Protein AF-0000000079915002 (afdb_homodimer)

Organism: NCBI:txid1990687

Structure (mmCIF, N/CA/C/O backbone):
data_AF-0000000079915002-model_v1
#
loop_
_entity.id
_entity.type
_entity.pdbx_description
1 polymer 'NAD-dependent epimerase'
#
loop_
_atom_site.group_PDB
_atom_site.id
_atom_site.type_symbol
_atom_site.label_atom_id
_atom_site.label_alt_id
_atom_site.label_comp_id
_atom_site.label_asym_id
_atom_site.label_entity_id
_atom_site.label_seq_id
_atom_site.pdbx_PDB_ins_code
_atom_site.Cartn_x
_atom_site.Cartn_y
_atom_site.Cartn_z
_atom_site.occupancy
_atom_site.B_iso_or_equiv
_atom_site.auth_seq_id
_atom_site.auth_comp_id
_atom_site.auth_asym_id
_atom_site.auth_atom_id
_atom_site.pdbx_PDB_model_num
ATOM 1 N N . MET A 1 1 ? 5.387 0.358 -25.906 1 89.12 1 MET A N 1
ATOM 2 C CA . MET A 1 1 ? 4.66 -0.905 -25.844 1 89.12 1 MET A CA 1
ATOM 3 C C . MET A 1 1 ? 5.445 -1.952 -25.062 1 89.12 1 MET A C 1
ATOM 5 O O . MET A 1 1 ? 6.637 -2.145 -25.312 1 89.12 1 MET A O 1
ATOM 9 N N . ALA A 1 2 ? 4.738 -2.537 -23.984 1 97.25 2 ALA A N 1
ATOM 10 C CA . ALA A 1 2 ? 5.371 -3.531 -23.125 1 97.25 2 ALA A CA 1
ATOM 11 C C . ALA A 1 2 ? 4.668 -4.883 -23.234 1 97.25 2 ALA A C 1
ATOM 13 O O . ALA A 1 2 ? 3.535 -4.961 -23.703 1 97.25 2 ALA A O 1
ATOM 14 N N . THR A 1 3 ? 5.387 -5.949 -22.969 1 98.75 3 THR A N 1
ATOM 15 C CA . THR A 1 3 ? 4.832 -7.297 -22.922 1 98.75 3 THR A CA 1
ATOM 16 C C . THR A 1 3 ? 4.535 -7.711 -21.484 1 98.75 3 THR A C 1
ATOM 18 O O . THR A 1 3 ? 5.445 -7.781 -20.656 1 98.75 3 THR A O 1
ATOM 21 N N . TYR A 1 4 ? 3.227 -7.977 -21.25 1 98.94 4 TYR A N 1
ATOM 22 C CA . TYR A 1 4 ? 2.783 -8.43 -19.938 1 98.94 4 TYR A CA 1
ATOM 23 C C . TYR A 1 4 ? 2.297 -9.875 -20 1 98.94 4 TYR A C 1
ATOM 25 O O . TYR A 1 4 ? 1.719 -10.305 -21 1 98.94 4 TYR A O 1
ATOM 33 N N . VAL A 1 5 ? 2.566 -10.617 -18.953 1 98.94 5 VAL A N 1
ATOM 34 C CA . VAL A 1 5 ? 2.051 -11.969 -18.766 1 98.94 5 VAL A CA 1
ATOM 35 C C . VAL A 1 5 ? 1.084 -12 -17.578 1 98.94 5 VAL A C 1
ATOM 37 O O . VAL A 1 5 ? 1.375 -11.438 -16.516 1 98.94 5 VAL A O 1
ATOM 40 N N . ILE A 1 6 ? -0.082 -12.594 -17.797 1 98.94 6 ILE A N 1
ATOM 41 C CA . ILE A 1 6 ? -1.089 -12.68 -16.75 1 98.94 6 ILE A CA 1
ATOM 42 C C . ILE A 1 6 ? -1.559 -14.125 -16.594 1 98.94 6 ILE A C 1
ATOM 44 O O . ILE A 1 6 ? -2.059 -14.719 -17.562 1 98.94 6 ILE A O 1
ATOM 48 N N . THR A 1 7 ? -1.357 -14.695 -15.406 1 98.94 7 THR A N 1
ATOM 49 C CA . THR A 1 7 ? -2 -15.977 -15.141 1 98.94 7 THR A CA 1
ATOM 50 C C . THR A 1 7 ? -3.43 -15.773 -14.641 1 98.94 7 THR A C 1
ATOM 52 O O . THR A 1 7 ? -3.758 -14.711 -14.102 1 98.94 7 THR A O 1
ATOM 55 N N . GLY A 1 8 ? -4.227 -16.844 -14.781 1 98.31 8 GLY A N 1
ATOM 56 C CA . GLY A 1 8 ? -5.629 -16.625 -14.461 1 98.31 8 GLY A CA 1
ATOM 57 C C . GLY A 1 8 ? -6.289 -15.57 -15.32 1 98.31 8 GLY A C 1
ATOM 58 O O . GLY A 1 8 ? -7.117 -14.797 -14.836 1 98.31 8 GLY A O 1
ATOM 59 N N . ALA A 1 9 ? -5.941 -15.523 -16.578 1 98.5 9 ALA A N 1
ATOM 60 C CA . ALA A 1 9 ? -6.301 -14.406 -17.453 1 98.5 9 ALA A CA 1
ATOM 61 C C . ALA A 1 9 ? -7.723 -14.562 -17.984 1 98.5 9 ALA A C 1
ATOM 63 O O . ALA A 1 9 ? -8.289 -13.625 -18.547 1 98.5 9 ALA A O 1
ATOM 64 N N . ALA A 1 10 ? -8.359 -15.672 -17.703 1 96.94 10 ALA A N 1
ATOM 65 C CA . ALA A 1 10 ? -9.625 -15.969 -18.375 1 96.94 10 ALA A CA 1
ATOM 66 C C . ALA A 1 10 ? -10.805 -15.461 -17.547 1 96.94 10 ALA A C 1
ATOM 68 O O . ALA A 1 10 ? -11.938 -15.422 -18.031 1 96.94 10 ALA A O 1
ATOM 69 N N . SER A 1 11 ? -10.594 -15.062 -16.297 1 94.5 11 SER A N 1
ATOM 70 C CA . SER A 1 11 ? -11.727 -14.633 -15.492 1 94.5 11 SER A CA 1
ATOM 71 C C . SER A 1 11 ? -11.289 -13.68 -14.383 1 94.5 11 SER A C 1
ATOM 73 O O . SER A 1 11 ? -10.094 -13.484 -14.164 1 94.5 11 SER A O 1
ATOM 75 N N . GLY A 1 12 ? -12.289 -12.977 -13.82 1 96 12 GLY A N 1
ATOM 76 C CA . GLY A 1 12 ? -12.086 -12.203 -12.602 1 96 12 GLY A CA 1
ATOM 77 C C . GLY A 1 12 ? -11.078 -11.086 -12.766 1 96 12 GLY A C 1
ATOM 78 O O . GLY A 1 12 ? -11.141 -10.32 -13.727 1 96 12 GLY A O 1
ATOM 79 N N . ILE A 1 13 ? -10.164 -11.008 -11.789 1 98.06 13 ILE A N 1
ATOM 80 C CA . ILE A 1 13 ? -9.148 -9.961 -11.727 1 98.06 13 ILE A CA 1
ATOM 81 C C . ILE A 1 13 ? -8.203 -10.094 -12.922 1 98.06 13 ILE A C 1
ATOM 83 O O . ILE A 1 13 ? -7.82 -9.094 -13.531 1 98.06 13 ILE A O 1
ATOM 87 N N . GLY A 1 14 ? -7.859 -11.359 -13.289 1 98.5 14 GLY A N 1
ATOM 88 C CA . GLY A 1 14 ? -6.969 -11.578 -14.414 1 98.5 14 GLY A CA 1
ATOM 89 C C . GLY A 1 14 ? -7.539 -11.078 -15.727 1 98.5 14 GLY A C 1
ATOM 90 O O . GLY A 1 14 ? -6.852 -10.398 -16.5 1 98.5 14 GLY A O 1
ATOM 91 N N . ALA A 1 15 ? -8.781 -11.375 -15.953 1 98.31 15 ALA A N 1
ATOM 92 C CA . ALA A 1 15 ? -9.438 -10.938 -17.172 1 98.31 15 ALA A CA 1
ATOM 93 C C . ALA A 1 15 ? -9.555 -9.414 -17.219 1 98.31 15 ALA A C 1
ATOM 95 O O . ALA A 1 15 ? -9.344 -8.805 -18.266 1 98.31 15 ALA A O 1
ATOM 96 N N . ALA A 1 16 ? -9.914 -8.812 -16.109 1 98.69 16 ALA A N 1
ATOM 97 C CA . ALA A 1 16 ? -10.031 -7.359 -16.031 1 98.69 16 ALA A CA 1
ATOM 98 C C . ALA A 1 16 ? -8.68 -6.691 -16.281 1 98.69 16 ALA A C 1
ATOM 100 O O . ALA A 1 16 ? -8.602 -5.664 -16.953 1 98.69 16 ALA A O 1
ATOM 101 N N . THR A 1 17 ? -7.641 -7.266 -15.727 1 98.81 17 THR A N 1
ATOM 102 C CA . THR A 1 17 ? -6.297 -6.734 -15.906 1 98.81 17 THR A CA 1
ATOM 103 C C . THR A 1 17 ? -5.852 -6.875 -17.359 1 98.81 17 THR A C 1
ATOM 105 O O . THR A 1 17 ? -5.266 -5.949 -17.922 1 98.81 17 THR A O 1
ATOM 108 N N . ASP A 1 18 ? -6.145 -8.016 -17.938 1 98.81 18 ASP A N 1
ATOM 109 C CA . ASP A 1 18 ? -5.852 -8.242 -19.359 1 98.81 18 ASP A CA 1
ATOM 110 C C . ASP A 1 18 ? -6.5 -7.172 -20.234 1 98.81 18 ASP A C 1
ATOM 112 O O . ASP A 1 18 ? -5.828 -6.547 -21.062 1 98.81 18 ASP A O 1
ATOM 116 N N . GLN A 1 19 ? -7.742 -6.961 -19.984 1 98.62 19 GLN A N 1
ATOM 117 C CA . GLN A 1 19 ? -8.492 -5.977 -20.766 1 98.62 19 GLN A CA 1
ATOM 118 C C . GLN A 1 19 ? -7.895 -4.582 -20.594 1 98.62 19 GLN A C 1
ATOM 120 O O . GLN A 1 19 ? -7.723 -3.855 -21.578 1 98.62 19 GLN A O 1
ATOM 125 N N . LEU A 1 20 ? -7.59 -4.211 -19.391 1 98.62 20 LEU A N 1
ATOM 126 C CA . LEU A 1 20 ? -7.07 -2.883 -19.094 1 98.62 20 LEU A CA 1
ATOM 127 C C . LEU A 1 20 ? -5.734 -2.65 -19.797 1 98.62 20 LEU A C 1
ATOM 129 O O . LEU A 1 20 ? -5.539 -1.622 -20.453 1 98.62 20 LEU A O 1
ATOM 133 N N . LEU A 1 21 ? -4.82 -3.604 -19.75 1 98.62 21 LEU A N 1
ATOM 134 C CA . LEU A 1 21 ? -3.482 -3.451 -20.312 1 98.62 21 LEU A CA 1
ATOM 135 C C . LEU A 1 21 ? -3.525 -3.512 -21.828 1 98.62 21 LEU A C 1
ATOM 137 O O . LEU A 1 21 ? -2.801 -2.775 -22.516 1 98.62 21 LEU A O 1
ATOM 141 N N . THR A 1 22 ? -4.375 -4.391 -22.375 1 98.5 22 THR A N 1
ATOM 142 C CA . THR A 1 22 ? -4.543 -4.457 -23.812 1 98.5 22 THR A CA 1
ATOM 143 C C . THR A 1 22 ? -5.113 -3.152 -24.359 1 98.5 22 THR A C 1
ATOM 145 O O . THR A 1 22 ? -4.645 -2.641 -25.375 1 98.5 22 THR A O 1
ATOM 148 N N . SER A 1 23 ? -6.082 -2.598 -23.656 1 98.19 23 SER A N 1
ATOM 149 C CA . SER A 1 23 ? -6.699 -1.342 -24.062 1 98.19 23 SER A CA 1
ATOM 150 C C . SER A 1 23 ? -5.699 -0.191 -24.016 1 98.19 23 SER A C 1
ATOM 152 O O . SER A 1 23 ? -5.836 0.787 -24.75 1 98.19 23 SER A O 1
ATOM 154 N N . ALA A 1 24 ? -4.746 -0.307 -23.172 1 97.25 24 ALA A N 1
ATOM 155 C CA . ALA A 1 24 ? -3.713 0.717 -23.047 1 97.25 24 ALA A CA 1
ATOM 156 C C . ALA A 1 24 ? -2.646 0.557 -24.125 1 97.25 24 ALA A C 1
ATOM 158 O O . ALA A 1 24 ? -1.69 1.333 -24.188 1 97.25 24 ALA A O 1
ATOM 159 N N . GLY A 1 25 ? -2.67 -0.53 -24.953 1 97.88 25 GLY A N 1
ATOM 160 C CA . GLY A 1 25 ? -1.809 -0.678 -26.109 1 97.88 25 GLY A CA 1
ATOM 161 C C . GLY A 1 25 ? -0.674 -1.661 -25.891 1 97.88 25 GLY A C 1
ATOM 162 O O . GLY A 1 25 ? 0.209 -1.797 -26.734 1 97.88 25 GLY A O 1
ATOM 163 N N . HIS A 1 26 ? -0.753 -2.371 -24.797 1 98.5 26 HIS A N 1
ATOM 164 C CA . HIS A 1 26 ? 0.31 -3.322 -24.484 1 98.5 26 HIS A CA 1
ATOM 165 C C . HIS A 1 26 ? 0.009 -4.695 -25.078 1 98.5 26 HIS A C 1
ATOM 167 O O . HIS A 1 26 ? -1.127 -4.973 -25.469 1 98.5 26 HIS A O 1
ATOM 173 N N . THR A 1 27 ? 1.041 -5.523 -25.25 1 98.5 27 THR A N 1
ATOM 174 C CA . THR A 1 27 ? 0.891 -6.941 -25.562 1 98.5 27 THR A CA 1
ATOM 175 C C . THR A 1 27 ? 0.68 -7.754 -24.281 1 98.5 27 THR A C 1
ATOM 177 O O . THR A 1 27 ? 1.446 -7.629 -23.328 1 98.5 27 THR A O 1
ATOM 180 N N . VAL A 1 28 ? -0.368 -8.555 -24.297 1 98.81 28 VAL A N 1
ATOM 181 C CA . VAL A 1 28 ? -0.648 -9.367 -23.125 1 98.81 28 VAL A CA 1
ATOM 182 C C . VAL A 1 28 ? -0.672 -10.844 -23.5 1 98.81 28 VAL A C 1
ATOM 184 O O . VAL A 1 28 ? -1.337 -11.227 -24.469 1 98.81 28 VAL A O 1
ATOM 187 N N . ILE A 1 29 ? 0.091 -11.656 -22.828 1 98.88 29 ILE A N 1
ATOM 188 C CA . ILE A 1 29 ? 0.068 -13.117 -22.922 1 98.88 29 ILE A CA 1
ATOM 189 C C . ILE A 1 29 ? -0.685 -13.703 -21.734 1 98.88 29 ILE A C 1
ATOM 191 O O . ILE A 1 29 ? -0.193 -13.672 -20.609 1 98.88 29 ILE A O 1
ATOM 195 N N . GLY A 1 30 ? -1.87 -14.25 -22.047 1 98.88 30 GLY A N 1
ATOM 196 C CA . GLY A 1 30 ? -2.68 -14.859 -21 1 98.88 30 GLY A CA 1
ATOM 197 C C . GLY A 1 30 ? -2.357 -16.328 -20.781 1 98.88 30 GLY A C 1
ATOM 198 O O . GLY A 1 30 ? -2.102 -17.062 -21.734 1 98.88 30 GLY A O 1
ATOM 199 N N . VAL A 1 31 ? -2.324 -16.75 -19.547 1 98.88 31 VAL A N 1
ATOM 200 C CA . VAL A 1 31 ? -2.15 -18.141 -19.125 1 98.88 31 VAL A CA 1
ATOM 201 C C . VAL A 1 31 ? -3.35 -18.594 -18.297 1 98.88 31 VAL A C 1
ATOM 203 O O . VAL A 1 31 ? -3.732 -17.922 -17.344 1 98.88 31 VAL A O 1
ATOM 206 N N . ASP A 1 32 ? -3.947 -19.641 -18.656 1 98.5 32 ASP A N 1
ATOM 207 C CA . ASP A 1 32 ? -5.07 -20.188 -17.906 1 98.5 32 ASP A CA 1
ATOM 208 C C . ASP A 1 32 ? -5.297 -21.656 -18.266 1 98.5 32 ASP A C 1
ATOM 210 O O . ASP A 1 32 ? -4.566 -22.219 -19.078 1 98.5 32 ASP A O 1
ATOM 214 N N . LEU A 1 33 ? -6.277 -22.25 -17.625 1 97.25 33 LEU A N 1
ATOM 215 C CA . LEU A 1 33 ? -6.621 -23.641 -17.875 1 97.25 33 LEU A CA 1
ATOM 216 C C . LEU A 1 33 ? -7.27 -23.797 -19.25 1 97.25 33 LEU A C 1
ATOM 218 O O . LEU A 1 33 ? -7.277 -24.906 -19.812 1 97.25 33 LEU A O 1
ATOM 222 N N . ALA A 1 34 ? -7.895 -22.672 -19.703 1 94.38 34 ALA A N 1
ATOM 223 C CA . ALA A 1 34 ? -8.57 -22.703 -21 1 94.38 34 ALA A CA 1
ATOM 224 C C . ALA A 1 34 ? -8.75 -21.297 -21.562 1 94.38 34 ALA A C 1
ATOM 226 O O . ALA A 1 34 ? -8.672 -20.312 -20.828 1 94.38 34 ALA A O 1
ATOM 227 N N . ASN A 1 35 ? -8.805 -21.156 -22.891 1 93.31 35 ASN A N 1
ATOM 228 C CA . ASN A 1 35 ? -9.258 -19.969 -23.609 1 93.31 35 ASN A CA 1
ATOM 229 C C . ASN A 1 35 ? -8.25 -18.828 -23.469 1 93.31 35 ASN A C 1
ATOM 231 O O . ASN A 1 35 ? -8.641 -17.672 -23.312 1 93.31 35 ASN A O 1
ATOM 235 N N . THR A 1 36 ? -6.98 -19.172 -23.344 1 96.12 36 THR A N 1
ATOM 236 C CA . THR A 1 36 ? -5.918 -18.172 -23.297 1 96.12 36 THR A CA 1
ATOM 237 C C . THR A 1 36 ? -4.785 -18.562 -24.25 1 96.12 36 THR A C 1
ATOM 239 O O . THR A 1 36 ? -4.812 -19.625 -24.859 1 96.12 36 THR A O 1
ATOM 242 N N . ASP A 1 37 ? -3.826 -17.672 -24.484 1 96.81 37 ASP A N 1
ATOM 243 C CA . ASP A 1 37 ? -2.682 -17.859 -25.375 1 96.81 37 ASP A CA 1
ATOM 244 C C . ASP A 1 37 ? -1.891 -19.109 -24.984 1 96.81 37 ASP A C 1
ATOM 246 O O . ASP A 1 37 ? -1.454 -19.875 -25.844 1 96.81 37 ASP A O 1
ATOM 250 N N . VAL A 1 38 ? -1.686 -19.25 -23.688 1 98.5 38 VAL A N 1
ATOM 251 C CA . VAL A 1 38 ? -0.997 -20.406 -23.109 1 98.5 38 VAL A CA 1
ATOM 252 C C . VAL A 1 38 ? -1.945 -21.156 -22.188 1 98.5 38 VAL A C 1
ATOM 254 O O . VAL A 1 38 ? -2.422 -20.609 -21.188 1 98.5 38 VAL A O 1
ATOM 257 N N . VAL A 1 39 ? -2.289 -22.406 -22.562 1 98.44 39 VAL A N 1
ATOM 258 C CA . VAL A 1 39 ? -3.133 -23.25 -21.75 1 98.44 39 VAL A CA 1
ATOM 259 C C . VAL A 1 39 ? -2.26 -24.141 -20.859 1 98.44 39 VAL A C 1
ATOM 261 O O . VAL A 1 39 ? -1.437 -24.906 -21.344 1 98.44 39 VAL A O 1
ATOM 264 N N . ALA A 1 40 ? -2.395 -23.969 -19.531 1 98.06 40 ALA A N 1
ATOM 265 C CA . ALA A 1 40 ? -1.553 -24.719 -18.594 1 98.06 40 ALA A CA 1
ATOM 266 C C . ALA A 1 40 ? -2.256 -24.906 -17.25 1 98.06 40 ALA A C 1
ATOM 268 O O . ALA A 1 40 ? -2.994 -24.031 -16.797 1 98.06 40 ALA A O 1
ATOM 269 N N . ASP A 1 41 ? -1.98 -26.031 -16.656 1 98.44 41 ASP A N 1
ATOM 270 C CA . ASP A 1 41 ? -2.406 -26.312 -15.281 1 98.44 41 ASP A CA 1
ATOM 271 C C . ASP A 1 41 ? -1.291 -26 -14.281 1 98.44 41 ASP A C 1
ATOM 273 O O . ASP A 1 41 ? -0.351 -26.781 -14.133 1 98.44 41 ASP A O 1
ATOM 277 N N . LEU A 1 42 ? -1.455 -24.953 -13.508 1 98.62 42 LEU A N 1
ATOM 278 C CA . LEU A 1 42 ? -0.397 -24.5 -12.617 1 98.62 42 LEU A CA 1
ATOM 279 C C . LEU A 1 42 ? -0.44 -25.234 -11.289 1 98.62 42 LEU A C 1
ATOM 281 O O . LEU A 1 42 ? 0.347 -24.953 -10.383 1 98.62 42 LEU A O 1
ATOM 285 N N . SER A 1 43 ? -1.366 -26.203 -11.133 1 98.19 43 SER A N 1
ATOM 286 C CA . SER A 1 43 ? -1.439 -26.969 -9.898 1 98.19 43 SER A CA 1
ATOM 287 C C . SER A 1 43 ? -0.375 -28.062 -9.867 1 98.19 43 SER A C 1
ATOM 289 O O . SER A 1 43 ? -0.138 -28.688 -8.828 1 98.19 43 SER A O 1
ATOM 291 N N . THR A 1 44 ? 0.338 -28.297 -11.039 1 98.12 44 THR A N 1
ATOM 292 C CA . THR A 1 44 ? 1.333 -29.359 -11.094 1 98.12 44 THR A CA 1
ATOM 293 C C . THR A 1 44 ? 2.697 -28.812 -11.492 1 98.12 44 THR A C 1
ATOM 295 O O . THR A 1 44 ? 2.779 -27.859 -12.273 1 98.12 44 THR A O 1
ATOM 298 N N . PRO A 1 45 ? 3.748 -29.422 -10.969 1 98.12 45 PRO A N 1
ATOM 299 C CA . PRO A 1 45 ? 5.086 -28.984 -11.375 1 98.12 45 PRO A CA 1
ATOM 300 C C . PRO A 1 45 ? 5.285 -29.016 -12.883 1 98.12 45 PRO A C 1
ATOM 302 O O . PRO A 1 45 ? 5.867 -28.094 -13.461 1 98.12 45 PRO A O 1
ATOM 305 N N . GLU A 1 46 ? 4.793 -30.031 -13.531 1 98.25 46 GLU A N 1
ATOM 306 C CA . GLU A 1 46 ? 4.93 -30.172 -14.977 1 98.25 46 GLU A CA 1
ATOM 307 C C . GLU A 1 46 ? 4.176 -29.062 -15.703 1 98.25 46 GLU A C 1
ATOM 309 O O . GLU A 1 46 ? 4.676 -28.5 -16.688 1 98.25 46 GLU A O 1
ATOM 314 N N . GLY A 1 47 ? 2.973 -28.797 -15.258 1 98.62 47 GLY A N 1
ATOM 315 C CA . GLY A 1 47 ? 2.199 -27.703 -15.844 1 98.62 47 GLY A CA 1
ATOM 316 C C . GLY A 1 47 ? 2.877 -26.359 -15.719 1 98.62 47 GLY A C 1
ATOM 317 O O . GLY A 1 47 ? 2.854 -25.562 -16.656 1 98.62 47 GLY A O 1
ATOM 318 N N . ARG A 1 48 ? 3.506 -26.125 -14.617 1 98.75 48 ARG A N 1
ATOM 319 C CA . ARG A 1 48 ? 4.211 -24.875 -14.367 1 98.75 48 ARG A CA 1
ATOM 320 C C . ARG A 1 48 ? 5.43 -24.734 -15.273 1 98.75 48 ARG A C 1
ATOM 322 O O . ARG A 1 48 ? 5.648 -23.688 -15.875 1 98.75 48 ARG A O 1
ATOM 329 N N . SER A 1 49 ? 6.176 -25.797 -15.375 1 98.56 49 SER A N 1
ATOM 330 C CA . SER A 1 49 ? 7.352 -25.797 -16.25 1 98.56 49 SER A CA 1
ATOM 331 C C . SER A 1 49 ? 6.961 -25.578 -17.703 1 98.56 49 SER A C 1
ATOM 333 O O . SER A 1 49 ? 7.629 -24.844 -18.438 1 98.56 49 SER A O 1
ATOM 335 N N . ALA A 1 50 ? 5.93 -26.25 -18.094 1 98.5 50 ALA A N 1
ATOM 336 C CA . ALA A 1 50 ? 5.445 -26.109 -19.469 1 98.5 50 ALA A CA 1
ATOM 337 C C . ALA A 1 50 ? 4.969 -24.688 -19.75 1 98.5 50 ALA A C 1
ATOM 339 O O . ALA A 1 50 ? 5.195 -24.156 -20.828 1 98.5 50 ALA A O 1
ATOM 340 N N . ALA A 1 51 ? 4.27 -24.125 -18.797 1 98.81 51 ALA A N 1
ATOM 341 C CA . ALA A 1 51 ? 3.787 -22.75 -18.938 1 98.81 51 ALA A CA 1
ATOM 342 C C . ALA A 1 51 ? 4.949 -21.766 -19.094 1 98.81 51 ALA A C 1
ATOM 344 O O . ALA A 1 51 ? 4.902 -20.875 -19.938 1 98.81 51 ALA A O 1
ATOM 345 N N . VAL A 1 52 ? 5.984 -21.922 -18.266 1 98.88 52 VAL A N 1
ATOM 346 C CA . VAL A 1 52 ? 7.164 -21.062 -18.344 1 98.88 52 VAL A CA 1
ATOM 347 C C . VAL A 1 52 ? 7.789 -21.156 -19.734 1 98.88 52 VAL A C 1
ATOM 349 O O . VAL A 1 52 ? 8.102 -20.125 -20.344 1 98.88 52 VAL A O 1
ATOM 352 N N . ALA A 1 53 ? 7.922 -22.391 -20.188 1 98.81 53 ALA A N 1
ATOM 353 C CA . ALA A 1 53 ? 8.523 -22.609 -21.5 1 98.81 53 ALA A CA 1
ATOM 354 C C . ALA A 1 53 ? 7.684 -21.953 -22.594 1 98.81 53 ALA A C 1
ATOM 356 O O . ALA A 1 53 ? 8.219 -21.266 -23.469 1 98.81 53 ALA A O 1
ATOM 357 N N . ALA A 1 54 ? 6.402 -22.141 -22.547 1 98.81 54 ALA A N 1
ATOM 358 C CA . ALA A 1 54 ? 5.492 -21.609 -23.562 1 98.81 54 ALA A CA 1
ATOM 359 C C . ALA A 1 54 ? 5.508 -20.094 -23.562 1 98.81 54 ALA A C 1
ATOM 361 O O . ALA A 1 54 ? 5.578 -19.453 -24.625 1 98.81 54 ALA A O 1
ATOM 362 N N . VAL A 1 55 ? 5.465 -19.438 -22.406 1 98.88 55 VAL A N 1
ATOM 363 C CA . VAL A 1 55 ? 5.469 -17.984 -22.297 1 98.88 55 VAL A CA 1
ATOM 364 C C . VAL A 1 55 ? 6.797 -17.438 -22.812 1 98.88 55 VAL A C 1
ATOM 366 O O . VAL A 1 55 ? 6.824 -16.406 -23.484 1 98.88 55 VAL A O 1
ATOM 369 N N . THR A 1 56 ? 7.867 -18.109 -22.422 1 98.81 56 THR A N 1
ATOM 370 C CA . THR A 1 56 ? 9.18 -17.688 -22.875 1 98.81 56 THR A CA 1
ATOM 371 C C . THR A 1 56 ? 9.25 -17.672 -24.406 1 98.81 56 THR A C 1
ATOM 373 O O . THR A 1 56 ? 9.766 -16.719 -25 1 98.81 56 THR A O 1
ATOM 376 N N . GLU A 1 57 ? 8.672 -18.688 -25 1 98.5 57 GLU A N 1
ATOM 377 C CA . GLU A 1 57 ? 8.664 -18.781 -26.453 1 98.5 57 GLU A CA 1
ATOM 378 C C . GLU A 1 57 ? 7.797 -17.672 -27.078 1 98.5 57 GLU A C 1
ATOM 380 O O . GLU A 1 57 ? 8.25 -16.953 -27.953 1 98.5 57 GLU A O 1
ATOM 385 N N . VAL A 1 58 ? 6.586 -17.469 -26.594 1 98.31 58 VAL A N 1
ATOM 386 C CA . VAL A 1 58 ? 5.609 -16.562 -27.172 1 98.31 58 VAL A CA 1
ATOM 387 C C . VAL A 1 58 ? 6.066 -15.109 -26.969 1 98.31 58 VAL A C 1
ATOM 389 O O . VAL A 1 58 ? 5.797 -14.25 -27.812 1 98.31 58 VAL A O 1
ATOM 392 N N . SER A 1 59 ? 6.828 -14.828 -25.906 1 98.5 59 SER A N 1
ATOM 393 C CA . SER A 1 59 ? 7.262 -13.477 -25.578 1 98.5 59 SER A CA 1
ATOM 394 C C . SER A 1 59 ? 8.594 -13.148 -26.25 1 98.5 59 SER A C 1
ATOM 396 O O . SER A 1 59 ? 9.148 -12.062 -26.047 1 98.5 59 SER A O 1
ATOM 398 N N . ASP A 1 60 ? 9.18 -14.086 -26.938 1 98.25 60 ASP A N 1
ATOM 399 C CA . ASP A 1 60 ? 10.523 -13.961 -27.5 1 98.25 60 ASP A CA 1
ATOM 400 C C . ASP A 1 60 ? 11.555 -13.742 -26.391 1 98.25 60 ASP A C 1
ATOM 402 O O . ASP A 1 60 ? 12.555 -13.039 -26.594 1 98.25 60 ASP A O 1
ATOM 406 N N . GLY A 1 61 ? 11.203 -14.109 -25.203 1 98.5 61 GLY A N 1
ATOM 407 C CA . GLY A 1 61 ? 12.141 -14.156 -24.094 1 98.5 61 GLY A CA 1
ATOM 408 C C . GLY A 1 61 ? 12.242 -12.844 -23.344 1 98.5 61 GLY A C 1
ATOM 409 O O . GLY A 1 61 ? 13.195 -12.625 -22.594 1 98.5 61 GLY A O 1
ATOM 410 N N . VAL A 1 62 ? 11.359 -11.906 -23.625 1 98.81 62 VAL A N 1
ATOM 411 C CA . VAL A 1 62 ? 11.367 -10.633 -22.906 1 98.81 62 VAL A CA 1
ATOM 412 C C . VAL A 1 62 ? 9.992 -10.375 -22.297 1 98.81 62 VAL A C 1
ATOM 414 O O . VAL A 1 62 ? 8.984 -10.367 -23 1 98.81 62 VAL A O 1
ATOM 417 N N . VAL A 1 63 ? 9.93 -10.242 -21 1 98.88 63 VAL A N 1
ATOM 418 C CA . VAL A 1 63 ? 8.695 -9.961 -20.281 1 98.88 63 VAL A CA 1
ATOM 419 C C . VAL A 1 63 ? 8.883 -8.711 -19.422 1 98.88 63 VAL A C 1
ATOM 421 O O . VAL A 1 63 ? 9.773 -8.656 -18.562 1 98.88 63 VAL A O 1
ATOM 424 N N . HIS A 1 64 ? 8.062 -7.711 -19.609 1 98.88 64 HIS A N 1
ATOM 425 C CA . HIS A 1 64 ? 8.18 -6.441 -18.891 1 98.88 64 HIS A CA 1
ATOM 426 C C . HIS A 1 64 ? 7.402 -6.469 -17.578 1 98.88 64 HIS A C 1
ATOM 428 O O . HIS A 1 64 ? 7.723 -5.727 -16.656 1 98.88 64 HIS A O 1
ATOM 434 N N . GLY A 1 65 ? 6.402 -7.254 -17.531 1 98.88 65 GLY A N 1
ATOM 435 C CA . GLY A 1 65 ? 5.598 -7.379 -16.328 1 98.88 65 GLY A CA 1
ATOM 436 C C . GLY A 1 65 ? 4.895 -8.719 -16.203 1 98.88 65 GLY A C 1
ATOM 437 O O . GLY A 1 65 ? 4.461 -9.281 -17.219 1 98.88 65 GLY A O 1
ATOM 438 N N . LEU A 1 66 ? 4.754 -9.234 -15.023 1 98.94 66 LEU A N 1
ATOM 439 C CA . LEU A 1 66 ? 4.062 -10.477 -14.695 1 98.94 66 LEU A CA 1
ATOM 440 C C . LEU A 1 66 ? 3.031 -10.25 -13.594 1 98.94 66 LEU A C 1
ATOM 442 O O . LEU A 1 66 ? 3.34 -9.648 -12.562 1 98.94 66 LEU A O 1
ATOM 446 N N . VAL A 1 67 ? 1.846 -10.648 -13.875 1 99 67 VAL A N 1
ATOM 447 C CA . VAL A 1 67 ? 0.772 -10.586 -12.883 1 99 67 VAL A CA 1
ATOM 448 C C . VAL A 1 67 ? 0.231 -11.992 -12.617 1 99 67 VAL A C 1
ATOM 450 O O . VAL A 1 67 ? -0.317 -12.633 -13.516 1 99 67 VAL A O 1
ATOM 453 N N . CYS A 1 68 ? 0.361 -12.477 -11.406 1 98.94 68 CYS A N 1
ATOM 454 C CA . CYS A 1 68 ? -0.068 -13.82 -11.039 1 98.94 68 CYS A CA 1
ATOM 455 C C . CYS A 1 68 ? -1.462 -13.797 -10.422 1 98.94 68 CYS A C 1
ATOM 457 O O . CYS A 1 68 ? -1.604 -13.719 -9.203 1 98.94 68 CYS A O 1
ATOM 459 N N . CYS A 1 69 ? -2.461 -14.008 -11.273 1 98.69 69 CYS A N 1
ATOM 460 C CA . CYS A 1 69 ? -3.848 -13.93 -10.828 1 98.69 69 CYS A CA 1
ATOM 461 C C . CYS A 1 69 ? -4.461 -15.312 -10.688 1 98.69 69 CYS A C 1
ATOM 463 O O . CYS A 1 69 ? -5.543 -15.461 -10.117 1 98.69 69 CYS A O 1
ATOM 465 N N . ALA A 1 70 ? -3.805 -16.328 -11.234 1 98.38 70 ALA A N 1
ATOM 466 C CA . ALA A 1 70 ? -4.355 -17.672 -11.102 1 98.38 70 ALA A CA 1
ATOM 467 C C . ALA A 1 70 ? -4.52 -18.062 -9.633 1 98.38 70 ALA A C 1
ATOM 469 O O . ALA A 1 70 ? -3.598 -17.875 -8.828 1 98.38 70 ALA A O 1
ATOM 470 N N . GLY A 1 71 ? -5.637 -18.469 -9.273 1 96.69 71 GLY A N 1
ATOM 471 C CA . GLY A 1 71 ? -5.898 -18.875 -7.902 1 96.69 71 GLY A CA 1
ATOM 472 C C . GLY A 1 71 ? -7.281 -19.453 -7.703 1 96.69 71 GLY A C 1
ATOM 473 O O . GLY A 1 71 ? -8.148 -19.328 -8.57 1 96.69 71 GLY A O 1
ATOM 474 N N . LEU A 1 72 ? -7.414 -20.172 -6.629 1 94.81 72 LEU A N 1
ATOM 475 C CA . LEU A 1 72 ? -8.688 -20.719 -6.172 1 94.81 72 LEU A CA 1
ATOM 476 C C . LEU A 1 72 ? -9.125 -20.062 -4.871 1 94.81 72 LEU A C 1
ATOM 478 O O . LEU A 1 72 ? -8.297 -19.703 -4.035 1 94.81 72 LEU A O 1
ATOM 482 N N . GLY A 1 73 ? -10.461 -19.859 -4.758 1 91.81 73 GLY A N 1
ATOM 483 C CA . GLY A 1 73 ? -11.016 -19.188 -3.592 1 91.81 73 GLY A CA 1
ATOM 484 C C . GLY A 1 73 ? -11.32 -20.141 -2.447 1 91.81 73 GLY A C 1
ATOM 485 O O . GLY A 1 73 ? -11.281 -21.359 -2.619 1 91.81 73 GLY A O 1
ATOM 486 N N . PRO A 1 74 ? -11.57 -19.531 -1.304 1 87.75 74 PRO A N 1
ATOM 487 C CA . PRO A 1 74 ? -11.844 -20.344 -0.114 1 87.75 74 PRO A CA 1
ATOM 488 C C . PRO A 1 7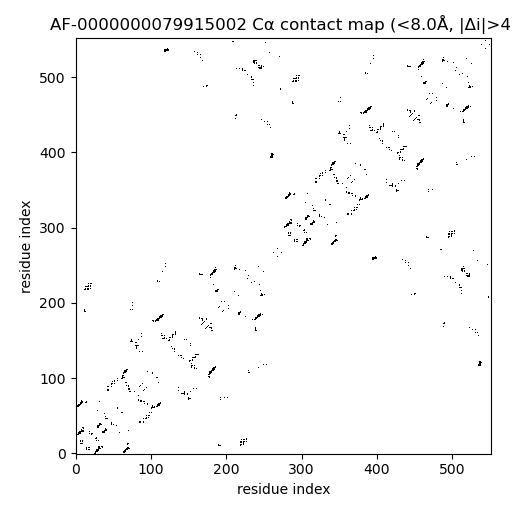4 ? -13.109 -21.188 -0.257 1 87.75 74 PRO A C 1
ATOM 490 O O . PRO A 1 74 ? -13.242 -22.219 0.404 1 87.75 74 PRO A O 1
ATOM 493 N N . LEU A 1 75 ? -13.953 -20.812 -1.133 1 83.81 75 LEU A N 1
ATOM 494 C CA . LEU A 1 75 ? -15.227 -21.531 -1.263 1 83.81 75 LEU A CA 1
ATOM 495 C C . LEU A 1 75 ? -15.219 -22.422 -2.492 1 83.81 75 LEU A C 1
ATOM 497 O O . LEU A 1 75 ? -16.266 -22.938 -2.898 1 83.81 75 LEU A O 1
ATOM 501 N N . SER A 1 76 ? -14.086 -22.578 -3.023 1 83 76 SER A N 1
ATOM 502 C CA . SER A 1 76 ? -13.961 -23.469 -4.16 1 83 76 SER A CA 1
ATOM 503 C C . SER A 1 76 ? -14.219 -24.922 -3.752 1 83 76 SER A C 1
ATOM 505 O O . SER A 1 76 ? -14.086 -25.266 -2.576 1 83 76 SER A O 1
ATOM 507 N N . HIS A 1 77 ? -14.57 -25.75 -4.664 1 85.62 77 HIS A N 1
ATOM 508 C CA . HIS A 1 77 ? -14.812 -27.156 -4.406 1 85.62 77 HIS A CA 1
ATOM 509 C C . HIS A 1 77 ? -13.523 -27.969 -4.531 1 85.62 77 HIS A C 1
ATOM 511 O O . HIS A 1 77 ? -13.531 -29.188 -4.328 1 85.62 77 HIS A O 1
ATOM 517 N N . ALA A 1 78 ? -12.508 -27.344 -4.73 1 91.19 78 ALA A N 1
ATOM 518 C CA . ALA A 1 78 ? -11.234 -28.031 -4.883 1 91.19 78 ALA A CA 1
ATOM 519 C C . ALA A 1 78 ? -10.68 -28.469 -3.529 1 91.19 78 ALA A C 1
ATOM 521 O O . ALA A 1 78 ? -10.922 -27.812 -2.514 1 91.19 78 ALA A O 1
ATOM 522 N N . PRO A 1 79 ? -9.922 -29.625 -3.582 1 95.5 79 PRO A N 1
ATOM 523 C CA . PRO A 1 79 ? -9.188 -29.953 -2.359 1 95.5 79 PRO A CA 1
ATOM 524 C C . PRO A 1 79 ? -8.242 -28.844 -1.913 1 95.5 79 PRO A C 1
ATOM 526 O O . PRO A 1 79 ? -7.688 -28.125 -2.75 1 95.5 79 PRO A O 1
ATOM 529 N N . GLY A 1 80 ? -8.07 -28.734 -0.604 1 97.25 80 GLY A N 1
ATOM 530 C CA . GLY A 1 80 ? -7.184 -27.719 -0.054 1 97.25 80 GLY A CA 1
ATOM 531 C C . GLY A 1 80 ? -5.773 -27.797 -0.607 1 97.25 80 GLY A C 1
ATOM 532 O O . GLY A 1 80 ? -5.133 -26.766 -0.832 1 97.25 80 GLY A O 1
ATOM 533 N N . GLY A 1 81 ? -5.328 -29.031 -0.783 1 98.25 81 GLY A N 1
ATOM 534 C CA . GLY A 1 81 ? -4.012 -29.203 -1.373 1 98.25 81 GLY A CA 1
ATOM 535 C C . GLY A 1 81 ? -3.895 -28.609 -2.766 1 98.25 81 GLY A C 1
ATOM 536 O O . GLY A 1 81 ? -2.873 -28.016 -3.109 1 98.25 81 GLY A O 1
ATOM 537 N N . THR A 1 82 ? -4.926 -28.828 -3.555 1 97.94 82 THR A N 1
ATOM 538 C CA . THR A 1 82 ? -4.945 -28.266 -4.898 1 97.94 82 THR A CA 1
ATOM 539 C C . THR A 1 82 ? -4.953 -26.734 -4.84 1 97.94 82 THR A C 1
ATOM 541 O O . THR A 1 82 ? -4.281 -26.078 -5.633 1 97.94 82 THR A O 1
ATOM 544 N N . LEU A 1 83 ? -5.691 -26.172 -3.926 1 97.75 83 LEU A N 1
ATOM 545 C CA . LEU A 1 83 ? -5.719 -24.734 -3.715 1 97.75 83 LEU A CA 1
ATOM 546 C C . LEU A 1 83 ? -4.324 -24.203 -3.404 1 97.75 83 LEU A C 1
ATOM 548 O O . LEU A 1 83 ? -3.877 -23.219 -4.012 1 97.75 83 LEU A O 1
ATOM 552 N N . VAL A 1 84 ? -3.643 -24.859 -2.527 1 98.75 84 VAL A N 1
ATOM 553 C CA . VAL A 1 84 ? -2.299 -24.453 -2.135 1 98.75 84 VAL A CA 1
ATOM 554 C C . VAL A 1 84 ? -1.356 -24.547 -3.334 1 98.75 84 VAL A C 1
ATOM 556 O O . VAL A 1 84 ? -0.529 -23.672 -3.555 1 98.75 84 VAL A O 1
ATOM 559 N N . ALA A 1 85 ? -1.494 -25.625 -4.109 1 98.88 85 ALA A N 1
ATOM 560 C CA . ALA A 1 85 ? -0.659 -25.844 -5.289 1 98.88 85 ALA A CA 1
ATOM 561 C C . ALA A 1 85 ? -0.794 -24.688 -6.273 1 98.88 85 ALA A C 1
ATOM 563 O O . ALA A 1 85 ? 0.206 -24.188 -6.797 1 98.88 85 ALA A O 1
ATOM 564 N N . VAL A 1 86 ? -1.976 -24.234 -6.496 1 98.62 86 VAL A N 1
ATOM 565 C CA . VAL A 1 86 ? -2.227 -23.188 -7.473 1 98.62 86 VAL A CA 1
ATOM 566 C C . VAL A 1 86 ? -1.869 -21.828 -6.871 1 98.62 86 VAL A C 1
ATOM 568 O O . VAL A 1 86 ? -1.125 -21.047 -7.477 1 98.62 86 VAL A O 1
ATOM 571 N N . ASN A 1 87 ? -2.369 -21.531 -5.648 1 98.81 87 ASN A N 1
ATOM 572 C CA . ASN A 1 87 ? -2.307 -20.188 -5.07 1 98.81 87 ASN A CA 1
ATOM 573 C C . ASN A 1 87 ? -0.879 -19.812 -4.684 1 98.81 87 ASN A C 1
ATOM 575 O O . ASN A 1 87 ? -0.493 -18.641 -4.785 1 98.81 87 ASN A O 1
ATOM 579 N N . TYR A 1 88 ? -0.135 -20.781 -4.211 1 98.94 88 TYR A N 1
ATOM 580 C CA . TYR A 1 88 ? 1.208 -20.453 -3.744 1 98.94 88 TYR A CA 1
ATOM 581 C C . TYR A 1 88 ? 2.264 -20.953 -4.719 1 98.94 88 TYR A C 1
ATOM 583 O O . TYR A 1 88 ? 2.961 -20.172 -5.355 1 98.94 88 TYR A O 1
ATOM 591 N N . PHE A 1 89 ? 2.334 -22.25 -4.945 1 98.94 89 PHE A N 1
ATOM 592 C CA . PHE A 1 89 ? 3.41 -22.828 -5.742 1 98.94 89 PHE A CA 1
ATOM 593 C C . PHE A 1 89 ? 3.271 -22.438 -7.207 1 98.94 89 PHE A C 1
ATOM 595 O O . PHE A 1 89 ? 4.27 -22.234 -7.898 1 98.94 89 PHE A O 1
ATOM 602 N N . GLY A 1 90 ? 2.021 -22.391 -7.703 1 98.94 90 GLY A N 1
ATOM 603 C CA . GLY A 1 90 ? 1.788 -21.922 -9.062 1 98.94 90 GLY A CA 1
ATOM 604 C C . GLY A 1 90 ? 2.334 -20.531 -9.32 1 98.94 90 GLY A C 1
ATOM 605 O O . GLY A 1 90 ? 2.977 -20.297 -10.344 1 98.94 90 GLY A O 1
ATOM 606 N N . ALA A 1 91 ? 2.131 -19.656 -8.383 1 98.94 91 ALA A N 1
ATOM 607 C CA . ALA A 1 91 ? 2.598 -18.266 -8.516 1 98.94 91 ALA A CA 1
ATOM 608 C C . ALA A 1 91 ? 4.113 -18.188 -8.352 1 98.94 91 ALA A C 1
ATOM 610 O O . ALA A 1 91 ? 4.801 -17.578 -9.18 1 98.94 91 ALA A O 1
ATOM 611 N N . VAL A 1 92 ? 4.664 -18.797 -7.32 1 98.94 92 VAL A N 1
ATOM 612 C CA . VAL A 1 92 ? 6.066 -18.672 -6.938 1 98.94 92 VAL A CA 1
ATOM 613 C C . VAL A 1 92 ? 6.953 -19.312 -8 1 98.94 92 VAL A C 1
ATOM 615 O O . VAL A 1 92 ? 7.91 -18.688 -8.477 1 98.94 92 VAL A O 1
ATOM 618 N N . GLU A 1 93 ? 6.605 -20.531 -8.43 1 98.88 93 GLU A N 1
ATOM 619 C CA . GLU A 1 93 ? 7.453 -21.234 -9.383 1 98.88 93 GLU A CA 1
ATOM 620 C C . GLU A 1 93 ? 7.336 -20.625 -10.781 1 98.88 93 GLU A C 1
ATOM 622 O O . GLU A 1 93 ? 8.312 -20.594 -11.531 1 98.88 93 GLU A O 1
ATOM 627 N N . PHE A 1 94 ? 6.125 -20.203 -11.102 1 98.88 94 PHE A N 1
ATOM 628 C CA . PHE A 1 94 ? 5.949 -19.562 -12.391 1 98.88 94 PHE A CA 1
ATOM 629 C C . PHE A 1 94 ? 6.746 -18.266 -12.461 1 98.88 94 PHE A C 1
ATOM 631 O O . PHE A 1 94 ? 7.477 -18.031 -13.422 1 98.88 94 PHE A O 1
ATOM 638 N N . ALA A 1 95 ? 6.68 -17.422 -11.469 1 98.94 95 ALA A N 1
ATOM 639 C CA . ALA A 1 95 ? 7.426 -16.156 -11.414 1 98.94 95 ALA A CA 1
ATOM 640 C C . ALA A 1 95 ? 8.93 -16.422 -11.422 1 98.94 95 ALA A C 1
ATOM 642 O O . ALA A 1 95 ? 9.68 -15.766 -12.156 1 98.94 95 ALA A O 1
ATOM 643 N N . THR A 1 96 ? 9.359 -17.359 -10.609 1 98.81 96 THR A N 1
ATOM 644 C CA . THR A 1 96 ? 10.773 -17.688 -10.531 1 98.81 96 THR A CA 1
ATOM 645 C C . THR A 1 96 ? 11.289 -18.203 -11.875 1 98.81 96 THR A C 1
ATOM 647 O O . THR A 1 96 ? 12.383 -17.844 -12.305 1 98.81 96 THR A O 1
ATOM 650 N N . GLY A 1 97 ? 10.469 -19.047 -12.5 1 98.81 97 GLY A N 1
ATOM 651 C CA . GLY A 1 97 ? 10.852 -19.594 -13.789 1 98.81 97 GLY A CA 1
ATOM 652 C C . GLY A 1 97 ? 10.984 -18.547 -14.875 1 98.81 97 GLY A C 1
ATOM 653 O O . GLY A 1 97 ? 11.75 -18.719 -15.828 1 98.81 97 GLY A O 1
ATOM 654 N N . LEU A 1 98 ? 10.281 -17.453 -14.75 1 98.88 98 LEU A N 1
ATOM 655 C CA . LEU A 1 98 ? 10.281 -16.422 -15.781 1 98.88 98 LEU A CA 1
ATOM 656 C C . LEU A 1 98 ? 11.328 -15.359 -15.477 1 98.88 98 LEU A C 1
ATOM 658 O O . LEU A 1 98 ? 11.453 -14.375 -16.219 1 98.88 98 LEU A O 1
ATOM 662 N N . ARG A 1 99 ? 12.109 -15.461 -14.422 1 98.69 99 ARG A N 1
ATOM 663 C CA . ARG A 1 99 ? 13.078 -14.453 -14 1 98.69 99 ARG A CA 1
ATOM 664 C C . ARG A 1 99 ? 14.031 -14.102 -15.133 1 98.69 99 ARG A C 1
ATOM 666 O O . ARG A 1 99 ? 14.32 -12.922 -15.367 1 98.69 99 ARG A O 1
ATOM 673 N N . PRO A 1 100 ? 14.539 -15.133 -15.93 1 98.69 100 PRO A N 1
ATOM 674 C CA . PRO A 1 100 ? 15.43 -14.758 -17.031 1 98.69 100 PRO A CA 1
ATOM 675 C C . PRO A 1 100 ? 14.766 -13.828 -18.031 1 98.69 100 PRO A C 1
ATOM 677 O O . PRO A 1 100 ? 15.383 -12.867 -18.5 1 98.69 100 PRO A O 1
ATOM 680 N N . ALA A 1 101 ? 13.523 -14.086 -18.391 1 98.88 101 ALA A N 1
ATOM 681 C CA . ALA A 1 101 ? 12.797 -13.234 -19.328 1 98.88 101 ALA A CA 1
ATOM 682 C C . ALA A 1 101 ? 12.523 -11.859 -18.719 1 98.88 101 ALA A C 1
ATOM 684 O O . ALA A 1 101 ? 12.531 -10.852 -19.438 1 98.88 101 ALA A O 1
ATOM 685 N N . LEU A 1 102 ? 12.258 -11.797 -17.453 1 98.88 102 LEU A N 1
ATOM 686 C CA . LEU A 1 102 ? 12.023 -10.547 -16.734 1 98.88 102 LEU A CA 1
ATOM 687 C C . LEU A 1 102 ? 13.297 -9.711 -16.688 1 98.88 102 LEU A C 1
ATOM 689 O O . LEU A 1 102 ? 13.25 -8.492 -16.891 1 98.88 102 LEU A O 1
ATOM 693 N N . GLU A 1 103 ? 14.383 -10.406 -16.422 1 98.69 103 GLU A N 1
ATOM 694 C CA . GLU A 1 103 ? 15.664 -9.719 -16.344 1 98.69 103 GLU A CA 1
ATOM 695 C C . GLU A 1 103 ? 16.016 -9.039 -17.656 1 98.69 103 GLU A C 1
ATOM 697 O O . GLU A 1 103 ? 16.562 -7.934 -17.672 1 98.69 103 GLU A O 1
ATOM 702 N N . ARG A 1 104 ? 15.688 -9.602 -18.719 1 98.62 104 ARG A N 1
ATOM 703 C CA . ARG A 1 104 ? 16.031 -9.094 -20.047 1 98.62 104 ARG A CA 1
ATOM 704 C C . ARG A 1 104 ? 15.281 -7.809 -20.344 1 98.62 104 ARG A C 1
ATOM 706 O O . ARG A 1 104 ? 15.695 -7.035 -21.219 1 98.62 104 ARG A O 1
ATOM 713 N N . ALA A 1 105 ? 14.18 -7.535 -19.656 1 98.38 105 ALA A N 1
ATOM 714 C CA . ALA A 1 105 ? 13.406 -6.312 -19.859 1 98.38 105 ALA A CA 1
ATOM 715 C C . ALA A 1 105 ? 14.117 -5.105 -19.25 1 98.38 105 ALA A C 1
ATOM 717 O O . ALA A 1 105 ? 13.789 -3.961 -19.562 1 98.38 105 ALA A O 1
ATOM 718 N N . GLU A 1 106 ? 15.102 -5.285 -18.312 1 97.62 106 GLU A N 1
ATOM 719 C CA . GLU A 1 106 ? 15.891 -4.25 -17.641 1 97.62 106 GLU A CA 1
ATOM 720 C C . GLU A 1 106 ? 14.992 -3.271 -16.891 1 97.62 106 GLU A C 1
ATOM 722 O O . GLU A 1 106 ? 15.164 -2.057 -17 1 97.62 106 GLU A O 1
ATOM 727 N N . GLY A 1 107 ? 14.117 -3.754 -16.172 1 97.81 107 GLY A N 1
ATOM 728 C CA . GLY A 1 107 ? 13.203 -2.945 -15.375 1 97.81 107 GLY A CA 1
ATOM 729 C C . GLY A 1 107 ? 11.812 -3.545 -15.273 1 97.81 107 GLY A C 1
ATOM 730 O O . GLY A 1 107 ? 10.812 -2.844 -15.445 1 97.81 107 GLY A O 1
ATOM 731 N N . ALA A 1 108 ? 11.711 -4.922 -15.094 1 98.75 108 ALA A N 1
ATOM 732 C CA . ALA A 1 108 ? 10.438 -5.637 -15.047 1 98.75 108 ALA A CA 1
ATOM 733 C C . ALA A 1 108 ? 9.789 -5.516 -13.672 1 98.75 108 ALA A C 1
ATOM 735 O O . ALA A 1 108 ? 10.438 -5.133 -12.703 1 98.75 108 ALA A O 1
ATOM 736 N N . SER A 1 109 ? 8.516 -5.734 -13.648 1 98.81 109 SER A N 1
ATOM 737 C CA . SER A 1 109 ? 7.742 -5.711 -12.406 1 98.81 109 SER A CA 1
ATOM 738 C C . SER A 1 109 ? 6.828 -6.926 -12.305 1 98.81 109 SER A C 1
ATOM 740 O O . SER A 1 109 ? 6.207 -7.332 -13.289 1 98.81 109 SER A O 1
ATOM 742 N N . VAL A 1 110 ? 6.84 -7.539 -11.141 1 98.94 110 VAL A N 1
ATOM 743 C CA . VAL A 1 110 ? 5.992 -8.695 -10.852 1 98.94 110 VAL A CA 1
ATOM 744 C C . VAL A 1 110 ? 5 -8.336 -9.742 1 98.94 110 VAL A C 1
ATOM 746 O O . VAL A 1 110 ? 5.375 -7.746 -8.727 1 98.94 110 VAL A O 1
ATOM 749 N N . VAL A 1 111 ? 3.73 -8.609 -9.984 1 99 111 VAL A N 1
ATOM 750 C CA . VAL A 1 111 ? 2.682 -8.43 -8.984 1 99 111 VAL A CA 1
ATOM 751 C C . VAL A 1 111 ? 1.973 -9.758 -8.734 1 99 111 VAL A C 1
ATOM 753 O O . VAL A 1 111 ? 1.543 -10.43 -9.68 1 99 111 VAL A O 1
ATOM 756 N N . VAL A 1 112 ? 1.907 -10.195 -7.488 1 98.94 112 VAL A N 1
ATOM 757 C CA . VAL A 1 112 ? 1.118 -11.367 -7.125 1 98.94 112 VAL A CA 1
ATOM 758 C C . VAL A 1 112 ? -0.134 -10.938 -6.367 1 98.94 112 VAL A C 1
ATOM 760 O O . VAL A 1 112 ? -0.185 -9.828 -5.82 1 98.94 112 VAL A O 1
ATOM 763 N N . ILE A 1 113 ? -1.153 -11.781 -6.34 1 98.81 113 ILE A N 1
ATOM 764 C CA . ILE A 1 113 ? -2.418 -11.469 -5.684 1 98.81 113 ILE A CA 1
ATOM 765 C C . ILE A 1 113 ? -2.512 -12.219 -4.355 1 98.81 113 ILE A C 1
ATOM 767 O O . ILE A 1 113 ? -2.822 -13.414 -4.336 1 98.81 113 ILE A O 1
ATOM 771 N N . SER A 1 114 ? -2.246 -11.508 -3.312 1 98.75 114 SER A N 1
ATOM 772 C CA . SER A 1 114 ? -2.502 -12.016 -1.968 1 98.75 114 SER A CA 1
ATOM 773 C C . SER A 1 114 ? -3.971 -11.844 -1.586 1 98.75 114 SER A C 1
ATOM 775 O O . SER A 1 114 ? -4.863 -12.133 -2.387 1 98.75 114 SER A O 1
ATOM 777 N N . SER A 1 115 ? -4.168 -11.453 -0.324 1 98 115 SER A N 1
ATOM 778 C CA . SER A 1 115 ? -5.543 -11.281 0.13 1 98 115 SER A CA 1
ATOM 779 C C . SER A 1 115 ? -5.602 -10.523 1.451 1 98 115 SER A C 1
ATOM 781 O O . SER A 1 115 ? -4.699 -10.641 2.281 1 98 115 SER A O 1
ATOM 783 N N . SER A 1 116 ? -6.699 -9.75 1.608 1 97.31 116 SER A N 1
ATOM 784 C CA . SER A 1 116 ? -6.926 -9.109 2.898 1 97.31 116 SER A CA 1
ATOM 785 C C . SER A 1 116 ? -7.203 -10.141 3.988 1 97.31 116 SER A C 1
ATOM 787 O O . SER A 1 116 ? -7.078 -9.836 5.18 1 97.31 116 SER A O 1
ATOM 789 N N . SER A 1 117 ? -7.57 -11.383 3.596 1 95.44 117 SER A N 1
ATOM 790 C CA . SER A 1 117 ? -7.805 -12.445 4.566 1 95.44 117 SER A CA 1
ATOM 791 C C . SER A 1 117 ? -6.539 -12.773 5.352 1 95.44 117 SER A C 1
ATOM 793 O O . SER A 1 117 ? -6.602 -13.398 6.41 1 95.44 117 SER A O 1
ATOM 795 N N . THR A 1 118 ? -5.391 -12.359 4.848 1 97.94 118 THR A N 1
ATOM 796 C CA . THR A 1 118 ? -4.113 -12.617 5.504 1 97.94 118 THR A CA 1
ATOM 797 C C . THR A 1 118 ? -4.043 -11.906 6.855 1 97.94 118 THR A C 1
ATOM 799 O O . THR A 1 118 ? -3.242 -12.273 7.715 1 97.94 118 THR A O 1
ATOM 802 N N . THR A 1 119 ? -4.914 -10.852 7.047 1 97.81 119 THR A N 1
ATOM 803 C CA . THR A 1 119 ? -4.887 -10.07 8.273 1 97.81 119 THR A CA 1
ATOM 804 C C . THR A 1 119 ? -6.266 -10.031 8.93 1 97.81 119 THR A C 1
ATOM 806 O O . THR A 1 119 ? -6.43 -9.484 10.016 1 97.81 119 THR A O 1
ATOM 809 N N . THR A 1 120 ? -7.266 -10.617 8.281 1 95 120 THR A N 1
ATOM 810 C CA . THR A 1 120 ? -8.617 -10.359 8.766 1 95 120 THR A CA 1
ATOM 811 C C . THR A 1 120 ? -9.367 -11.672 9.016 1 95 120 THR A C 1
ATOM 813 O O . THR A 1 120 ? -10.477 -11.664 9.539 1 95 120 THR A O 1
ATOM 816 N N . GLN A 1 121 ? -8.812 -12.781 8.609 1 91.75 121 GLN A N 1
ATOM 817 C CA . GLN A 1 121 ? -9.359 -14.102 8.922 1 91.75 121 GLN A CA 1
ATOM 818 C C . GLN A 1 121 ? -8.555 -14.789 10.008 1 91.75 121 GLN A C 1
ATOM 820 O O . GLN A 1 121 ? -7.332 -14.93 9.891 1 91.75 121 GLN A O 1
ATOM 825 N N . PRO A 1 122 ? -9.18 -15.227 11.062 1 90.81 122 PRO A N 1
ATOM 826 C CA . PRO A 1 122 ? -8.469 -15.93 12.133 1 90.81 122 PRO A CA 1
ATOM 827 C C . PRO A 1 122 ? -8.156 -17.375 11.789 1 90.81 122 PRO A C 1
ATOM 829 O O . PRO A 1 122 ? -8.695 -17.922 10.812 1 90.81 122 PRO A O 1
ATOM 832 N N . GLY A 1 123 ? -7.285 -17.984 12.547 1 90.94 123 GLY A N 1
ATOM 833 C CA . GLY A 1 123 ? -7.043 -19.422 12.492 1 90.94 123 GLY A CA 1
ATOM 834 C C . GLY A 1 123 ? -6.145 -19.828 11.336 1 90.94 123 GLY A C 1
ATOM 835 O O . GLY A 1 123 ? -6.25 -20.953 10.828 1 90.94 123 GLY A O 1
ATOM 836 N N . ILE A 1 124 ? -5.27 -18.969 10.898 1 95.81 124 ILE A N 1
ATOM 837 C CA . ILE A 1 124 ? -4.344 -19.297 9.82 1 95.81 124 ILE A CA 1
ATOM 838 C C . ILE A 1 124 ? -3.32 -20.328 10.312 1 95.81 124 ILE A C 1
ATOM 840 O O . ILE A 1 124 ? -2.695 -20.141 11.359 1 95.81 124 ILE A O 1
ATOM 844 N N . SER A 1 125 ? -3.17 -21.422 9.578 1 96.75 125 SER A N 1
ATOM 845 C CA . SER A 1 125 ? -2.246 -22.484 9.953 1 96.75 125 SER A CA 1
ATOM 846 C C . SER A 1 125 ? -0.795 -22.062 9.758 1 96.75 125 SER A C 1
ATOM 848 O O . SER A 1 125 ? -0.326 -21.922 8.625 1 96.75 125 SER A O 1
ATOM 850 N N . GLU A 1 126 ? -0.107 -21.969 10.875 1 96.88 126 GLU A N 1
ATOM 851 C CA . GLU A 1 126 ? 1.305 -21.594 10.82 1 96.88 126 GLU A CA 1
ATOM 852 C C . GLU A 1 126 ? 2.133 -22.672 10.133 1 96.88 126 GLU A C 1
ATOM 854 O O . GLU A 1 126 ? 3.109 -22.375 9.445 1 96.88 126 GLU A O 1
ATOM 859 N N . HIS A 1 127 ? 1.734 -23.891 10.328 1 98 127 HIS A N 1
ATOM 860 C CA . HIS A 1 127 ? 2.461 -25.016 9.742 1 98 127 HIS A CA 1
ATOM 861 C C . HIS A 1 127 ? 2.336 -25.016 8.227 1 98 127 HIS A C 1
ATOM 863 O O . HIS A 1 127 ? 3.305 -25.312 7.52 1 98 127 HIS A O 1
ATOM 869 N N . LEU A 1 128 ? 1.164 -24.75 7.754 1 98.62 128 LEU A N 1
ATOM 870 C CA . LEU A 1 128 ? 0.957 -24.688 6.312 1 98.62 128 LEU A CA 1
ATOM 871 C C . LEU A 1 128 ? 1.739 -23.531 5.695 1 98.62 128 LEU A C 1
ATOM 873 O O . LEU A 1 128 ? 2.389 -23.703 4.66 1 98.62 128 LEU A O 1
ATOM 877 N N . VAL A 1 129 ? 1.768 -22.359 6.348 1 98.75 129 VAL A N 1
ATOM 878 C CA . VAL A 1 129 ? 2.527 -21.203 5.871 1 98.75 129 VAL A CA 1
ATOM 879 C C . VAL A 1 129 ? 4.012 -21.562 5.797 1 98.75 129 VAL A C 1
ATOM 881 O O . VAL A 1 129 ? 4.668 -21.297 4.785 1 98.75 129 VAL A O 1
ATOM 884 N N . ALA A 1 130 ? 4.5 -22.203 6.859 1 98.69 130 ALA A N 1
ATOM 885 C CA . ALA A 1 130 ? 5.914 -22.562 6.926 1 98.69 130 ALA A CA 1
ATOM 886 C C . ALA A 1 130 ? 6.281 -23.547 5.82 1 98.69 130 ALA A C 1
ATOM 888 O O . ALA A 1 130 ? 7.336 -23.422 5.191 1 98.69 130 ALA A O 1
ATOM 889 N N . ALA A 1 131 ? 5.414 -24.531 5.586 1 98.81 131 ALA A N 1
ATOM 890 C CA . ALA A 1 131 ? 5.676 -25.516 4.547 1 98.81 131 ALA A CA 1
ATOM 891 C C . ALA A 1 131 ? 5.75 -24.875 3.17 1 98.81 131 ALA A C 1
ATOM 893 O O . ALA A 1 131 ? 6.574 -25.25 2.338 1 98.81 131 ALA A O 1
ATOM 894 N N . CYS A 1 132 ? 4.914 -23.922 2.912 1 98.88 132 CYS A N 1
ATOM 895 C CA . CYS A 1 132 ? 4.949 -23.172 1.662 1 98.88 132 CYS A CA 1
ATOM 896 C C . CYS A 1 132 ? 6.266 -22.422 1.512 1 98.88 132 CYS A C 1
ATOM 898 O O . CYS A 1 132 ? 6.961 -22.562 0.507 1 98.88 132 CYS A O 1
ATOM 900 N N . LEU A 1 133 ? 6.648 -21.688 2.516 1 98.75 133 LEU A N 1
ATOM 901 C CA . LEU A 1 133 ? 7.832 -20.844 2.459 1 98.75 133 LEU A CA 1
ATOM 902 C C . LEU A 1 133 ? 9.102 -21.688 2.357 1 98.75 133 LEU A C 1
ATOM 904 O O . LEU A 1 133 ? 10.102 -21.234 1.787 1 98.75 133 LEU A O 1
ATOM 908 N N . ASP A 1 134 ? 9.023 -22.891 2.895 1 98.5 134 ASP A N 1
ATOM 909 C CA . ASP A 1 134 ? 10.164 -23.797 2.84 1 98.5 134 ASP A CA 1
ATOM 910 C C . ASP A 1 134 ? 10.273 -24.453 1.465 1 98.5 134 ASP A C 1
ATOM 912 O O . ASP A 1 134 ? 11.25 -25.141 1.179 1 98.5 134 ASP A O 1
ATOM 916 N N . GLY A 1 135 ? 9.305 -24.328 0.669 1 98.44 135 GLY A N 1
ATOM 917 C CA . GLY A 1 135 ? 9.297 -24.938 -0.649 1 98.44 135 GLY A CA 1
ATOM 918 C C . GLY A 1 135 ? 8.977 -26.422 -0.616 1 98.44 135 GLY A C 1
ATOM 919 O O . GLY A 1 135 ? 9.242 -27.141 -1.58 1 98.44 135 GLY A O 1
ATOM 920 N N . ASP A 1 136 ? 8.453 -26.828 0.528 1 98.62 136 ASP A N 1
ATOM 921 C CA . ASP A 1 136 ? 8.055 -28.234 0.672 1 98.62 136 ASP A CA 1
ATOM 922 C C . ASP A 1 136 ? 6.637 -28.453 0.16 1 98.62 136 ASP A C 1
ATOM 924 O O . ASP A 1 136 ? 5.695 -28.562 0.949 1 98.62 136 ASP A O 1
ATOM 928 N N . GLU A 1 137 ? 6.516 -28.656 -1.106 1 98.75 137 GLU A N 1
ATOM 929 C CA . GLU A 1 137 ? 5.199 -28.719 -1.734 1 98.75 137 GLU A CA 1
ATOM 930 C C . GLU A 1 137 ? 4.414 -29.938 -1.247 1 98.75 137 GLU A C 1
ATOM 932 O O . GLU A 1 137 ? 3.223 -29.828 -0.944 1 98.75 137 GLU A O 1
ATOM 937 N N . ALA A 1 138 ? 5.074 -31.094 -1.194 1 98.5 138 ALA A N 1
ATOM 938 C CA . ALA A 1 138 ? 4.383 -32.281 -0.748 1 98.5 138 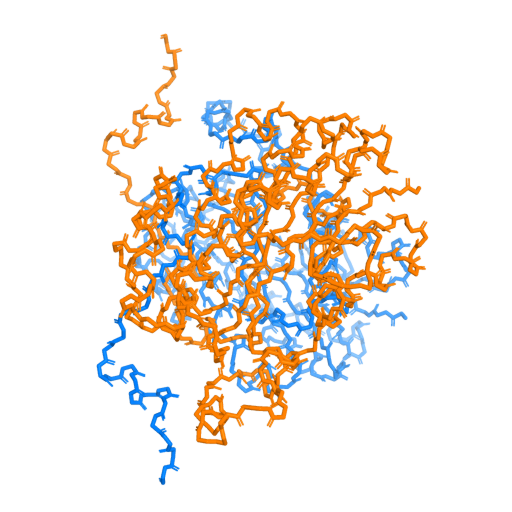ALA A CA 1
ATOM 939 C C . ALA A 1 138 ? 3.75 -32.094 0.625 1 98.5 138 ALA A C 1
ATOM 941 O O . ALA A 1 138 ? 2.57 -32.406 0.823 1 98.5 138 ALA A O 1
ATOM 942 N N . ARG A 1 139 ? 4.496 -31.578 1.517 1 98.69 139 ARG A N 1
ATOM 943 C CA . ARG A 1 139 ? 4.004 -31.328 2.869 1 98.69 139 ARG A CA 1
ATOM 944 C C . ARG A 1 139 ? 2.904 -30.281 2.867 1 98.69 139 ARG A C 1
ATOM 946 O O . ARG A 1 139 ? 1.901 -30.422 3.57 1 98.69 139 ARG A O 1
ATOM 953 N N . ALA A 1 140 ? 3.121 -29.203 2.131 1 98.81 140 ALA A N 1
ATOM 954 C CA . ALA A 1 140 ? 2.135 -28.125 2.055 1 98.81 140 ALA A CA 1
ATOM 955 C C . ALA A 1 140 ? 0.799 -28.641 1.528 1 98.81 140 ALA A C 1
ATOM 957 O O . ALA A 1 140 ? -0.261 -28.281 2.039 1 98.81 140 ALA A O 1
ATOM 958 N N . LEU A 1 141 ? 0.87 -29.484 0.485 1 98.62 141 LEU A N 1
ATOM 959 C CA . LEU A 1 141 ? -0.359 -30.031 -0.085 1 98.62 141 LEU A CA 1
ATOM 960 C C . LEU A 1 141 ? -1.067 -30.938 0.917 1 98.62 141 LEU A C 1
ATOM 962 O O . LEU A 1 141 ? -2.297 -30.906 1.021 1 98.62 141 LEU A O 1
ATOM 966 N N . GLU A 1 142 ? -0.324 -31.719 1.623 1 98.44 142 GLU A N 1
ATOM 967 C CA . GLU A 1 142 ? -0.892 -32.594 2.658 1 98.44 142 GLU A CA 1
ATOM 968 C C . GLU A 1 142 ? -1.61 -31.75 3.725 1 98.44 142 GLU A C 1
ATOM 970 O O . GLU A 1 142 ? -2.758 -32.062 4.07 1 98.44 142 GLU A O 1
ATOM 975 N N . LEU A 1 143 ? -0.967 -30.75 4.219 1 98.5 143 LEU A N 1
ATOM 976 C CA . LEU A 1 143 ? -1.547 -29.875 5.234 1 98.5 143 LEU A CA 1
ATOM 977 C C . LEU A 1 143 ? -2.779 -29.156 4.695 1 98.5 143 LEU A C 1
ATOM 979 O O . LEU A 1 143 ? -3.768 -28.984 5.414 1 98.5 143 LEU A O 1
ATOM 983 N N . GLY A 1 144 ? -2.664 -28.703 3.445 1 97.94 144 GLY A N 1
ATOM 984 C CA . GLY A 1 144 ? -3.814 -28.094 2.809 1 97.94 144 GLY A CA 1
ATOM 985 C C . GLY A 1 144 ? -5.027 -29 2.754 1 97.94 144 GLY A C 1
ATOM 986 O O . GLY A 1 144 ? -6.148 -28.562 3.041 1 97.94 144 GLY A O 1
ATOM 987 N N . ASN A 1 145 ? -4.789 -30.203 2.344 1 97.38 145 ASN A N 1
ATOM 988 C CA . ASN A 1 145 ? -5.887 -31.156 2.283 1 97.38 145 ASN A CA 1
ATOM 989 C C . ASN A 1 145 ? -6.504 -31.391 3.658 1 97.38 145 ASN A C 1
ATOM 991 O O . ASN A 1 145 ? -7.723 -31.531 3.779 1 97.38 145 ASN A O 1
ATOM 995 N N . GLU A 1 146 ? -5.699 -31.406 4.688 1 96 146 GLU A N 1
ATOM 996 C CA . GLU A 1 146 ? -6.191 -31.578 6.051 1 96 146 GLU A CA 1
ATOM 997 C C . GLU A 1 146 ? -7.031 -30.391 6.484 1 96 146 GLU A C 1
ATOM 999 O O . GLU A 1 146 ? -8.047 -30.547 7.172 1 96 146 GLU A O 1
ATOM 1004 N N . ALA A 1 147 ? -6.684 -29.156 6.125 1 92.12 147 ALA A N 1
ATOM 1005 C CA . ALA A 1 147 ? -7.32 -27.922 6.551 1 92.12 147 ALA A CA 1
ATOM 1006 C C . ALA A 1 147 ? -8.586 -27.656 5.742 1 92.12 147 ALA A C 1
ATOM 1008 O O . ALA A 1 147 ? -9.461 -26.891 6.18 1 92.12 147 ALA A O 1
ATOM 1009 N N . THR A 1 148 ? -8.75 -28.188 4.48 1 89.44 148 THR A N 1
ATOM 1010 C CA . THR A 1 148 ? -9.789 -27.875 3.506 1 89.44 148 THR A CA 1
ATOM 1011 C C . THR A 1 148 ? -9.547 -26.5 2.896 1 89.44 148 THR A C 1
ATOM 1013 O O . THR A 1 148 ? -8.586 -25.812 3.252 1 89.44 148 THR A O 1
ATOM 1016 N N . ALA A 1 149 ? -10.375 -26.016 2.014 1 87.56 149 ALA A N 1
ATOM 1017 C CA . ALA A 1 149 ? -10.148 -24.828 1.199 1 87.56 149 ALA A CA 1
ATOM 1018 C C . ALA A 1 149 ? -10.297 -23.562 2.031 1 87.56 149 ALA A C 1
ATOM 1020 O O . ALA A 1 149 ? -9.508 -22.625 1.888 1 87.56 149 ALA A O 1
ATOM 1021 N N . ILE A 1 150 ? -11.242 -23.516 2.959 1 86.62 150 ILE A N 1
ATOM 1022 C CA . ILE A 1 150 ? -11.57 -22.297 3.686 1 86.62 150 ILE A CA 1
ATOM 1023 C C . ILE A 1 150 ? -10.383 -21.859 4.539 1 86.62 150 ILE A C 1
ATOM 1025 O O . ILE A 1 150 ? -9.883 -20.75 4.398 1 86.62 150 ILE A O 1
ATOM 1029 N N . PRO A 1 151 ? -9.797 -22.703 5.344 1 90.56 151 PRO A N 1
ATOM 1030 C CA . PRO A 1 151 ? -8.633 -22.281 6.125 1 90.56 151 PRO A CA 1
ATOM 1031 C C . PRO A 1 151 ? -7.348 -22.266 5.305 1 90.56 151 PRO A C 1
ATOM 1033 O O . PRO A 1 151 ? -6.414 -21.516 5.621 1 90.56 151 PRO A O 1
ATOM 1036 N N . ALA A 1 152 ? -7.246 -23.031 4.258 1 95.88 152 ALA A N 1
ATOM 1037 C CA . ALA A 1 152 ? -6.035 -23.109 3.441 1 95.88 152 ALA A CA 1
ATOM 1038 C C . ALA A 1 152 ? -5.848 -21.828 2.635 1 95.88 152 ALA A C 1
ATOM 1040 O O . ALA A 1 152 ? -4.719 -21.438 2.322 1 95.88 152 ALA A O 1
ATOM 1041 N N . TYR A 1 153 ? -6.891 -21.172 2.357 1 95.69 153 TYR A N 1
ATOM 1042 C CA . TYR A 1 153 ? -6.848 -20 1.49 1 95.69 153 TYR A CA 1
ATOM 1043 C C . TYR A 1 153 ? -6.023 -18.891 2.119 1 95.69 153 TYR A C 1
ATOM 1045 O O . TYR A 1 153 ? -4.984 -18.5 1.58 1 95.69 153 TYR A O 1
ATOM 1053 N N . PRO A 1 154 ? -6.406 -18.422 3.354 1 97.19 154 PRO A N 1
ATOM 1054 C CA . PRO A 1 154 ? -5.602 -17.344 3.924 1 97.19 154 PRO A CA 1
ATOM 1055 C C . PRO A 1 154 ? -4.16 -17.766 4.203 1 97.19 154 PRO A C 1
ATOM 1057 O O . PRO A 1 154 ? -3.248 -16.938 4.125 1 97.19 154 PRO A O 1
ATOM 1060 N N . ALA A 1 155 ? -3.965 -19.016 4.492 1 98.44 155 ALA A N 1
ATOM 1061 C CA . ALA A 1 155 ? -2.607 -19.5 4.734 1 98.44 155 ALA A CA 1
ATOM 1062 C C . ALA A 1 155 ? -1.761 -19.406 3.467 1 98.44 155 ALA A C 1
ATOM 1064 O O . ALA A 1 155 ? -0.616 -18.953 3.51 1 98.44 155 ALA A O 1
ATOM 1065 N N . SER A 1 156 ? -2.32 -19.844 2.361 1 98.75 156 SER A N 1
ATOM 1066 C CA . SER A 1 156 ? -1.604 -19.797 1.091 1 98.75 156 SER A CA 1
ATOM 1067 C C . SER A 1 156 ? -1.305 -18.359 0.687 1 98.75 156 SER A C 1
ATOM 1069 O O . SER A 1 156 ? -0.219 -18.062 0.18 1 98.75 156 SER A O 1
ATOM 1071 N N . LYS A 1 157 ? -2.219 -17.484 0.927 1 98.75 157 LYS A N 1
ATOM 1072 C CA . LYS A 1 157 ? -2.066 -16.078 0.523 1 98.75 157 LYS A CA 1
ATOM 1073 C C . LYS A 1 157 ? -1.104 -15.344 1.45 1 98.75 157 LYS A C 1
ATOM 1075 O O . LYS A 1 157 ? -0.382 -14.445 1.015 1 98.75 157 LYS A O 1
ATOM 1080 N N . LEU A 1 158 ? -1.104 -15.719 2.699 1 98.81 158 LEU A N 1
ATOM 1081 C CA . LEU A 1 158 ? -0.124 -15.156 3.621 1 98.81 158 LEU A CA 1
ATOM 1082 C C . LEU A 1 158 ? 1.287 -15.602 3.254 1 98.81 158 LEU A C 1
ATOM 1084 O O . LEU A 1 158 ? 2.211 -14.781 3.215 1 98.81 158 LEU A O 1
ATOM 1088 N N . ALA A 1 159 ? 1.438 -16.891 2.982 1 98.94 159 ALA A N 1
ATOM 1089 C CA . ALA A 1 159 ? 2.736 -17.406 2.543 1 98.94 159 ALA A CA 1
ATOM 1090 C C . ALA A 1 159 ? 3.227 -16.656 1.305 1 98.94 159 ALA A C 1
ATOM 1092 O O . ALA A 1 159 ? 4.406 -16.328 1.202 1 98.94 159 ALA A O 1
ATOM 1093 N N . LEU A 1 160 ? 2.332 -16.406 0.424 1 98.94 160 LEU A N 1
ATOM 1094 C CA . LEU A 1 160 ? 2.676 -15.719 -0.813 1 98.94 160 LEU A CA 1
ATOM 1095 C C . LEU A 1 160 ? 3.137 -14.289 -0.527 1 98.94 160 LEU A C 1
ATOM 1097 O O . LEU A 1 160 ? 4.133 -13.828 -1.091 1 98.94 160 LEU A O 1
ATOM 1101 N N . ALA A 1 161 ? 2.43 -13.578 0.325 1 98.88 161 ALA A N 1
ATOM 1102 C CA . ALA A 1 161 ? 2.834 -12.227 0.705 1 98.88 161 ALA A CA 1
ATOM 1103 C C . ALA A 1 161 ? 4.219 -12.227 1.346 1 98.88 161 ALA A C 1
ATOM 1105 O O . ALA A 1 161 ? 5.055 -11.375 1.033 1 98.88 161 ALA A O 1
ATOM 1106 N N . TRP A 1 162 ? 4.438 -13.188 2.217 1 98.88 162 TRP A N 1
ATOM 1107 C CA . TRP A 1 162 ? 5.734 -13.281 2.885 1 98.88 162 TRP A CA 1
ATOM 1108 C C . TRP A 1 162 ? 6.832 -13.641 1.892 1 98.88 162 TRP A C 1
ATOM 1110 O O . TRP A 1 162 ? 7.957 -13.141 1.993 1 98.88 162 TRP A O 1
ATOM 1120 N N . TRP A 1 163 ? 6.488 -14.5 0.962 1 98.94 163 TRP A N 1
ATOM 1121 C CA . TRP A 1 163 ? 7.445 -14.805 -0.093 1 98.94 163 TRP A CA 1
ATOM 1122 C C . TRP A 1 163 ? 7.848 -13.547 -0.85 1 98.94 163 TRP A C 1
ATOM 1124 O O . TRP A 1 163 ? 9.031 -13.32 -1.106 1 98.94 163 TRP A O 1
ATOM 1134 N N . VAL A 1 164 ? 6.938 -12.719 -1.188 1 98.88 164 VAL A N 1
ATOM 1135 C CA . VAL A 1 164 ? 7.191 -11.461 -1.881 1 98.88 164 VAL A CA 1
ATOM 1136 C C . VAL A 1 164 ? 8.133 -10.594 -1.052 1 98.88 164 VAL A C 1
ATOM 1138 O O . VAL A 1 164 ? 9.156 -10.117 -1.557 1 98.88 164 VAL A O 1
ATOM 1141 N N . ARG A 1 165 ? 7.809 -10.43 0.16 1 98.69 165 ARG A N 1
ATOM 1142 C CA . ARG A 1 165 ? 8.578 -9.539 1.026 1 98.69 165 ARG A CA 1
ATOM 1143 C C . ARG A 1 165 ? 10 -10.062 1.218 1 98.69 165 ARG A C 1
ATOM 1145 O O . ARG A 1 165 ? 10.953 -9.281 1.241 1 98.69 165 ARG A O 1
ATOM 1152 N N . ARG A 1 166 ? 10.164 -11.383 1.262 1 98.25 166 ARG A N 1
ATOM 1153 C CA . ARG A 1 166 ? 11.477 -12 1.438 1 98.25 166 ARG A CA 1
ATOM 1154 C C . ARG A 1 166 ? 12.297 -11.906 0.158 1 98.25 166 ARG A C 1
ATOM 1156 O O . ARG A 1 166 ? 13.484 -11.578 0.199 1 98.25 166 ARG A O 1
ATOM 1163 N N . GLU A 1 167 ? 11.672 -12.203 -0.931 1 98.62 167 GLU A N 1
ATOM 1164 C CA . GLU A 1 167 ? 12.398 -12.375 -2.186 1 98.62 167 GLU A CA 1
ATOM 1165 C C . GLU A 1 167 ? 12.648 -11.031 -2.867 1 98.62 167 GLU A C 1
ATOM 1167 O O . GLU A 1 167 ? 13.672 -10.844 -3.525 1 98.62 167 GLU A O 1
ATOM 1172 N N . ALA A 1 168 ? 11.766 -10.086 -2.738 1 98.81 168 ALA A N 1
ATOM 1173 C CA . ALA A 1 168 ? 11.812 -8.82 -3.459 1 98.81 168 ALA A CA 1
ATOM 1174 C C . ALA A 1 168 ? 13.156 -8.125 -3.252 1 98.81 168 ALA A C 1
ATOM 1176 O O . ALA A 1 168 ? 13.68 -7.48 -4.164 1 98.81 168 ALA A O 1
ATOM 1177 N N . VAL A 1 169 ? 13.742 -8.328 -2.057 1 98.06 169 VAL A N 1
ATOM 1178 C CA . VAL A 1 169 ? 14.891 -7.512 -1.665 1 98.06 169 VAL A CA 1
ATOM 1179 C C . VAL A 1 169 ? 16.188 -8.281 -1.926 1 98.06 169 VAL A C 1
ATOM 1181 O O . VAL A 1 169 ? 17.266 -7.832 -1.545 1 98.06 169 VAL A O 1
ATOM 1184 N N . ARG A 1 170 ? 16.109 -9.383 -2.574 1 97.56 170 ARG A N 1
ATOM 1185 C CA . ARG A 1 170 ? 17.281 -10.203 -2.848 1 97.56 170 ARG A CA 1
ATOM 1186 C C . ARG A 1 170 ? 17.922 -9.812 -4.168 1 97.56 170 ARG A C 1
ATOM 1188 O O . ARG A 1 170 ? 17.281 -9.219 -5.035 1 97.56 170 ARG A O 1
ATOM 1195 N N . ALA A 1 171 ? 19.156 -10.164 -4.328 1 96.44 171 ALA A N 1
ATOM 1196 C CA . ALA A 1 171 ? 19.969 -9.836 -5.504 1 96.44 171 ALA A CA 1
ATOM 1197 C C . ALA A 1 171 ? 19.344 -10.43 -6.77 1 96.44 171 ALA A C 1
ATOM 1199 O O . ALA A 1 171 ? 19.438 -9.844 -7.848 1 96.44 171 ALA A O 1
ATOM 1200 N N . GLU A 1 172 ? 18.656 -11.523 -6.598 1 97.44 172 GLU A N 1
ATOM 1201 C CA . GLU A 1 172 ? 18.094 -12.219 -7.746 1 97.44 172 GLU A CA 1
ATOM 1202 C C . GLU A 1 172 ? 16.875 -11.477 -8.297 1 97.44 172 GLU A C 1
ATOM 1204 O O . GLU A 1 172 ? 16.438 -11.734 -9.414 1 97.44 172 GLU A O 1
ATOM 1209 N N . TRP A 1 173 ? 16.312 -10.609 -7.492 1 98.56 173 TRP A N 1
ATOM 1210 C CA . TRP A 1 173 ? 15.164 -9.844 -7.934 1 98.56 173 TRP A CA 1
ATOM 1211 C C . TRP A 1 173 ? 15.516 -8.359 -8.07 1 98.56 173 TRP A C 1
ATOM 1213 O O . TRP A 1 173 ? 15.984 -7.926 -9.125 1 98.56 173 TRP A O 1
ATOM 1223 N N . ILE A 1 174 ? 15.562 -7.68 -6.969 1 97.94 174 ILE A N 1
ATOM 1224 C CA . ILE A 1 174 ? 15.805 -6.242 -7.043 1 97.94 174 ILE A CA 1
ATOM 1225 C C . ILE A 1 174 ? 17.203 -5.984 -7.605 1 97.94 174 ILE A C 1
ATOM 1227 O O . ILE A 1 174 ? 17.422 -4.988 -8.305 1 97.94 174 ILE A O 1
ATOM 1231 N N . GLY A 1 175 ? 18.188 -6.902 -7.367 1 96.69 175 GLY A N 1
ATOM 1232 C CA . GLY A 1 175 ? 19.531 -6.777 -7.926 1 96.69 175 GLY A CA 1
ATOM 1233 C C . GLY A 1 175 ? 19.562 -6.922 -9.43 1 96.69 175 GLY A C 1
ATOM 1234 O O . GLY A 1 175 ? 20.531 -6.527 -10.078 1 96.69 175 GLY A O 1
ATOM 1235 N N . ARG A 1 176 ? 18.562 -7.516 -9.977 1 97.88 176 ARG A N 1
ATOM 1236 C CA . ARG A 1 176 ? 18.422 -7.684 -11.414 1 97.88 176 ARG A CA 1
ATOM 1237 C C . ARG A 1 176 ? 17.391 -6.73 -11.992 1 97.88 176 ARG A C 1
ATOM 1239 O O . ARG A 1 176 ? 16.891 -6.941 -13.094 1 97.88 176 ARG A O 1
ATOM 1246 N N . LYS A 1 177 ? 17.031 -5.742 -11.227 1 97.81 177 LYS A N 1
ATOM 1247 C CA . LYS A 1 177 ? 16.109 -4.672 -11.609 1 97.81 177 LYS A CA 1
ATOM 1248 C C . LYS A 1 177 ? 14.703 -5.211 -11.828 1 97.81 177 LYS A C 1
ATOM 1250 O O . LYS A 1 177 ? 13.984 -4.754 -12.719 1 97.81 177 LYS A O 1
ATOM 1255 N N . ILE A 1 178 ? 14.328 -6.25 -11.062 1 98.75 178 ILE A N 1
ATOM 1256 C CA . ILE A 1 178 ? 12.969 -6.781 -11.062 1 98.75 178 ILE A CA 1
ATOM 1257 C C . ILE A 1 178 ? 12.273 -6.41 -9.75 1 98.75 178 ILE A C 1
ATOM 1259 O O . ILE A 1 178 ? 12.719 -6.805 -8.672 1 98.75 178 ILE A O 1
ATOM 1263 N N . ARG A 1 179 ? 11.25 -5.621 -9.82 1 98.75 179 ARG A N 1
ATOM 1264 C CA . ARG A 1 179 ? 10.453 -5.324 -8.641 1 98.75 179 ARG A CA 1
ATOM 1265 C C . ARG A 1 179 ? 9.391 -6.395 -8.406 1 98.75 179 ARG A C 1
ATOM 1267 O O . ARG A 1 179 ? 8.789 -6.895 -9.359 1 98.75 179 ARG A O 1
ATOM 1274 N N . LEU A 1 180 ? 9.25 -6.789 -7.211 1 98.88 180 LEU A N 1
ATOM 1275 C CA . LEU A 1 180 ? 8.289 -7.793 -6.777 1 98.88 180 LEU A CA 1
ATOM 1276 C C . LEU A 1 180 ? 7.383 -7.242 -5.684 1 98.88 180 LEU A C 1
ATOM 1278 O O . LEU A 1 180 ? 7.863 -6.84 -4.621 1 98.88 180 LEU A O 1
ATOM 1282 N N . ASN A 1 181 ? 6.039 -7.145 -5.961 1 98.94 181 ASN A N 1
ATOM 1283 C CA . ASN A 1 181 ? 5.066 -6.621 -5.004 1 98.94 181 ASN A CA 1
ATOM 1284 C C . ASN A 1 181 ? 3.791 -7.453 -4.988 1 98.94 181 ASN A C 1
ATOM 1286 O O . ASN A 1 181 ? 3.609 -8.336 -5.832 1 98.94 181 ASN A O 1
ATOM 1290 N N . ALA A 1 182 ? 2.969 -7.223 -3.979 1 98.94 182 ALA A N 1
ATOM 1291 C CA . ALA A 1 182 ? 1.698 -7.934 -3.85 1 98.94 182 ALA A CA 1
ATOM 1292 C C . ALA A 1 182 ? 0.538 -6.953 -3.688 1 98.94 182 ALA A C 1
ATOM 1294 O O . ALA A 1 182 ? 0.717 -5.852 -3.168 1 98.94 182 ALA A O 1
ATOM 1295 N N . VAL A 1 183 ? -0.611 -7.332 -4.172 1 98.88 183 VAL A N 1
ATOM 1296 C CA . VAL A 1 183 ? -1.885 -6.703 -3.832 1 98.88 183 VAL A CA 1
ATOM 1297 C C . VAL A 1 183 ? -2.682 -7.621 -2.91 1 98.88 183 VAL A C 1
ATOM 1299 O O . VAL A 1 183 ? -2.674 -8.844 -3.08 1 98.88 183 VAL A O 1
ATOM 1302 N N . ALA A 1 184 ? -3.268 -7.055 -1.927 1 98.81 184 ALA A N 1
ATOM 1303 C CA . ALA A 1 184 ? -4.168 -7.777 -1.031 1 98.81 184 ALA A CA 1
ATOM 1304 C C . ALA A 1 184 ? -5.602 -7.285 -1.179 1 98.81 184 ALA A C 1
ATOM 1306 O O . ALA A 1 184 ? -6.027 -6.371 -0.467 1 98.81 184 ALA A O 1
ATOM 1307 N N . PRO A 1 185 ? -6.367 -7.961 -2.049 1 98.31 185 PRO A N 1
ATOM 1308 C CA . PRO A 1 185 ? -7.754 -7.551 -2.264 1 98.31 185 PRO A CA 1
ATOM 1309 C C . PRO A 1 185 ? -8.672 -7.949 -1.111 1 98.31 185 PRO A C 1
ATOM 1311 O O . PRO A 1 185 ? -8.383 -8.898 -0.385 1 98.31 185 PRO A O 1
ATOM 1314 N N . GLY A 1 186 ? -9.727 -7.152 -0.949 1 96.19 186 GLY A N 1
ATOM 1315 C CA . GLY A 1 186 ? -10.836 -7.562 -0.104 1 96.19 186 GLY A CA 1
ATOM 1316 C C . GLY A 1 186 ? -11.844 -8.438 -0.825 1 96.19 186 GLY A C 1
ATOM 1317 O O . GLY A 1 186 ? -11.469 -9.266 -1.66 1 96.19 186 GLY A O 1
ATOM 1318 N N . MET A 1 187 ? -13.055 -8.305 -0.434 1 92.31 187 MET A N 1
ATOM 1319 C CA . MET A 1 187 ? -14.125 -9.047 -1.098 1 92.31 187 MET A CA 1
ATOM 1320 C C . MET A 1 187 ? -14.414 -8.461 -2.477 1 92.31 187 MET A C 1
ATOM 1322 O O . MET A 1 187 ? -14.93 -7.348 -2.59 1 92.31 187 MET A O 1
ATOM 1326 N N . ILE A 1 188 ? -14.039 -9.188 -3.453 1 92.44 188 ILE A N 1
ATOM 1327 C CA . ILE A 1 188 ? -14.195 -8.711 -4.824 1 92.44 188 ILE A CA 1
ATOM 1328 C C . ILE A 1 188 ? -15.305 -9.5 -5.523 1 92.44 188 ILE A C 1
ATOM 1330 O O . ILE A 1 188 ? -15.398 -10.719 -5.371 1 92.44 188 ILE A O 1
ATOM 1334 N N . ASP A 1 189 ? -16.109 -8.797 -6.25 1 87.94 189 ASP A N 1
ATOM 1335 C CA . ASP A 1 189 ? -17.188 -9.414 -7.023 1 87.94 189 ASP A CA 1
ATOM 1336 C C . ASP A 1 189 ? -16.609 -10.195 -8.211 1 87.94 189 ASP A C 1
ATOM 1338 O O . ASP A 1 189 ? -16.375 -9.625 -9.273 1 87.94 189 ASP A O 1
ATOM 1342 N N . THR A 1 190 ? -16.344 -11.469 -8.023 1 81.62 190 THR A N 1
ATOM 1343 C CA . THR A 1 190 ? -15.828 -12.398 -9.016 1 81.62 190 THR A CA 1
ATOM 1344 C C . THR A 1 190 ? -16.562 -13.734 -8.938 1 81.62 190 THR A C 1
ATOM 1346 O O . THR A 1 190 ? -17.297 -13.992 -7.973 1 81.62 190 THR A O 1
ATOM 1349 N N . PRO A 1 191 ? -16.453 -14.547 -9.953 1 70.62 191 PRO A N 1
ATOM 1350 C CA . PRO A 1 191 ? -17.016 -15.891 -9.844 1 70.62 191 PRO A CA 1
ATOM 1351 C C . PRO A 1 191 ? -16.516 -16.641 -8.609 1 70.62 191 PRO A C 1
ATOM 1353 O O . PRO A 1 191 ? -17.203 -17.531 -8.102 1 70.62 191 PRO A O 1
ATOM 1356 N N . MET A 1 192 ? -15.422 -16.281 -8.125 1 69.56 192 MET A N 1
ATOM 1357 C CA . MET A 1 192 ? -14.859 -16.891 -6.922 1 69.56 192 MET A CA 1
ATOM 1358 C C . MET A 1 192 ? -15.711 -16.578 -5.699 1 69.56 192 MET A C 1
ATOM 1360 O O . MET A 1 192 ? -15.852 -17.406 -4.805 1 69.56 192 MET A O 1
ATOM 1364 N N . THR A 1 193 ? -16.312 -15.375 -5.66 1 70.88 193 THR A N 1
ATOM 1365 C CA . THR A 1 193 ? -17.016 -14.922 -4.465 1 70.88 193 THR A CA 1
ATOM 1366 C C . THR A 1 193 ? -18.531 -14.859 -4.711 1 70.88 193 THR A C 1
ATOM 1368 O O . THR A 1 193 ? -19.312 -14.734 -3.77 1 70.88 193 THR A O 1
ATOM 1371 N N . ASN A 1 194 ? -18.984 -14.836 -5.949 1 66.62 194 ASN A N 1
ATOM 1372 C CA . ASN A 1 194 ? -20.406 -14.68 -6.254 1 66.62 194 ASN A CA 1
ATOM 1373 C C . ASN A 1 194 ? -20.875 -15.727 -7.266 1 66.62 194 ASN A C 1
ATOM 1375 O O . ASN A 1 194 ? -21.922 -15.555 -7.898 1 66.62 194 ASN A O 1
ATOM 1379 N N . GLY A 1 195 ? -20.203 -16.688 -7.422 1 62.75 195 GLY A N 1
ATOM 1380 C CA . GLY A 1 195 ? -20.578 -17.656 -8.438 1 62.75 195 GLY A CA 1
ATOM 1381 C C . GLY A 1 195 ? -21.859 -18.422 -8.086 1 62.75 195 GLY A C 1
ATOM 1382 O O . GLY A 1 195 ? -22.266 -18.438 -6.93 1 62.75 195 GLY A O 1
ATOM 1383 N N . PRO A 1 196 ? -22.578 -18.75 -9.102 1 58.94 196 PRO A N 1
ATOM 1384 C CA . PRO A 1 196 ? -23.844 -19.453 -8.906 1 58.94 196 PRO A CA 1
ATOM 1385 C C . PRO A 1 196 ? -23.703 -20.656 -7.984 1 58.94 196 PRO A C 1
ATOM 1387 O O . PRO A 1 196 ? -24.703 -21.125 -7.418 1 58.94 196 PRO A O 1
ATOM 1390 N N . ASP A 1 197 ? -22.531 -21.078 -7.82 1 59.19 197 ASP A N 1
ATOM 1391 C CA . ASP A 1 197 ? -22.344 -22.312 -7.07 1 59.19 197 ASP A CA 1
ATOM 1392 C C . ASP A 1 197 ? -22.016 -22.031 -5.605 1 59.19 197 ASP A C 1
ATOM 1394 O O . ASP A 1 197 ? -21.75 -22.938 -4.824 1 59.19 197 ASP A O 1
ATOM 1398 N N . LEU A 1 198 ? -22.078 -20.828 -5.324 1 63.28 198 LEU A N 1
ATOM 1399 C CA . LEU A 1 198 ? -21.766 -20.469 -3.943 1 63.28 198 LEU A CA 1
ATOM 1400 C C . LEU A 1 198 ? -22.891 -20.891 -3.006 1 63.28 198 LEU A C 1
ATOM 1402 O O . LEU A 1 198 ? -24.078 -20.656 -3.297 1 63.28 198 LEU A O 1
ATOM 1406 N N . ASP A 1 199 ? -22.438 -21.75 -1.981 1 64.06 199 ASP A N 1
ATOM 1407 C CA . ASP A 1 199 ? -23.391 -22.109 -0.95 1 64.06 199 ASP A CA 1
ATOM 1408 C C . ASP A 1 199 ? -24.062 -20.859 -0.36 1 64.06 199 ASP A C 1
ATOM 1410 O O . ASP A 1 199 ? -23.375 -19.906 0.028 1 64.06 199 ASP A O 1
ATOM 1414 N N . PRO A 1 200 ? -25.391 -20.844 -0.471 1 64.69 200 PRO A N 1
ATOM 1415 C CA . PRO A 1 200 ? -26.125 -19.672 0.024 1 64.69 200 PRO A CA 1
ATOM 1416 C C . PRO A 1 200 ? -25.719 -19.297 1.449 1 64.69 200 PRO A C 1
ATOM 1418 O O . PRO A 1 200 ? -25.656 -18.109 1.779 1 64.69 200 PRO A O 1
ATOM 1421 N N . ALA A 1 201 ? -25.516 -20.312 2.307 1 61.88 201 ALA A N 1
ATOM 1422 C CA . ALA A 1 201 ? -25.156 -20.031 3.693 1 61.88 201 ALA A CA 1
ATOM 1423 C C . ALA A 1 201 ? -23.797 -19.344 3.771 1 61.88 201 ALA A C 1
ATOM 1425 O O . ALA A 1 201 ? -23.594 -18.438 4.578 1 61.88 201 ALA A O 1
ATOM 1426 N N . LEU A 1 202 ? -22.906 -19.734 2.949 1 62.31 202 LEU A N 1
ATOM 1427 C CA . LEU A 1 202 ? -21.578 -19.141 2.918 1 62.31 202 LEU A CA 1
ATOM 1428 C C . LEU A 1 202 ? -21.609 -17.734 2.33 1 62.31 202 LEU A C 1
ATOM 1430 O O . LEU A 1 202 ? -20.922 -16.844 2.818 1 62.31 202 LEU A O 1
ATOM 1434 N N . ALA A 1 203 ? -22.5 -17.625 1.423 1 63.16 203 ALA A N 1
ATOM 1435 C CA . ALA A 1 203 ? -22.688 -16.312 0.83 1 63.16 203 ALA A CA 1
ATOM 1436 C C . ALA A 1 203 ? -23.172 -15.305 1.869 1 63.16 203 ALA A C 1
ATOM 1438 O O . ALA A 1 203 ? -22.719 -14.164 1.906 1 63.16 203 ALA A O 1
ATOM 1439 N N . LYS A 1 204 ? -24.078 -15.844 2.68 1 62.12 204 LYS A N 1
ATOM 1440 C CA . LYS A 1 204 ? -24.625 -14.984 3.732 1 62.12 204 LYS A CA 1
ATOM 1441 C C . LYS A 1 204 ? -23.547 -14.602 4.738 1 62.12 204 LYS A C 1
ATOM 1443 O O . LYS A 1 204 ? -23.5 -13.461 5.199 1 62.12 204 LYS A O 1
ATOM 1448 N N . ALA A 1 205 ? -22.672 -15.578 5.023 1 64.12 205 ALA A N 1
ATOM 1449 C CA . ALA A 1 205 ? -21.594 -15.312 5.973 1 64.12 205 ALA A CA 1
ATOM 1450 C C . ALA A 1 205 ? -20.656 -14.242 5.434 1 64.12 205 ALA A C 1
ATOM 1452 O O . ALA A 1 205 ? -20.172 -13.391 6.184 1 64.12 205 ALA A O 1
ATOM 1453 N N . LEU A 1 206 ? -20.531 -14.266 4.207 1 64.69 206 LEU A N 1
ATOM 1454 C CA . LEU A 1 206 ? -19.656 -13.297 3.557 1 64.69 206 LEU A CA 1
ATOM 1455 C C . LEU A 1 206 ? -20.266 -11.906 3.58 1 64.69 206 LEU A C 1
ATOM 1457 O O . LEU A 1 206 ? -19.547 -10.906 3.648 1 64.69 206 LEU A O 1
ATOM 1461 N N . ASP A 1 207 ? -21.562 -11.977 3.646 1 65.81 207 ASP A N 1
ATOM 1462 C CA . ASP A 1 207 ? -22.266 -10.695 3.68 1 65.81 207 ASP A CA 1
ATOM 1463 C C . ASP A 1 207 ? -22.094 -10.008 5.027 1 65.81 207 ASP A C 1
ATOM 1465 O O . ASP A 1 207 ? -22.297 -8.797 5.145 1 65.81 207 ASP A O 1
ATOM 1469 N N . PHE A 1 208 ? -21.641 -10.867 5.938 1 70.75 208 PHE A N 1
ATOM 1470 C CA . PHE A 1 208 ? -21.5 -10.305 7.277 1 70.75 208 PHE A CA 1
ATOM 1471 C C . PHE A 1 208 ? -20.094 -9.781 7.512 1 70.75 208 PHE A C 1
ATOM 1473 O O . PHE A 1 208 ? -19.828 -9.148 8.531 1 70.75 208 PHE A O 1
ATOM 1480 N N . TYR A 1 209 ? -19.312 -10.016 6.57 1 80.75 209 TYR A N 1
ATOM 1481 C CA . TYR A 1 209 ? -17.953 -9.508 6.707 1 80.75 209 TYR A CA 1
ATOM 1482 C C . TYR A 1 209 ? -17.922 -8 6.48 1 80.75 209 TYR A C 1
ATOM 1484 O O . TYR A 1 209 ? -18.438 -7.5 5.48 1 80.75 209 TYR A O 1
ATOM 1492 N N . PRO A 1 210 ? -17.344 -7.227 7.453 1 88.69 210 PRO A N 1
ATOM 1493 C CA . PRO A 1 210 ? -17.422 -5.77 7.359 1 88.69 210 PRO A CA 1
ATOM 1494 C C . PRO A 1 210 ? -16.562 -5.195 6.238 1 88.69 210 PRO A C 1
ATOM 1496 O O . PRO A 1 210 ? -15.391 -5.57 6.105 1 88.69 210 PRO A O 1
ATOM 1499 N N . VAL A 1 211 ? -17.188 -4.375 5.449 1 93.5 211 VAL A N 1
ATOM 1500 C CA . VAL A 1 211 ? -16.5 -3.584 4.426 1 93.5 211 VAL A CA 1
ATOM 1501 C C . VAL A 1 211 ? -16.891 -2.113 4.578 1 93.5 211 VAL A C 1
ATOM 1503 O O . VAL A 1 211 ? -17.922 -1.679 4.07 1 93.5 211 VAL A O 1
ATOM 1506 N N . PRO A 1 212 ? -16.031 -1.271 5.188 1 96.06 212 PRO A N 1
ATOM 1507 C CA . PRO A 1 212 ? -16.359 0.133 5.453 1 96.06 212 PRO A CA 1
ATOM 1508 C C . PRO A 1 212 ? -16.781 0.887 4.199 1 96.06 212 PRO A C 1
ATOM 1510 O O . PRO A 1 212 ? -17.656 1.761 4.266 1 96.06 212 PRO A O 1
ATOM 1513 N N . LEU A 1 213 ? -16.25 0.539 3.092 1 95.94 213 LEU A N 1
ATOM 1514 C CA . LEU A 1 213 ? -16.609 1.185 1.836 1 95.94 213 LEU A CA 1
ATOM 1515 C C . LEU A 1 213 ? -18.078 0.973 1.521 1 95.94 213 LEU A C 1
ATOM 1517 O O . LEU A 1 213 ? -18.672 1.74 0.76 1 95.94 213 LEU A O 1
ATOM 1521 N N . GLY A 1 214 ? -18.688 -0.137 1.991 1 93.19 214 GLY A N 1
ATOM 1522 C CA . GLY A 1 214 ? -20.109 -0.333 1.872 1 93.19 214 GLY A CA 1
ATOM 1523 C C . GLY A 1 214 ? -20.5 -1.196 0.686 1 93.19 214 GLY A C 1
ATOM 1524 O O . GLY A 1 214 ? -21.688 -1.36 0.393 1 93.19 214 GLY A O 1
ATOM 1525 N N . ARG A 1 215 ? -19.531 -1.697 -0.043 1 92.06 215 ARG A N 1
ATOM 1526 C CA . ARG A 1 215 ? -19.766 -2.574 -1.186 1 92.06 215 ARG A CA 1
ATOM 1527 C C . ARG A 1 215 ? -18.547 -3.463 -1.45 1 92.06 215 ARG A C 1
ATOM 1529 O O . ARG A 1 215 ? -17.453 -3.164 -0.997 1 92.06 215 ARG A O 1
ATOM 1536 N N . ARG A 1 216 ? -18.812 -4.57 -2.189 1 92.94 216 ARG A N 1
ATOM 1537 C CA . ARG A 1 216 ? -17.719 -5.371 -2.719 1 92.94 216 ARG A CA 1
ATOM 1538 C C . ARG A 1 216 ? -16.922 -4.59 -3.76 1 92.94 216 ARG A C 1
ATOM 1540 O O . ARG A 1 216 ? -17.438 -3.652 -4.371 1 92.94 216 ARG A O 1
ATOM 1547 N N . GLY A 1 217 ? -15.664 -4.906 -3.855 1 96.19 217 GLY A N 1
ATOM 1548 C CA . GLY A 1 217 ? -14.875 -4.359 -4.949 1 96.19 217 GLY A CA 1
ATOM 1549 C C . GLY A 1 217 ? -15.18 -5.008 -6.285 1 96.19 217 GLY A C 1
ATOM 1550 O O . GLY A 1 217 ? -15.766 -6.09 -6.336 1 96.19 217 GLY A O 1
ATOM 1551 N N . ARG A 1 218 ? -14.875 -4.312 -7.367 1 97.38 218 ARG A N 1
ATOM 1552 C CA . ARG A 1 218 ? -14.969 -4.852 -8.719 1 97.38 218 ARG A CA 1
ATOM 1553 C C . ARG A 1 218 ? -13.602 -5.285 -9.234 1 97.38 218 ARG A C 1
ATOM 1555 O O . ARG A 1 218 ? -12.578 -4.703 -8.859 1 97.38 218 ARG A O 1
ATOM 1562 N N . PRO A 1 219 ? -13.57 -6.328 -10.102 1 98.06 219 PRO A N 1
ATOM 1563 C CA . PRO A 1 219 ? -12.281 -6.773 -10.648 1 98.06 21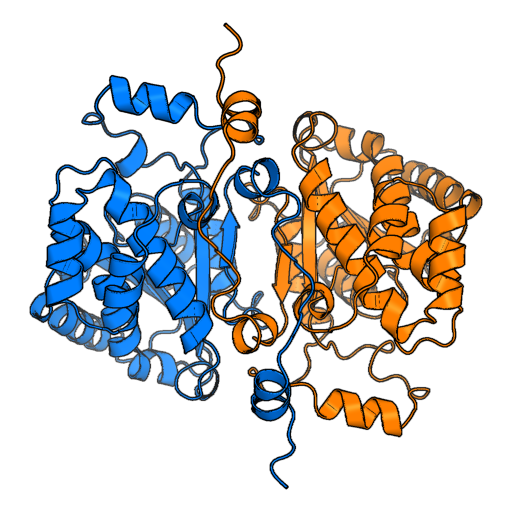9 PRO A CA 1
ATOM 1564 C C . PRO A 1 219 ? -11.5 -5.641 -11.305 1 98.06 219 PRO A C 1
ATOM 1566 O O . PRO A 1 219 ? -10.273 -5.594 -11.195 1 98.06 219 PRO A O 1
ATOM 1569 N N . GLU A 1 220 ? -12.195 -4.688 -11.906 1 98.5 220 GLU A N 1
ATOM 1570 C CA . GLU A 1 220 ? -11.562 -3.572 -12.602 1 98.5 220 GLU A CA 1
ATOM 1571 C C . GLU A 1 220 ? -10.828 -2.658 -11.625 1 98.5 220 GLU A C 1
ATOM 1573 O O . GLU A 1 220 ? -9.828 -2.029 -11.984 1 98.5 220 GLU A O 1
ATOM 1578 N N . GLU A 1 221 ? -11.32 -2.566 -10.406 1 98.62 221 GLU A N 1
ATOM 1579 C CA . GLU A 1 221 ? -10.68 -1.722 -9.406 1 98.62 221 GLU A CA 1
ATOM 1580 C C . GLU A 1 221 ? -9.359 -2.33 -8.93 1 98.62 221 GLU A C 1
ATOM 1582 O O . GLU A 1 221 ? -8.406 -1.605 -8.648 1 98.62 221 GLU A O 1
ATOM 1587 N N . ILE A 1 222 ? -9.32 -3.668 -8.891 1 98.81 222 ILE A N 1
ATOM 1588 C CA . ILE A 1 222 ? -8.055 -4.328 -8.586 1 98.81 222 ILE A CA 1
ATOM 1589 C C . ILE A 1 222 ? -7.105 -4.207 -9.781 1 98.81 222 ILE A C 1
ATOM 1591 O O . ILE A 1 222 ? -5.906 -3.984 -9.602 1 98.81 222 ILE A O 1
ATOM 1595 N N . ALA A 1 223 ? -7.66 -4.336 -10.977 1 98.88 223 ALA A N 1
ATOM 1596 C CA . ALA A 1 223 ? -6.863 -4.191 -12.188 1 98.88 223 ALA A CA 1
ATOM 1597 C C . ALA A 1 223 ? -6.152 -2.842 -12.219 1 98.88 223 ALA A C 1
ATOM 1599 O O . ALA A 1 223 ? -4.992 -2.752 -12.633 1 98.88 223 ALA A O 1
ATOM 1600 N N . ALA A 1 224 ? -6.805 -1.805 -11.773 1 98.81 224 ALA A N 1
ATOM 1601 C CA . ALA A 1 224 ? -6.211 -0.47 -11.734 1 98.81 224 ALA A CA 1
ATOM 1602 C C . ALA A 1 224 ? -5.02 -0.423 -10.789 1 98.81 224 ALA A C 1
ATOM 1604 O O . ALA A 1 224 ? -4.004 0.21 -11.086 1 98.81 224 ALA A O 1
ATOM 1605 N N . VAL A 1 225 ? -5.133 -1.092 -9.633 1 98.88 225 VAL A N 1
ATOM 1606 C CA . VAL A 1 225 ? -4.031 -1.16 -8.68 1 98.88 225 VAL A CA 1
ATOM 1607 C C . VAL A 1 225 ? -2.857 -1.918 -9.297 1 98.88 225 VAL A C 1
ATOM 1609 O O . VAL A 1 225 ? -1.706 -1.488 -9.188 1 98.88 225 VAL A O 1
ATOM 1612 N N . VAL A 1 226 ? -3.176 -3.01 -9.977 1 98.88 226 VAL A N 1
ATOM 1613 C CA . VAL A 1 226 ? -2.158 -3.834 -10.625 1 98.88 226 VAL A CA 1
ATOM 1614 C C . VAL A 1 226 ? -1.453 -3.027 -11.711 1 98.88 226 VAL A C 1
ATOM 1616 O O . VAL A 1 226 ? -0.224 -3.051 -11.812 1 98.88 226 VAL A O 1
ATOM 1619 N N . GLU A 1 227 ? -2.201 -2.314 -12.547 1 98.69 227 GLU A N 1
ATOM 1620 C CA . GLU A 1 227 ? -1.618 -1.493 -13.602 1 98.69 227 GLU A CA 1
ATOM 1621 C C . GLU A 1 227 ? -0.626 -0.484 -13.031 1 98.69 227 GLU A C 1
ATOM 1623 O O . GLU A 1 227 ? 0.451 -0.279 -13.594 1 98.69 227 GLU A O 1
ATOM 1628 N N . PHE A 1 228 ? -0.98 0.13 -11.945 1 98.75 228 PHE A N 1
ATOM 1629 C CA . PHE A 1 228 ? -0.077 1.054 -11.266 1 98.75 228 PHE A CA 1
ATOM 1630 C C . PHE A 1 228 ? 1.202 0.345 -10.836 1 98.75 228 PHE A C 1
ATOM 1632 O O . PHE A 1 228 ? 2.305 0.841 -11.086 1 98.75 228 PHE A O 1
ATOM 1639 N N . LEU A 1 229 ? 1.088 -0.858 -10.258 1 98.81 229 LEU A N 1
ATOM 1640 C CA . LEU A 1 229 ? 2.217 -1.569 -9.672 1 98.81 229 LEU A CA 1
ATOM 1641 C C . LEU A 1 229 ? 3.15 -2.1 -10.75 1 98.81 229 LEU A C 1
ATOM 1643 O O . LEU A 1 229 ? 4.359 -2.213 -10.531 1 98.81 229 LEU A O 1
ATOM 1647 N N . VAL A 1 230 ? 2.643 -2.408 -11.906 1 98.44 230 VAL A N 1
ATOM 1648 C CA . VAL A 1 230 ? 3.52 -2.914 -12.961 1 98.44 230 VAL A CA 1
ATOM 1649 C C . VAL A 1 230 ? 3.975 -1.76 -13.852 1 98.44 230 VAL A C 1
ATOM 1651 O O . VAL A 1 230 ? 4.719 -1.966 -14.812 1 98.44 230 VAL A O 1
ATOM 1654 N N . GLY A 1 231 ? 3.547 -0.544 -13.555 1 96.69 231 GLY A N 1
ATOM 1655 C CA . GLY A 1 231 ? 3.871 0.619 -14.367 1 96.69 231 GLY A CA 1
ATOM 1656 C C . GLY A 1 231 ? 5.016 1.438 -13.805 1 96.69 231 GLY A C 1
ATOM 1657 O O . GLY A 1 231 ? 5.578 1.097 -12.758 1 96.69 231 GLY A O 1
ATOM 1658 N N . PRO A 1 232 ? 5.309 2.52 -14.414 1 95.56 232 PRO A N 1
ATOM 1659 C CA . PRO A 1 232 ? 6.484 3.326 -14.07 1 95.56 232 PRO A CA 1
ATOM 1660 C C . PRO A 1 232 ? 6.273 4.172 -12.812 1 95.56 232 PRO A C 1
ATOM 1662 O O . PRO A 1 232 ? 7.23 4.734 -12.273 1 95.56 232 PRO A O 1
ATOM 1665 N N . GLY A 1 233 ? 5.043 4.262 -12.328 1 96.88 233 GLY A N 1
ATOM 1666 C CA . GLY A 1 233 ? 4.758 5.109 -11.18 1 96.88 233 GLY A CA 1
ATOM 1667 C C . GLY A 1 233 ? 5.102 4.457 -9.852 1 96.88 233 GLY A C 1
ATOM 1668 O O . GLY A 1 233 ? 5.066 5.105 -8.805 1 96.88 233 GLY A O 1
ATOM 1669 N N . SER A 1 234 ? 5.523 3.152 -9.844 1 98.31 234 SER A N 1
ATOM 1670 C CA . SER A 1 234 ? 5.688 2.41 -8.602 1 98.31 234 SER A CA 1
ATOM 1671 C C . SER A 1 234 ? 7.141 2.006 -8.383 1 98.31 234 SER A C 1
ATOM 1673 O O . SER A 1 234 ? 7.418 0.951 -7.809 1 98.31 234 SER A O 1
ATOM 1675 N N . THR A 1 235 ? 8.109 2.852 -8.75 1 97.69 235 THR A N 1
ATOM 1676 C CA . THR A 1 235 ? 9.523 2.486 -8.82 1 97.69 235 THR A CA 1
ATOM 1677 C C . THR A 1 235 ? 10.102 2.279 -7.426 1 97.69 235 THR A C 1
ATOM 1679 O O . THR A 1 235 ? 11.117 1.599 -7.262 1 97.69 235 THR A O 1
ATOM 1682 N N . LEU A 1 236 ? 9.469 2.869 -6.422 1 98.44 236 LEU A N 1
ATOM 1683 C CA . LEU A 1 236 ? 10 2.758 -5.07 1 98.44 236 LEU A CA 1
ATOM 1684 C C . LEU A 1 236 ? 9.328 1.618 -4.312 1 98.44 236 LEU A C 1
ATOM 1686 O O . LEU A 1 236 ? 9.688 1.324 -3.172 1 98.44 236 LEU A O 1
ATOM 1690 N N . LEU A 1 237 ? 8.328 0.993 -4.922 1 98.81 237 LEU A N 1
ATOM 1691 C CA . LEU A 1 237 ? 7.656 -0.128 -4.277 1 98.81 237 LEU A CA 1
ATOM 1692 C C . LEU A 1 237 ? 8.391 -1.435 -4.543 1 98.81 237 LEU A C 1
ATOM 1694 O O . LEU A 1 237 ? 8.484 -1.878 -5.691 1 98.81 237 LEU A O 1
ATOM 1698 N N . CYS A 1 238 ? 8.938 -1.966 -3.557 1 98.44 238 CYS A N 1
ATOM 1699 C CA . CYS A 1 238 ? 9.664 -3.23 -3.553 1 98.44 238 CYS A CA 1
ATOM 1700 C C . CYS A 1 238 ? 9.367 -4.027 -2.289 1 98.44 238 CYS A C 1
ATOM 1702 O O . CYS A 1 238 ? 9.719 -3.602 -1.186 1 98.44 238 CYS A O 1
ATOM 1704 N N . GLY A 1 239 ? 8.734 -5.164 -2.459 1 98.75 239 GLY A N 1
ATOM 1705 C CA . GLY A 1 239 ? 8.312 -5.945 -1.306 1 98.75 239 GLY A CA 1
ATOM 1706 C C . GLY A 1 239 ? 7.094 -5.371 -0.606 1 98.75 239 GLY A C 1
ATOM 1707 O O . GLY A 1 239 ? 6.871 -5.633 0.577 1 98.75 239 GLY A O 1
ATOM 1708 N N . SER A 1 240 ? 6.359 -4.539 -1.265 1 98.62 240 SER A N 1
ATOM 1709 C CA . SER A 1 240 ? 5.176 -3.908 -0.696 1 98.62 240 SER A CA 1
ATOM 1710 C C . SER A 1 240 ? 3.945 -4.797 -0.854 1 98.62 240 SER A C 1
ATOM 1712 O O . SER A 1 240 ? 3.807 -5.504 -1.856 1 98.62 240 SER A O 1
ATOM 1714 N N . VAL A 1 241 ? 3.125 -4.824 0.115 1 98.81 241 VAL A N 1
ATOM 1715 C CA . VAL A 1 241 ? 1.801 -5.434 0.059 1 98.81 241 VAL A CA 1
ATOM 1716 C C . VAL A 1 241 ? 0.73 -4.348 0.149 1 98.81 241 VAL A C 1
ATOM 1718 O O . VAL A 1 241 ? 0.541 -3.738 1.204 1 98.81 241 VAL A O 1
ATOM 1721 N N . VAL A 1 242 ? 0.047 -4.094 -0.933 1 98.88 242 VAL A N 1
ATOM 1722 C CA . VAL A 1 242 ? -0.917 -3.002 -1.018 1 98.88 242 VAL A CA 1
ATOM 1723 C C . VAL A 1 242 ? -2.324 -3.533 -0.753 1 98.88 242 VAL A C 1
ATOM 1725 O O . VAL A 1 242 ? -2.867 -4.301 -1.554 1 98.88 242 VAL A O 1
ATOM 1728 N N . PHE A 1 243 ? -2.881 -3.125 0.311 1 98.75 243 PHE A N 1
ATOM 1729 C CA . PHE A 1 243 ? -4.234 -3.543 0.657 1 98.75 243 PHE A CA 1
ATOM 1730 C C . PHE A 1 243 ? -5.266 -2.721 -0.105 1 98.75 243 PHE A C 1
ATOM 1732 O O . PHE A 1 243 ? -5.277 -1.492 -0.017 1 98.75 243 PHE A O 1
ATOM 1739 N N . ALA A 1 244 ? -6.035 -3.357 -0.862 1 98.69 244 ALA A N 1
ATOM 1740 C CA . ALA A 1 244 ? -7.172 -2.801 -1.593 1 98.69 244 ALA A CA 1
ATOM 1741 C C . ALA A 1 244 ? -8.469 -3.516 -1.224 1 98.69 244 ALA A C 1
ATOM 1743 O O . ALA A 1 244 ? -9.008 -4.285 -2.021 1 98.69 244 ALA A O 1
ATOM 1744 N N . ASP A 1 245 ? -8.977 -3.182 0.017 1 98.12 245 ASP A N 1
ATOM 1745 C CA . ASP A 1 245 ? -10.016 -4.035 0.581 1 98.12 245 ASP A CA 1
ATOM 1746 C C . ASP A 1 245 ? -11.188 -3.201 1.1 1 98.12 245 ASP A C 1
ATOM 1748 O O . ASP A 1 245 ? -11.961 -3.664 1.94 1 98.12 245 ASP A O 1
ATOM 1752 N N . GLY A 1 246 ? -11.219 -1.968 0.686 1 97.81 246 GLY A N 1
ATOM 1753 C CA . GLY A 1 246 ? -12.32 -1.108 1.091 1 97.81 246 GLY A CA 1
ATOM 1754 C C . GLY A 1 246 ? -12.297 -0.763 2.568 1 97.81 246 GLY A C 1
ATOM 1755 O O . GLY A 1 246 ? -13.328 -0.407 3.145 1 97.81 246 GLY A O 1
ATOM 1756 N N . GLY A 1 247 ? -11.172 -0.975 3.24 1 98.25 247 GLY A N 1
ATOM 1757 C CA . GLY A 1 247 ? -11 -0.497 4.602 1 98.25 247 GLY A CA 1
ATOM 1758 C C . GLY A 1 247 ? -11.141 -1.593 5.645 1 98.25 247 GLY A C 1
ATOM 1759 O O . GLY A 1 247 ? -11.055 -1.331 6.844 1 98.25 247 GLY A O 1
ATOM 1760 N N . THR A 1 248 ? -11.297 -2.881 5.23 1 96.94 248 THR A N 1
ATOM 1761 C CA . THR A 1 248 ? -11.516 -3.971 6.172 1 96.94 248 THR A CA 1
ATOM 1762 C C . THR A 1 248 ? -10.312 -4.152 7.086 1 96.94 248 THR A C 1
ATOM 1764 O O . THR A 1 248 ? -10.453 -4.254 8.305 1 96.94 248 THR A O 1
ATOM 1767 N N . ASP A 1 249 ? -9.141 -4.219 6.508 1 97.62 249 ASP A N 1
ATOM 1768 C CA . ASP A 1 249 ? -7.914 -4.352 7.289 1 97.62 249 ASP A CA 1
ATOM 1769 C C . ASP A 1 249 ? -7.758 -3.191 8.266 1 97.62 249 ASP A C 1
ATOM 1771 O O . ASP A 1 249 ? -7.391 -3.393 9.43 1 97.62 249 ASP A O 1
ATOM 1775 N N . ALA A 1 250 ? -8.023 -1.972 7.805 1 98.12 250 ALA A N 1
ATOM 1776 C CA . ALA A 1 250 ? -7.926 -0.787 8.656 1 98.12 250 ALA A CA 1
ATOM 1777 C C . ALA A 1 250 ? -8.938 -0.841 9.797 1 98.12 250 ALA A C 1
ATOM 1779 O O . ALA A 1 250 ? -8.648 -0.405 10.914 1 98.12 250 ALA A O 1
ATOM 1780 N N . LEU A 1 251 ? -10.078 -1.367 9.531 1 96.75 251 LEU A N 1
ATOM 1781 C CA . LEU A 1 251 ? -11.125 -1.464 10.539 1 96.75 251 LEU A CA 1
ATOM 1782 C C . LEU A 1 251 ? -10.75 -2.461 11.625 1 96.75 251 LEU A C 1
ATOM 1784 O O . LEU A 1 251 ? -10.852 -2.156 12.812 1 96.75 251 LEU A O 1
ATOM 1788 N N . LEU A 1 252 ? -10.258 -3.611 11.227 1 95.5 252 LEU A N 1
ATOM 1789 C CA . LEU A 1 252 ? -10.078 -4.711 12.172 1 95.5 252 LEU A CA 1
ATOM 1790 C C . LEU A 1 252 ? -8.711 -4.645 12.836 1 95.5 252 LEU A C 1
ATOM 1792 O O . LEU A 1 252 ? -8.523 -5.16 13.938 1 95.5 252 LEU A O 1
ATOM 1796 N N . ARG A 1 253 ? -7.734 -4.055 12.055 1 96 253 ARG A N 1
ATOM 1797 C CA . ARG A 1 253 ? -6.34 -4.055 12.484 1 96 253 ARG A CA 1
ATOM 1798 C C . ARG A 1 253 ? -5.797 -2.631 12.57 1 96 253 ARG A C 1
ATOM 1800 O O . ARG A 1 253 ? -4.738 -2.332 12.023 1 96 253 ARG A O 1
ATOM 1807 N N . GLN A 1 254 ? -6.445 -1.732 13.281 1 95 254 GLN A N 1
ATOM 1808 C CA . GLN A 1 254 ? -6.266 -0.285 13.219 1 95 254 GLN A CA 1
ATOM 1809 C C . GLN A 1 254 ? -4.848 0.107 13.617 1 95 254 GLN A C 1
ATOM 1811 O O . GLN A 1 254 ? -4.254 1.007 13.016 1 95 254 GLN A O 1
ATOM 1816 N N . GLN A 1 255 ? -4.324 -0.487 14.625 1 95.69 255 GLN A N 1
ATOM 1817 C CA . GLN A 1 255 ? -3.039 -0.044 15.156 1 95.69 255 GLN A CA 1
ATOM 1818 C C . GLN A 1 255 ? -2.02 -1.178 15.141 1 95.69 255 GLN A C 1
ATOM 1820 O O . GLN A 1 255 ? -1.026 -1.136 15.875 1 95.69 255 GLN A O 1
ATOM 1825 N N . ASP A 1 256 ? -2.303 -2.268 14.367 1 96.44 256 ASP A N 1
ATOM 1826 C CA . ASP A 1 256 ? -1.398 -3.412 14.32 1 96.44 256 ASP A CA 1
ATOM 1827 C C . ASP A 1 256 ? -0.209 -3.139 13.406 1 96.44 256 ASP A C 1
ATOM 1829 O O . ASP A 1 256 ? 0.875 -3.691 13.602 1 96.44 256 ASP A O 1
ATOM 1833 N N . TRP A 1 257 ? -0.51 -2.299 12.336 1 97.06 257 TRP A N 1
ATOM 1834 C CA . TRP A 1 257 ? 0.527 -1.925 11.383 1 97.06 257 TRP A CA 1
ATOM 1835 C C . TRP A 1 257 ? 0.219 -0.575 10.742 1 97.06 257 TRP A C 1
ATOM 1837 O O . TRP A 1 257 ? -0.927 -0.301 10.375 1 97.06 257 TRP A O 1
ATOM 1847 N N . PRO A 1 258 ? 1.279 0.281 10.539 1 98.12 258 PRO A N 1
ATOM 1848 C CA . PRO A 1 258 ? 2.676 0.095 10.938 1 98.12 258 PRO A CA 1
ATOM 1849 C C . PRO A 1 258 ? 2.844 -0.021 12.453 1 98.12 258 PRO A C 1
ATOM 1851 O O . PRO A 1 258 ? 1.949 0.365 13.211 1 98.12 258 PRO A O 1
ATOM 1854 N N . ALA A 1 259 ? 3.98 -0.638 12.836 1 97.56 259 ALA A N 1
ATOM 1855 C CA . ALA A 1 259 ? 4.297 -0.828 14.242 1 97.56 259 ALA A CA 1
ATOM 1856 C C . ALA A 1 259 ? 5.785 -0.618 14.508 1 97.56 259 ALA A C 1
ATOM 1858 O O . ALA A 1 259 ? 6.625 -1.021 13.703 1 97.56 259 ALA A O 1
ATOM 1859 N N . ALA A 1 260 ? 6.051 -0.108 15.672 1 94.69 260 ALA A N 1
ATOM 1860 C CA . ALA A 1 260 ? 7.422 0.183 16.094 1 94.69 260 ALA A CA 1
ATOM 1861 C C . ALA A 1 260 ? 8.297 -1.063 16 1 94.69 260 ALA A C 1
ATOM 1863 O O . ALA A 1 260 ? 7.844 -2.17 16.297 1 94.69 260 ALA A O 1
ATOM 1864 N N . TRP A 1 261 ? 9.555 -0.832 15.625 1 93.31 261 TRP A N 1
ATOM 1865 C CA . TRP A 1 261 ? 10.547 -1.894 15.484 1 93.31 261 TRP A CA 1
ATOM 1866 C C . TRP A 1 261 ? 11.352 -2.068 16.766 1 93.31 261 TRP A C 1
ATOM 1868 O O . TRP A 1 261 ? 11.906 -1.103 17.297 1 93.31 261 TRP A O 1
ATOM 1878 N N . THR A 1 262 ? 11.344 -3.215 17.375 1 92.56 262 THR A N 1
ATOM 1879 C CA . THR A 1 262 ? 12.164 -3.561 18.531 1 92.56 262 THR A CA 1
ATOM 1880 C C . THR A 1 262 ? 13.188 -4.633 18.172 1 92.56 262 THR A C 1
ATOM 1882 O O . THR A 1 262 ? 13.008 -5.809 18.5 1 92.56 262 THR A O 1
ATOM 1885 N N . PRO A 1 263 ? 14.234 -4.145 17.562 1 90.25 263 PRO A N 1
ATOM 1886 C CA . PRO A 1 263 ? 15.195 -5.125 17.062 1 90.25 263 PRO A CA 1
ATOM 1887 C C . PRO A 1 263 ? 16.016 -5.777 18.188 1 90.25 263 PRO A C 1
ATOM 1889 O O . PRO A 1 263 ? 16.281 -5.141 19.203 1 90.25 263 PRO A O 1
ATOM 1892 N N . THR A 1 264 ? 16.422 -7.02 17.969 1 90.31 264 THR A N 1
ATOM 1893 C CA . THR A 1 264 ? 17.406 -7.684 18.812 1 90.31 264 THR A CA 1
ATOM 1894 C C . THR A 1 264 ? 18.828 -7.266 18.422 1 90.31 264 THR A C 1
ATOM 1896 O O . THR A 1 264 ? 19.031 -6.699 17.344 1 90.31 264 THR A O 1
ATOM 1899 N N . PRO A 1 265 ? 19.734 -7.496 19.312 1 87.06 265 PRO A N 1
ATOM 1900 C CA . PRO A 1 265 ? 21.125 -7.23 18.938 1 87.06 265 PRO A CA 1
ATOM 1901 C C . PRO A 1 265 ? 21.547 -7.977 17.672 1 87.06 265 PRO A C 1
ATOM 1903 O O . PRO A 1 265 ? 22.312 -7.449 16.859 1 87.06 265 PRO A O 1
ATOM 1906 N N . GLU A 1 266 ? 21 -9.141 17.531 1 86.19 266 GLU A N 1
ATOM 1907 C CA . GLU A 1 266 ? 21.297 -9.922 16.344 1 86.19 266 GLU A CA 1
ATOM 1908 C C . GLU A 1 266 ? 20.75 -9.242 15.078 1 86.19 266 GLU A C 1
ATOM 1910 O O . GLU A 1 266 ? 21.422 -9.227 14.047 1 86.19 266 GLU A O 1
ATOM 1915 N N . ASP A 1 267 ? 19.562 -8.625 15.211 1 83.88 267 ASP A N 1
ATOM 1916 C CA . ASP A 1 267 ? 18.984 -7.895 14.094 1 83.88 267 ASP A CA 1
ATOM 1917 C C . ASP A 1 267 ? 19.875 -6.73 13.672 1 83.88 267 ASP A C 1
ATOM 1919 O O . ASP A 1 267 ? 20.125 -6.531 12.477 1 83.88 267 ASP A O 1
ATOM 1923 N N . LEU A 1 268 ? 20.297 -6.039 14.656 1 82.81 268 LEU A N 1
ATOM 1924 C CA . LEU A 1 268 ? 21.078 -4.84 14.398 1 82.81 268 LEU A CA 1
ATOM 1925 C C . LEU A 1 268 ? 22.422 -5.195 13.766 1 82.81 268 LEU A C 1
ATOM 1927 O O . LEU A 1 268 ? 22.891 -4.516 12.852 1 82.81 268 LEU A O 1
ATOM 1931 N N . THR A 1 269 ? 23 -6.305 14.227 1 81.44 269 THR A N 1
ATOM 1932 C CA . THR A 1 269 ? 24.281 -6.754 13.672 1 81.44 269 THR A CA 1
ATOM 1933 C C . THR A 1 269 ? 24.109 -7.234 12.234 1 81.44 269 THR A C 1
ATOM 1935 O O . THR A 1 269 ? 24.922 -6.938 11.375 1 81.44 269 THR A O 1
ATOM 1938 N N . ARG A 1 270 ? 23.016 -7.855 11.992 1 81.38 270 ARG A N 1
ATOM 1939 C CA . ARG A 1 270 ? 22.75 -8.438 10.68 1 81.38 270 ARG A CA 1
ATOM 1940 C C . ARG A 1 270 ? 22.562 -7.355 9.625 1 81.38 270 ARG A C 1
ATOM 1942 O O . ARG A 1 270 ? 23.031 -7.492 8.5 1 81.38 270 ARG A O 1
ATOM 1949 N N . HIS A 1 271 ? 21.984 -6.297 10.031 1 81.25 271 HIS A N 1
ATOM 1950 C CA . HIS A 1 271 ? 21.547 -5.363 8.992 1 81.25 271 HIS A CA 1
ATOM 1951 C C . HIS A 1 271 ? 22.406 -4.109 8.984 1 81.25 271 HIS A C 1
ATOM 1953 O O . HIS A 1 271 ? 22.438 -3.375 7.992 1 81.25 271 HIS A O 1
ATOM 1959 N N . PHE A 1 272 ? 23.031 -3.775 10.07 1 74.19 272 PHE A N 1
ATOM 1960 C CA . PHE A 1 272 ? 23.719 -2.494 10.141 1 74.19 272 PHE A CA 1
ATOM 1961 C C . PHE A 1 272 ? 25.219 -2.695 10.336 1 74.19 272 PHE A C 1
ATOM 1963 O O . PHE A 1 272 ? 26 -1.731 10.32 1 74.19 272 PHE A O 1
ATOM 1970 N N . GLN A 1 273 ? 25.719 -3.773 10.852 1 62.25 273 GLN A N 1
ATOM 1971 C CA . GLN A 1 273 ? 27.156 -3.934 11.078 1 62.25 273 GLN A CA 1
ATOM 1972 C C . GLN A 1 273 ? 27.922 -3.896 9.758 1 62.25 273 GLN A C 1
ATOM 1974 O O . GLN A 1 273 ? 27.516 -4.508 8.773 1 62.25 273 GLN A O 1
ATOM 1979 N N . SER A 1 274 ? 28.422 -2.662 9.516 1 48.47 274 SER A N 1
ATOM 1980 C CA . SER A 1 274 ? 29.422 -2.393 8.492 1 48.47 274 SER A CA 1
ATOM 1981 C C . SER A 1 274 ? 30.297 -3.615 8.234 1 48.47 274 SER A C 1
ATOM 1983 O O . SER A 1 274 ? 30.672 -4.332 9.164 1 48.47 274 SER A O 1
ATOM 1985 N N . ARG A 1 275 ? 30.109 -4.316 7.09 1 39 275 ARG A N 1
ATOM 1986 C CA . ARG A 1 275 ? 31.25 -5.133 6.668 1 39 275 ARG A CA 1
ATOM 1987 C C . ARG A 1 275 ? 32.562 -4.43 6.961 1 39 275 ARG A C 1
ATOM 1989 O O . ARG A 1 275 ? 32.906 -3.426 6.32 1 39 275 ARG A O 1
ATOM 1996 N N . THR A 1 276 ? 32.875 -4.102 8.094 1 28.92 276 THR A N 1
ATOM 1997 C CA . THR A 1 276 ? 34.312 -3.859 8.297 1 28.92 276 THR A CA 1
ATOM 1998 C C . THR A 1 276 ? 35.125 -4.992 7.691 1 28.92 276 THR A C 1
ATOM 2000 O O . THR A 1 276 ? 34.781 -6.164 7.801 1 28.92 276 THR A O 1
ATOM 2003 N N . MET B 1 1 ? -11.164 18.141 -14.984 1 89.25 1 MET B N 1
ATOM 2004 C CA . MET B 1 1 ? -10.289 19 -14.188 1 89.25 1 MET B CA 1
ATOM 2005 C C . MET B 1 1 ? -10.719 19 -12.727 1 89.25 1 MET B C 1
ATOM 2007 O O . MET B 1 1 ? -11.898 19.156 -12.422 1 89.25 1 MET B O 1
ATOM 2011 N N . ALA B 1 2 ? -9.695 18.641 -11.797 1 97.19 2 ALA B N 1
ATOM 2012 C CA . ALA B 1 2 ? -9.961 18.547 -10.367 1 97.19 2 ALA B CA 1
ATOM 2013 C C . ALA B 1 2 ? -9.156 19.594 -9.594 1 97.19 2 ALA B C 1
ATOM 2015 O O . ALA B 1 2 ? -8.164 20.125 -10.109 1 97.19 2 ALA B O 1
ATOM 2016 N N . THR B 1 3 ? -9.641 20.016 -8.453 1 98.75 3 THR B N 1
ATOM 2017 C CA . THR B 1 3 ? -8.938 20.922 -7.551 1 98.75 3 THR B CA 1
ATOM 2018 C C . THR B 1 3 ? -8.234 20.141 -6.441 1 98.75 3 THR B C 1
ATOM 2020 O O . THR B 1 3 ? -8.891 19.453 -5.656 1 98.75 3 THR B O 1
ATOM 2023 N N . TYR B 1 4 ? -6.895 20.297 -6.441 1 98.94 4 TYR B N 1
ATOM 2024 C CA . TYR B 1 4 ? -6.082 19.641 -5.418 1 98.94 4 TYR B CA 1
ATOM 2025 C C . TYR B 1 4 ? -5.457 20.672 -4.484 1 98.94 4 TYR B C 1
ATOM 2027 O O . TYR B 1 4 ? -5.105 21.781 -4.918 1 98.94 4 TYR B O 1
ATOM 2035 N N . VAL B 1 5 ? -5.363 20.359 -3.225 1 98.94 5 VAL B N 1
ATOM 2036 C CA . VAL B 1 5 ? -4.664 21.156 -2.229 1 98.94 5 VAL B CA 1
ATOM 2037 C C . VAL B 1 5 ? -3.434 20.406 -1.729 1 98.94 5 VAL B C 1
ATOM 2039 O O . VAL B 1 5 ? -3.51 19.203 -1.425 1 98.94 5 VAL B O 1
ATOM 2042 N N . ILE B 1 6 ? -2.299 21.078 -1.708 1 98.94 6 ILE B N 1
ATOM 2043 C CA . ILE B 1 6 ? -1.054 20.469 -1.259 1 98.94 6 ILE B CA 1
ATOM 2044 C C . ILE B 1 6 ? -0.394 21.344 -0.203 1 98.94 6 ILE B C 1
ATOM 2046 O O . ILE B 1 6 ? -0.088 22.516 -0.464 1 98.94 6 ILE B O 1
ATOM 2050 N N . THR B 1 7 ? -0.209 20.797 1 1 98.94 7 THR B N 1
ATOM 2051 C CA . THR B 1 7 ? 0.626 21.5 1.965 1 98.94 7 THR B CA 1
ATOM 2052 C C . THR B 1 7 ? 2.1 21.172 1.753 1 98.94 7 THR B C 1
ATOM 2054 O O . THR B 1 7 ? 2.43 20.125 1.2 1 98.94 7 THR B O 1
ATOM 2057 N N . GLY B 1 8 ? 2.945 22.062 2.266 1 98.31 8 GLY B N 1
ATOM 2058 C CA . GLY B 1 8 ? 4.352 21.859 1.952 1 98.31 8 GLY B CA 1
ATOM 2059 C C . GLY B 1 8 ? 4.645 21.891 0.464 1 98.31 8 GLY B C 1
ATOM 2060 O O . GLY B 1 8 ? 5.477 21.125 -0.032 1 98.31 8 GLY B O 1
ATOM 2061 N N . ALA B 1 9 ? 3.984 22.766 -0.249 1 98.5 9 ALA B N 1
ATOM 2062 C CA . ALA B 1 9 ? 3.977 22.734 -1.709 1 98.5 9 ALA B CA 1
ATOM 2063 C C . ALA B 1 9 ? 5.219 23.422 -2.277 1 98.5 9 ALA B C 1
ATOM 2065 O O . ALA B 1 9 ? 5.508 23.297 -3.471 1 98.5 9 ALA B O 1
ATOM 2066 N N . ALA B 1 10 ? 6.043 24 -1.439 1 96.94 10 ALA B N 1
ATOM 2067 C CA . ALA B 1 10 ? 7.125 24.844 -1.946 1 96.94 10 ALA B CA 1
ATOM 2068 C C . ALA B 1 10 ? 8.406 24.031 -2.125 1 96.94 10 ALA B C 1
ATOM 2070 O O . ALA B 1 10 ? 9.367 24.5 -2.74 1 96.94 10 ALA B O 1
ATOM 2071 N N . SER B 1 11 ? 8.469 22.812 -1.611 1 94.5 11 SER B N 1
ATOM 2072 C CA . SER B 1 11 ? 9.711 22.047 -1.724 1 94.5 11 SER B CA 1
ATOM 2073 C C . SER B 1 11 ? 9.461 20.547 -1.656 1 94.5 11 SER B C 1
ATOM 2075 O O . SER B 1 11 ? 8.344 20.125 -1.369 1 94.5 11 SER B O 1
ATOM 2077 N N . GLY B 1 12 ? 10.477 19.797 -2.104 1 95.94 12 GLY B N 1
ATOM 2078 C CA . GLY B 1 12 ? 10.5 18.359 -1.89 1 95.94 12 GLY B CA 1
ATOM 2079 C C . GLY B 1 12 ? 9.344 17.625 -2.564 1 95.94 12 GLY B C 1
ATOM 2080 O O . GLY B 1 12 ? 9.062 17.859 -3.74 1 95.94 12 GLY B O 1
ATOM 2081 N N . ILE B 1 13 ? 8.727 16.734 -1.803 1 98.06 13 ILE B N 1
ATOM 2082 C CA . ILE B 1 13 ? 7.641 15.891 -2.293 1 98.06 13 ILE B CA 1
ATOM 2083 C C . ILE B 1 13 ? 6.441 16.766 -2.678 1 98.06 13 ILE B C 1
ATOM 2085 O O . ILE B 1 13 ? 5.801 16.516 -3.703 1 98.06 13 ILE B O 1
ATOM 2089 N N . GLY B 1 14 ? 6.168 17.812 -1.865 1 98.5 14 GLY B N 1
ATOM 2090 C CA . GLY B 1 14 ? 5.055 18.688 -2.162 1 98.5 14 GLY B CA 1
ATOM 2091 C C . GLY B 1 14 ? 5.207 19.422 -3.484 1 98.5 14 GLY B C 1
ATOM 2092 O O . GLY B 1 14 ? 4.27 19.469 -4.281 1 98.5 14 GLY B O 1
ATOM 2093 N N . ALA B 1 15 ? 6.375 19.938 -3.715 1 98.31 15 ALA B N 1
ATOM 2094 C CA . ALA B 1 15 ? 6.641 20.656 -4.961 1 98.31 15 ALA B CA 1
ATOM 2095 C C . ALA B 1 15 ? 6.562 19.719 -6.16 1 98.31 15 ALA B C 1
ATOM 2097 O O . ALA B 1 15 ? 6.02 20.078 -7.207 1 98.31 15 ALA B O 1
ATOM 2098 N N . ALA B 1 16 ? 7.121 18.516 -6.016 1 98.69 16 ALA B N 1
ATOM 2099 C CA . ALA B 1 16 ? 7.074 17.531 -7.09 1 98.69 16 ALA B CA 1
ATOM 2100 C C . ALA B 1 16 ? 5.637 17.125 -7.398 1 98.69 16 ALA B C 1
ATOM 2102 O O . ALA B 1 16 ? 5.27 16.953 -8.562 1 98.69 16 ALA B O 1
ATOM 2103 N N . THR B 1 17 ? 4.852 16.953 -6.363 1 98.81 17 THR B N 1
ATOM 2104 C CA . THR B 1 17 ? 3.449 16.594 -6.535 1 98.81 17 THR B CA 1
ATOM 2105 C C . THR B 1 17 ? 2.672 17.719 -7.203 1 98.81 17 THR B C 1
ATOM 2107 O O . THR B 1 17 ? 1.858 17.469 -8.094 1 98.81 17 THR B O 1
ATOM 2110 N N . ASP B 1 18 ? 2.943 18.938 -6.766 1 98.75 18 ASP B N 1
ATOM 2111 C CA . ASP B 1 18 ? 2.33 20.125 -7.383 1 98.75 18 ASP B CA 1
ATOM 2112 C C . ASP B 1 18 ? 2.604 20.156 -8.883 1 98.75 18 ASP B C 1
ATOM 2114 O O . ASP B 1 18 ? 1.676 20.281 -9.688 1 98.75 18 ASP B O 1
ATOM 2118 N N . GLN B 1 19 ? 3.826 19.984 -9.219 1 98.62 19 GLN B N 1
ATOM 2119 C CA . GLN B 1 19 ? 4.23 20.016 -10.617 1 98.62 19 GLN B CA 1
ATOM 2120 C C . GLN B 1 19 ? 3.541 18.922 -11.422 1 98.62 19 GLN B C 1
ATOM 2122 O O . GLN B 1 19 ? 3.041 19.172 -12.516 1 98.62 19 GLN B O 1
ATOM 2127 N N . LEU B 1 20 ? 3.508 17.734 -10.875 1 98.62 20 LEU B N 1
ATOM 2128 C CA . LEU B 1 20 ? 2.93 16.594 -11.562 1 98.62 20 LEU B CA 1
ATOM 2129 C C . LEU B 1 20 ? 1.442 16.797 -11.828 1 98.62 20 LEU B C 1
ATOM 2131 O O . LEU B 1 20 ? 0.971 16.609 -12.953 1 98.62 20 LEU B O 1
ATOM 2135 N N . LEU B 1 21 ? 0.69 17.266 -10.852 1 98.62 21 LEU B N 1
ATOM 2136 C CA . LEU B 1 21 ? -0.755 17.438 -10.969 1 98.62 21 LEU B CA 1
ATOM 2137 C C . LEU B 1 21 ? -1.094 18.625 -11.859 1 98.62 21 LEU B C 1
ATOM 2139 O O . LEU B 1 21 ? -2.047 18.562 -12.641 1 98.62 21 LEU B O 1
ATOM 2143 N N . THR B 1 22 ? -0.298 19.703 -11.742 1 98.5 22 THR B N 1
ATOM 2144 C CA . THR B 1 22 ? -0.5 20.859 -12.609 1 98.5 22 THR B CA 1
ATOM 2145 C C . THR B 1 22 ? -0.243 20.484 -14.07 1 98.5 22 THR B C 1
ATOM 2147 O O . THR B 1 22 ? -1.013 20.859 -14.953 1 98.5 22 THR B O 1
ATOM 2150 N N . SER B 1 23 ? 0.792 19.703 -14.312 1 98.19 23 SER B N 1
ATOM 2151 C CA . SER B 1 23 ? 1.134 19.266 -15.664 1 98.19 23 SER B CA 1
ATOM 2152 C C . SER B 1 23 ? 0.049 18.359 -16.25 1 98.19 23 SER B C 1
ATOM 2154 O O . SER B 1 23 ? -0.125 18.312 -17.469 1 98.19 23 SER B O 1
ATOM 2156 N N . ALA B 1 24 ? -0.64 17.703 -15.398 1 97.25 24 ALA B N 1
ATOM 2157 C CA . ALA B 1 24 ? -1.723 16.828 -15.828 1 97.25 24 ALA B CA 1
ATOM 2158 C C . ALA B 1 24 ? -2.998 17.609 -16.094 1 97.25 24 ALA B C 1
ATOM 2160 O O . ALA B 1 24 ? -4.023 17.047 -16.469 1 97.25 24 ALA B O 1
ATOM 2161 N N . GLY B 1 25 ? -3.055 18.938 -15.789 1 97.88 25 GLY B N 1
ATOM 2162 C CA . GLY B 1 25 ? -4.156 19.797 -16.172 1 97.88 25 GLY B CA 1
ATOM 2163 C C . GLY B 1 25 ? -5.074 20.141 -15.008 1 97.88 25 GLY B C 1
ATOM 2164 O O . GLY B 1 25 ? -6.121 20.766 -15.195 1 97.88 25 GLY B O 1
ATOM 2165 N N . HIS B 1 26 ? -4.633 19.781 -13.828 1 98.5 26 HIS B N 1
ATOM 2166 C CA . HIS B 1 26 ? -5.461 20.047 -12.656 1 98.5 26 HIS B CA 1
ATOM 2167 C C . HIS B 1 26 ? -5.156 21.406 -12.055 1 98.5 26 HIS B C 1
ATOM 2169 O O . HIS B 1 26 ? -4.129 22.016 -12.367 1 98.5 26 HIS B O 1
ATOM 2175 N N . THR B 1 27 ? -6.102 21.969 -11.273 1 98.5 27 THR B N 1
ATOM 2176 C CA . THR B 1 27 ? -5.867 23.141 -10.438 1 98.5 27 THR B CA 1
ATOM 2177 C C . THR B 1 27 ? -5.246 22.734 -9.102 1 98.5 27 THR B C 1
ATOM 2179 O O . THR B 1 27 ? -5.758 21.844 -8.422 1 98.5 27 THR B O 1
ATOM 2182 N N . VAL B 1 28 ? -4.141 23.375 -8.781 1 98.81 28 VAL B N 1
ATOM 2183 C CA . VAL B 1 28 ? -3.475 23.047 -7.527 1 98.81 28 VAL B CA 1
ATOM 2184 C C . VAL B 1 28 ? -3.373 24.297 -6.656 1 98.81 28 VAL B C 1
ATOM 2186 O O . VAL B 1 28 ? -2.932 25.359 -7.121 1 98.81 28 VAL B O 1
ATOM 2189 N N . ILE B 1 29 ? -3.838 24.234 -5.434 1 98.88 29 ILE B N 1
ATOM 2190 C CA . ILE B 1 29 ? -3.668 25.25 -4.406 1 98.88 29 ILE B CA 1
ATOM 2191 C C . ILE B 1 29 ? -2.574 24.828 -3.428 1 98.88 29 ILE B C 1
ATOM 2193 O O . ILE B 1 29 ? -2.764 23.906 -2.639 1 98.88 29 ILE B O 1
ATOM 2197 N N . GLY B 1 30 ? -1.45 25.547 -3.506 1 98.88 30 GLY B N 1
ATOM 2198 C CA . GLY B 1 30 ? -0.339 25.266 -2.613 1 98.88 30 GLY B CA 1
ATOM 2199 C C . GLY B 1 30 ? -0.423 26.016 -1.296 1 98.88 30 GLY B C 1
ATOM 2200 O O . GLY B 1 30 ? -0.825 27.172 -1.261 1 98.88 30 GLY B O 1
ATOM 2201 N N . VAL B 1 31 ? -0.091 25.359 -0.21 1 98.88 31 VAL B N 1
ATOM 2202 C CA . VAL B 1 31 ? 0.008 25.938 1.128 1 98.88 31 VAL B CA 1
ATOM 2203 C C . VAL B 1 31 ? 1.425 25.75 1.667 1 98.88 31 VAL B C 1
ATOM 2205 O O . VAL B 1 31 ? 1.961 24.625 1.649 1 98.88 31 VAL B O 1
ATOM 2208 N N . ASP B 1 32 ? 2.033 26.75 2.086 1 98.5 32 ASP B N 1
ATOM 2209 C CA . ASP B 1 32 ? 3.367 26.688 2.672 1 98.5 32 ASP B CA 1
ATOM 2210 C C . ASP B 1 32 ? 3.67 27.938 3.496 1 98.5 32 ASP B C 1
ATOM 2212 O O . ASP B 1 32 ? 2.826 28.828 3.611 1 98.5 32 ASP B O 1
ATOM 2216 N N . LEU B 1 33 ? 4.836 27.953 4.074 1 97.25 33 LEU B N 1
ATOM 2217 C CA . LEU B 1 33 ? 5.273 29.094 4.883 1 97.25 33 LEU B CA 1
ATOM 2218 C C . LEU B 1 33 ? 5.566 30.312 4.004 1 97.25 33 LEU B C 1
ATOM 2220 O O . LEU B 1 33 ? 5.562 31.438 4.488 1 97.25 33 LEU B O 1
ATOM 2224 N N . ALA B 1 34 ? 5.91 29.984 2.713 1 94.25 34 ALA B N 1
ATOM 2225 C CA . ALA B 1 34 ? 6.234 31.062 1.786 1 94.25 34 ALA B CA 1
ATOM 2226 C C . ALA B 1 34 ? 6.094 30.594 0.338 1 94.25 34 ALA B C 1
ATOM 2228 O O . ALA B 1 34 ? 6.098 29.391 0.059 1 94.25 34 ALA B O 1
ATOM 2229 N N . ASN B 1 35 ? 5.793 31.516 -0.59 1 93.25 35 ASN B N 1
ATOM 2230 C CA . ASN B 1 35 ? 5.898 31.328 -2.035 1 93.25 35 ASN B CA 1
ATOM 2231 C C . ASN B 1 35 ? 4.836 30.375 -2.559 1 93.25 35 ASN B C 1
ATOM 2233 O O . ASN B 1 35 ? 5.117 29.547 -3.434 1 93.25 35 ASN B O 1
ATOM 2237 N N . THR B 1 36 ? 3.684 30.344 -1.882 1 96 36 THR B N 1
ATOM 2238 C CA . THR B 1 36 ? 2.557 29.531 -2.34 1 96 36 THR B CA 1
ATOM 2239 C C . THR B 1 36 ? 1.271 30.359 -2.346 1 96 36 THR B C 1
ATOM 2241 O O . THR B 1 36 ? 1.269 31.516 -1.926 1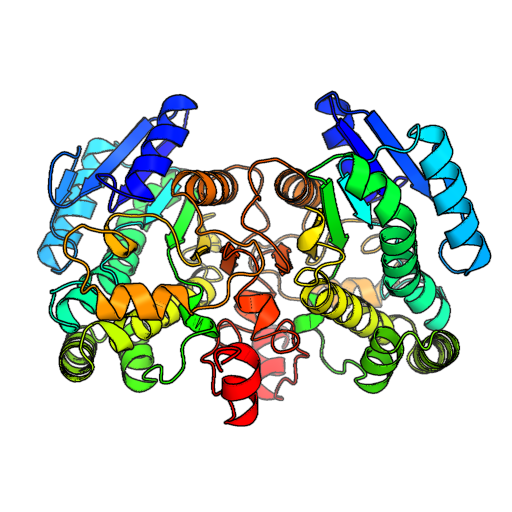 96 36 THR B O 1
ATOM 2244 N N . ASP B 1 37 ? 0.201 29.844 -2.914 1 96.75 37 ASP B N 1
ATOM 2245 C CA . ASP B 1 37 ? -1.1 30.5 -3.014 1 96.75 37 ASP B CA 1
ATOM 2246 C C . ASP B 1 37 ? -1.611 30.922 -1.636 1 96.75 37 ASP B C 1
ATOM 2248 O O . ASP B 1 37 ? -2.16 32 -1.474 1 96.75 37 ASP B O 1
ATOM 2252 N N . VAL B 1 38 ? -1.463 30.016 -0.691 1 98.5 38 VAL B N 1
ATOM 2253 C CA . VAL B 1 38 ? -1.841 30.234 0.7 1 98.5 38 VAL B CA 1
ATOM 2254 C C . VAL B 1 38 ? -0.604 30.141 1.593 1 98.5 38 VAL B C 1
ATOM 2256 O O . VAL B 1 38 ? 0.045 29.094 1.659 1 98.5 38 VAL B O 1
ATOM 2259 N N . VAL B 1 39 ? -0.235 31.281 2.209 1 98.44 39 VAL B N 1
ATOM 2260 C CA . VAL B 1 39 ? 0.886 31.328 3.141 1 98.44 39 VAL B CA 1
ATOM 2261 C C . VAL B 1 39 ? 0.38 31.109 4.566 1 98.44 39 VAL B C 1
ATOM 2263 O O . VAL B 1 39 ? -0.449 31.875 5.059 1 98.44 39 VAL B O 1
ATOM 2266 N N . ALA B 1 40 ? 0.837 30.016 5.211 1 98.12 40 ALA B N 1
ATOM 2267 C CA . ALA B 1 40 ? 0.354 29.688 6.551 1 98.12 40 ALA B CA 1
ATOM 2268 C C . ALA B 1 40 ? 1.396 28.891 7.328 1 98.12 40 ALA B C 1
ATOM 2270 O O . ALA B 1 40 ? 2.115 28.078 6.754 1 98.12 40 ALA B O 1
ATOM 2271 N N . ASP B 1 41 ? 1.418 29.156 8.617 1 98.44 41 ASP B N 1
ATOM 2272 C CA . ASP B 1 41 ? 2.207 28.359 9.555 1 98.44 41 ASP B CA 1
ATOM 2273 C C . ASP B 1 41 ? 1.352 27.281 10.211 1 98.44 41 ASP B C 1
ATOM 2275 O O . ASP B 1 41 ? 0.581 27.562 11.133 1 98.44 41 ASP B O 1
ATOM 2279 N N . LEU B 1 42 ? 1.577 26.016 9.852 1 98.62 42 LEU B N 1
ATOM 2280 C CA . LEU B 1 42 ? 0.73 24.922 10.312 1 98.62 42 LEU B CA 1
ATOM 2281 C C . LEU B 1 42 ? 1.197 24.422 11.672 1 98.62 42 LEU B C 1
ATOM 2283 O O . LEU B 1 42 ? 0.633 23.453 12.203 1 98.62 42 LEU B O 1
ATOM 2287 N N . SER B 1 43 ? 2.242 25.031 12.25 1 98.25 43 SER B N 1
ATOM 2288 C CA . SER B 1 43 ? 2.715 24.609 13.562 1 98.25 43 SER B CA 1
ATOM 2289 C C . SER B 1 43 ? 1.832 25.172 14.672 1 98.25 43 SER B C 1
ATOM 2291 O O . SER B 1 43 ? 1.943 24.766 15.828 1 98.25 43 SER B O 1
ATOM 2293 N N . THR B 1 44 ? 0.886 26.125 14.328 1 98.12 44 THR B N 1
ATOM 2294 C CA . THR B 1 44 ? 0.044 26.734 15.344 1 98.12 44 THR B CA 1
ATOM 2295 C C . THR B 1 44 ? -1.434 26.531 15.023 1 98.12 44 THR B C 1
ATOM 2297 O O . THR B 1 44 ? -1.823 26.484 13.859 1 98.12 44 THR B O 1
ATOM 2300 N N . PRO B 1 45 ? -2.248 26.391 16.062 1 98.12 45 PRO B N 1
ATOM 2301 C CA . PRO B 1 45 ? -3.688 26.25 15.828 1 98.12 45 PRO B CA 1
ATOM 2302 C C . PRO B 1 45 ? -4.258 27.391 14.984 1 98.12 45 PRO B C 1
ATOM 2304 O O . PRO B 1 45 ? -5.074 27.156 14.094 1 98.12 45 PRO B O 1
ATOM 2307 N N . GLU B 1 46 ? -3.828 28.594 15.242 1 98.25 46 GLU B N 1
ATOM 2308 C CA . GLU B 1 46 ? -4.312 29.75 14.5 1 98.25 46 GLU B CA 1
ATOM 2309 C C . GLU B 1 46 ? -3.904 29.672 13.031 1 98.25 46 GLU B C 1
ATOM 2311 O O . GLU B 1 46 ? -4.699 30 12.141 1 98.25 46 GLU B O 1
ATOM 2316 N N . GLY B 1 47 ? -2.66 29.312 12.789 1 98.62 47 GLY B N 1
ATOM 2317 C CA . GLY B 1 47 ? -2.197 29.141 11.422 1 98.62 47 GLY B CA 1
ATOM 2318 C C . GLY B 1 47 ? -2.973 28.094 10.656 1 98.62 47 GLY B C 1
ATOM 2319 O O . GLY B 1 47 ? -3.281 28.266 9.477 1 98.62 47 GLY B O 1
ATOM 2320 N N . ARG B 1 48 ? -3.332 27.031 11.312 1 98.75 48 ARG B N 1
ATOM 2321 C CA . ARG B 1 48 ? -4.094 25.953 10.703 1 98.75 48 ARG B CA 1
ATOM 2322 C C . ARG B 1 48 ? -5.508 26.391 10.359 1 98.75 48 ARG B C 1
ATOM 2324 O O . ARG B 1 48 ? -5.996 26.141 9.258 1 98.75 48 ARG B O 1
ATOM 2331 N N . SER B 1 49 ? -6.125 27.078 11.289 1 98.56 49 SER B N 1
ATOM 2332 C CA . SER B 1 49 ? -7.473 27.594 11.047 1 98.56 49 SER B CA 1
ATOM 2333 C C . SER B 1 49 ? -7.492 28.594 9.906 1 98.56 49 SER B C 1
ATOM 2335 O O . SER B 1 49 ? -8.406 28.594 9.078 1 98.56 49 SER B O 1
ATOM 2337 N N . ALA B 1 50 ? -6.523 29.453 9.906 1 98.5 50 ALA B N 1
ATOM 2338 C CA . ALA B 1 50 ? -6.418 30.453 8.844 1 98.5 50 ALA B CA 1
ATOM 2339 C C . ALA B 1 50 ? -6.203 29.797 7.488 1 98.5 50 ALA B C 1
ATOM 2341 O O . ALA B 1 50 ? -6.758 30.234 6.48 1 98.5 50 ALA B O 1
ATOM 2342 N N . ALA B 1 51 ? -5.359 28.797 7.449 1 98.81 51 ALA B N 1
ATOM 2343 C CA . ALA B 1 51 ? -5.094 28.078 6.207 1 98.81 51 ALA B CA 1
ATOM 2344 C C . ALA B 1 51 ? -6.363 27.422 5.676 1 98.81 51 ALA B C 1
ATOM 2346 O O . ALA B 1 51 ? -6.641 27.469 4.477 1 98.81 51 ALA B O 1
ATOM 2347 N N . VAL B 1 52 ? -7.141 26.766 6.559 1 98.88 52 VAL B N 1
ATOM 2348 C CA . VAL B 1 52 ? -8.391 26.125 6.172 1 98.88 52 VAL B CA 1
ATOM 2349 C C . VAL B 1 52 ? -9.328 27.156 5.551 1 98.88 52 VAL B C 1
ATOM 2351 O O . VAL B 1 52 ? -9.906 26.906 4.484 1 98.88 52 VAL B O 1
ATOM 2354 N N . ALA B 1 53 ? -9.422 28.281 6.23 1 98.81 53 ALA B N 1
ATOM 2355 C CA . ALA B 1 53 ? -10.305 29.344 5.738 1 98.81 53 ALA B CA 1
ATOM 2356 C C . ALA B 1 53 ? -9.852 29.844 4.371 1 98.81 53 ALA B C 1
ATOM 2358 O O . ALA B 1 53 ? -10.672 30 3.459 1 98.81 53 ALA B O 1
ATOM 2359 N N . ALA B 1 54 ? -8.586 30.078 4.215 1 98.81 54 ALA B N 1
ATOM 2360 C CA . ALA B 1 54 ? -8.039 30.609 2.969 1 98.81 54 ALA B CA 1
ATOM 2361 C C . ALA B 1 54 ? -8.234 29.609 1.825 1 98.81 54 ALA B C 1
ATOM 2363 O O . ALA B 1 54 ? -8.641 30 0.727 1 98.81 54 ALA B O 1
ATOM 2364 N N . VAL B 1 55 ? -7.984 28.328 2.035 1 98.88 55 VAL B N 1
ATOM 2365 C CA . VAL B 1 55 ? -8.133 27.297 1.012 1 98.88 55 VAL B CA 1
ATOM 2366 C C . VAL B 1 55 ? -9.602 27.172 0.62 1 98.88 55 VAL B C 1
ATOM 2368 O O . VAL B 1 55 ? -9.93 27.016 -0.56 1 98.88 55 VAL B O 1
ATOM 2371 N N . THR B 1 56 ? -10.445 27.188 1.641 1 98.81 56 THR B N 1
ATOM 2372 C CA . THR B 1 56 ? -11.875 27.109 1.37 1 98.81 56 THR B CA 1
ATOM 2373 C C . THR B 1 56 ? -12.328 28.234 0.449 1 98.81 56 THR B C 1
ATOM 2375 O O . THR B 1 56 ? -13.086 28.016 -0.494 1 98.81 56 THR B O 1
ATOM 2378 N N . GLU B 1 57 ? -11.805 29.406 0.716 1 98.56 57 GLU B N 1
ATOM 2379 C CA . GLU B 1 57 ? -12.148 30.562 -0.104 1 98.56 57 GLU B CA 1
ATOM 2380 C C . GLU B 1 57 ? -11.609 30.422 -1.522 1 98.56 57 GLU B C 1
ATOM 2382 O O . GLU B 1 57 ? -12.352 30.562 -2.496 1 98.56 57 GLU B O 1
ATOM 2387 N N . VAL B 1 58 ? -10.344 30.062 -1.705 1 98.31 58 VAL B N 1
ATOM 2388 C CA . VAL B 1 58 ? -9.656 30.031 -2.996 1 98.31 58 VAL B CA 1
ATOM 2389 C C . VAL B 1 58 ? -10.219 28.891 -3.842 1 98.31 58 VAL B C 1
ATOM 2391 O O . VAL B 1 58 ? -10.273 28.984 -5.07 1 98.31 58 VAL B O 1
ATOM 2394 N N . SER B 1 59 ? -10.719 27.797 -3.227 1 98.5 59 SER B N 1
ATOM 2395 C CA . SER B 1 59 ? -11.211 26.625 -3.932 1 98.5 59 SER B CA 1
ATOM 2396 C C . SER B 1 59 ? -12.703 26.75 -4.242 1 98.5 59 SER B C 1
ATOM 2398 O O . SER B 1 59 ? -13.305 25.828 -4.797 1 98.5 59 SER B O 1
ATOM 2400 N N . ASP B 1 60 ? -13.336 27.828 -3.807 1 98.19 60 ASP B N 1
ATOM 2401 C CA . ASP B 1 60 ? -14.781 28 -3.898 1 98.19 60 ASP B CA 1
ATOM 2402 C C . ASP B 1 60 ? -15.516 26.906 -3.135 1 98.19 60 ASP B C 1
ATOM 2404 O O . ASP B 1 60 ? -16.594 26.484 -3.543 1 98.19 60 ASP B O 1
ATOM 2408 N N . GLY B 1 61 ? -14.828 26.312 -2.215 1 98.56 61 GLY B N 1
ATOM 2409 C CA . GLY B 1 61 ? -15.445 25.391 -1.266 1 98.56 61 GLY B CA 1
ATOM 2410 C C . GLY B 1 61 ? -15.508 23.969 -1.767 1 98.56 61 GLY B C 1
ATOM 2411 O O . GLY B 1 61 ? -16.25 23.141 -1.23 1 98.56 61 GLY B O 1
ATOM 2412 N N . VAL B 1 62 ? -14.836 23.656 -2.869 1 98.81 62 VAL B N 1
ATOM 2413 C CA . VAL B 1 62 ? -14.812 22.297 -3.379 1 98.81 62 VAL B CA 1
ATOM 2414 C C . VAL B 1 62 ? -13.375 21.828 -3.557 1 98.81 62 VAL B C 1
ATOM 2416 O O . VAL B 1 62 ? -12.586 22.484 -4.25 1 98.81 62 VAL B O 1
ATOM 2419 N N . VAL B 1 63 ? -13 20.797 -2.898 1 98.88 63 VAL B N 1
ATOM 2420 C CA . VAL B 1 63 ? -11.664 20.203 -2.979 1 98.88 63 VAL B CA 1
ATOM 2421 C C . VAL B 1 63 ? -11.773 18.734 -3.352 1 98.88 63 VAL B C 1
ATOM 2423 O O . VAL B 1 63 ? -12.422 17.953 -2.648 1 98.88 63 VAL B O 1
ATOM 2426 N N . HIS B 1 64 ? -11.148 18.312 -4.418 1 98.88 64 HIS B N 1
ATOM 2427 C CA . HIS B 1 64 ? -11.234 16.938 -4.91 1 98.88 64 HIS B CA 1
ATOM 2428 C C . HIS B 1 64 ? -10.148 16.062 -4.293 1 98.88 64 HIS B C 1
ATOM 2430 O O . HIS B 1 64 ? -10.305 14.844 -4.203 1 98.88 64 HIS B O 1
ATOM 2436 N N . GLY B 1 65 ? -9.078 16.641 -3.92 1 98.88 65 GLY B N 1
ATOM 2437 C CA . GLY B 1 65 ? -7.984 15.922 -3.299 1 98.88 65 GLY B CA 1
ATOM 2438 C C . GLY B 1 65 ? -7.125 16.781 -2.398 1 98.88 65 GLY B C 1
ATOM 2439 O O . GLY B 1 65 ? -6.902 17.969 -2.689 1 98.88 65 GLY B O 1
ATOM 2440 N N . LEU B 1 66 ? -6.633 16.25 -1.323 1 98.94 66 LEU B N 1
ATOM 2441 C CA . LEU B 1 66 ? -5.742 16.891 -0.366 1 98.94 66 LEU B CA 1
ATOM 2442 C C . LEU B 1 66 ? -4.5 16.047 -0.122 1 98.94 66 LEU B C 1
ATOM 2444 O O . LEU B 1 66 ? -4.605 14.836 0.127 1 98.94 66 LEU B O 1
ATOM 2448 N N . VAL B 1 67 ? -3.385 16.641 -0.292 1 99 67 VAL B N 1
ATOM 2449 C CA . VAL B 1 67 ? -2.113 15.984 -0.011 1 99 67 VAL B CA 1
ATOM 2450 C C . VAL B 1 67 ? -1.36 16.75 1.069 1 99 67 VAL B C 1
ATOM 2452 O O . VAL B 1 67 ? -0.984 17.906 0.864 1 99 67 VAL B O 1
ATOM 2455 N N . CYS B 1 68 ? -1.118 16.156 2.205 1 98.94 68 CYS B N 1
ATOM 2456 C CA . CYS B 1 68 ? -0.452 16.797 3.332 1 98.94 68 CYS B CA 1
ATOM 2457 C C . CYS B 1 68 ? 1.039 16.484 3.336 1 98.94 68 CYS B C 1
ATOM 2459 O O . CYS B 1 68 ? 1.477 15.531 3.99 1 98.94 68 CYS B O 1
ATOM 2461 N N . CYS B 1 69 ? 1.797 17.375 2.715 1 98.69 69 CYS B N 1
ATOM 2462 C CA . CYS B 1 69 ? 3.23 17.141 2.566 1 98.69 69 CYS B CA 1
ATOM 2463 C C . CYS B 1 69 ? 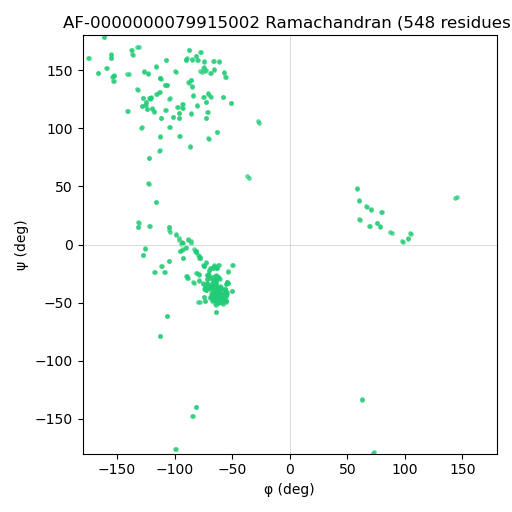4.023 18.016 3.543 1 98.69 69 CYS B C 1
ATOM 2465 O O . CYS B 1 69 ? 5.223 17.812 3.723 1 98.69 69 CYS B O 1
ATOM 2467 N N . ALA B 1 70 ? 3.389 19.016 4.148 1 98.44 70 ALA B N 1
ATOM 2468 C CA . ALA B 1 70 ? 4.109 19.844 5.102 1 98.44 70 ALA B CA 1
ATOM 2469 C C . ALA B 1 70 ? 4.684 19.016 6.242 1 98.44 70 ALA B C 1
ATOM 2471 O O . ALA B 1 70 ? 3.982 18.188 6.828 1 98.44 70 ALA B O 1
ATOM 2472 N N . GLY B 1 71 ? 5.902 19.141 6.484 1 96.69 71 GLY B N 1
ATOM 2473 C CA . GLY B 1 71 ? 6.543 18.391 7.555 1 96.69 71 GLY B CA 1
ATOM 2474 C C . GLY B 1 71 ? 7.992 18.797 7.77 1 96.69 71 GLY B C 1
ATOM 2475 O O . GLY B 1 71 ? 8.586 19.469 6.93 1 96.69 71 GLY B O 1
ATOM 2476 N N . LEU B 1 72 ? 8.469 18.469 8.93 1 94.94 72 LEU B N 1
ATOM 2477 C CA . LEU B 1 72 ? 9.867 18.625 9.297 1 94.94 72 LEU B CA 1
ATOM 2478 C C . LEU B 1 72 ? 10.547 17.266 9.477 1 94.94 72 LEU B C 1
ATOM 2480 O O . LEU B 1 72 ? 9.914 16.312 9.93 1 94.94 72 LEU B O 1
ATOM 2484 N N . GLY B 1 73 ? 11.828 17.203 9.047 1 91.94 73 GLY B N 1
ATOM 2485 C CA . GLY B 1 73 ? 12.578 15.953 9.109 1 91.94 73 GLY B CA 1
ATOM 2486 C C . GLY B 1 73 ? 13.273 15.75 10.445 1 91.94 73 GLY B C 1
ATOM 2487 O O . GLY B 1 73 ? 13.344 16.656 11.266 1 91.94 73 GLY B O 1
ATOM 2488 N N . PRO B 1 74 ? 13.734 14.531 10.625 1 88.12 74 PRO B N 1
ATOM 2489 C CA . PRO B 1 74 ? 14.398 14.195 11.883 1 88.12 74 PRO B CA 1
ATOM 2490 C C . PRO B 1 74 ? 15.68 14.992 12.102 1 88.12 74 PRO B C 1
ATOM 2492 O O . PRO B 1 74 ? 16.109 15.18 13.25 1 88.12 74 PRO B O 1
ATOM 2495 N N . LEU B 1 75 ? 16.219 15.508 11.086 1 84.12 75 LEU B N 1
ATOM 2496 C CA . LEU B 1 75 ? 17.484 16.219 11.211 1 84.12 75 LEU B CA 1
ATOM 2497 C C . LEU B 1 75 ? 17.281 17.719 11.148 1 84.12 75 LEU B C 1
ATOM 2499 O O . LEU B 1 75 ? 18.25 18.484 11.023 1 84.12 75 LEU B O 1
ATOM 2503 N N . SER B 1 76 ? 16.062 18.094 11.219 1 83.31 76 SER B N 1
ATOM 2504 C CA . SER B 1 76 ? 15.766 19.516 11.242 1 83.31 76 SER B CA 1
ATOM 2505 C C . SER B 1 76 ? 16.297 20.172 12.516 1 83.31 76 SER B C 1
ATOM 2507 O O . SER B 1 76 ? 16.5 19.5 13.523 1 83.31 76 SER B O 1
ATOM 2509 N N . HIS B 1 77 ? 16.5 21.453 12.492 1 86.06 77 HIS B N 1
ATOM 2510 C CA . HIS B 1 77 ? 16.969 22.188 13.656 1 86.06 77 HIS B CA 1
ATOM 2511 C C . HIS B 1 77 ? 15.797 22.656 14.516 1 86.06 77 HIS B C 1
ATOM 2513 O O . HIS B 1 77 ? 16 23.281 15.562 1 86.06 77 HIS B O 1
ATOM 2519 N N . ALA B 1 78 ? 14.688 22.297 14.172 1 91.44 78 ALA B N 1
ATOM 2520 C CA . ALA B 1 78 ? 13.5 22.703 14.922 1 91.44 78 ALA B CA 1
ATOM 2521 C C . ALA B 1 78 ? 13.367 21.906 16.219 1 91.44 78 ALA B C 1
ATOM 2523 O O . ALA B 1 78 ? 13.797 20.75 16.281 1 91.44 78 ALA B O 1
ATOM 2524 N N . PRO B 1 79 ? 12.766 22.609 17.25 1 95.75 79 PRO B N 1
ATOM 2525 C CA . PRO B 1 79 ? 12.414 21.812 18.422 1 95.75 79 PRO B CA 1
ATOM 2526 C C . PRO B 1 79 ? 11.492 20.641 18.094 1 95.75 79 PRO B C 1
ATOM 2528 O O . PRO B 1 79 ? 10.664 20.734 17.188 1 95.75 79 PRO B O 1
ATOM 2531 N N . GLY B 1 80 ? 11.641 19.562 18.859 1 97.38 80 GLY B N 1
ATOM 2532 C CA . GLY B 1 80 ? 10.805 18.375 18.656 1 97.38 80 GLY B CA 1
ATOM 2533 C C . GLY B 1 80 ? 9.32 18.672 18.734 1 97.38 80 GLY B C 1
ATOM 2534 O O . GLY B 1 80 ? 8.531 18.109 17.984 1 97.38 80 GLY B O 1
ATOM 2535 N N . GLY B 1 81 ? 8.992 19.547 19.672 1 98.31 81 GLY B N 1
ATOM 2536 C CA . GLY B 1 81 ? 7.602 19.953 19.781 1 98.31 81 GLY B CA 1
ATOM 2537 C C . GLY B 1 81 ? 7.07 20.609 18.531 1 98.31 81 GLY B C 1
ATOM 2538 O O . GLY B 1 81 ? 5.934 20.359 18.125 1 98.31 81 GLY B O 1
ATOM 2539 N N . THR B 1 82 ? 7.883 21.469 17.938 1 98.06 82 THR B N 1
ATOM 2540 C CA . THR B 1 82 ? 7.496 22.109 16.688 1 98.06 82 THR B CA 1
ATOM 2541 C C . THR B 1 82 ? 7.336 21.078 15.578 1 98.06 82 THR B C 1
ATOM 2543 O O . THR B 1 82 ? 6.41 21.172 14.766 1 98.06 82 THR B O 1
ATOM 2546 N N . LEU B 1 83 ? 8.211 20.109 15.523 1 97.88 83 LEU B N 1
ATOM 2547 C CA . LEU B 1 83 ? 8.117 19.031 14.555 1 97.88 83 LEU B CA 1
ATOM 2548 C C . LEU B 1 83 ? 6.797 18.281 14.703 1 97.88 83 LEU B C 1
ATOM 2550 O O . LEU B 1 83 ? 6.094 18.047 13.711 1 97.88 83 LEU B O 1
ATOM 2554 N N . VAL B 1 84 ? 6.441 17.969 15.906 1 98.81 84 VAL B N 1
ATOM 2555 C CA . VAL B 1 84 ? 5.203 17.25 16.172 1 98.81 84 VAL B CA 1
ATOM 2556 C C . VAL B 1 84 ? 4.008 18.094 15.758 1 98.81 84 VAL B C 1
ATOM 2558 O O . VAL B 1 84 ? 3.053 17.594 15.164 1 98.81 84 VAL B O 1
ATOM 2561 N N . ALA B 1 85 ? 4.07 19.406 16.062 1 98.88 85 ALA B N 1
ATOM 2562 C CA . ALA B 1 85 ? 2.992 20.328 15.719 1 98.88 85 ALA B CA 1
ATOM 2563 C C . ALA B 1 85 ? 2.736 20.328 14.211 1 98.88 85 ALA B C 1
ATOM 2565 O O . ALA B 1 85 ? 1.586 20.281 13.773 1 98.88 85 ALA B O 1
ATOM 2566 N N . VAL B 1 86 ? 3.764 20.359 13.438 1 98.62 86 VAL B N 1
ATOM 2567 C CA . VAL B 1 86 ? 3.631 20.438 11.984 1 98.62 86 VAL B CA 1
ATOM 2568 C C . VAL B 1 86 ? 3.279 19.062 11.422 1 98.62 86 VAL B C 1
ATOM 2570 O O . VAL B 1 86 ? 2.32 18.938 10.656 1 98.62 86 VAL B O 1
ATOM 2573 N N . ASN B 1 87 ? 4.035 18.016 11.82 1 98.81 87 ASN B N 1
ATOM 2574 C CA . ASN B 1 87 ? 3.963 16.703 11.18 1 98.81 87 ASN B CA 1
ATOM 2575 C C . ASN B 1 87 ? 2.646 16 11.492 1 98.81 87 ASN B C 1
ATOM 2577 O O . ASN B 1 87 ? 2.109 15.273 10.648 1 98.81 87 ASN B O 1
ATOM 2581 N N . TYR B 1 88 ? 2.168 16.172 12.688 1 98.94 88 TYR B N 1
ATOM 2582 C CA . TYR B 1 88 ? 0.958 15.453 13.07 1 98.94 88 TYR B CA 1
ATOM 2583 C C . TYR B 1 88 ? -0.243 16.391 13.125 1 98.94 88 TYR B C 1
ATOM 2585 O O . TYR B 1 88 ? -1.167 16.266 12.312 1 98.94 88 TYR B O 1
ATOM 2593 N N . PHE B 1 89 ? -0.223 17.391 13.977 1 98.94 89 PHE B N 1
ATOM 2594 C CA . PHE B 1 89 ? -1.39 18.234 14.203 1 98.94 89 PHE B CA 1
ATOM 2595 C C . PHE B 1 89 ? -1.673 19.109 12.977 1 98.94 89 PHE B C 1
ATOM 2597 O O . PHE B 1 89 ? -2.832 19.375 12.656 1 98.94 89 PHE B O 1
ATOM 2604 N N . GLY B 1 90 ? -0.594 19.594 12.328 1 98.94 90 GLY B N 1
ATOM 2605 C CA . GLY B 1 90 ? -0.769 20.344 11.094 1 98.94 90 GLY B CA 1
ATOM 2606 C C . GLY B 1 90 ? -1.523 19.562 10.023 1 98.94 90 GLY B C 1
ATOM 2607 O O . GLY B 1 90 ? -2.426 20.109 9.383 1 98.94 90 GLY B O 1
ATOM 2608 N N . ALA B 1 91 ? -1.2 18.312 9.883 1 98.94 91 ALA B N 1
ATOM 2609 C CA . ALA B 1 91 ? -1.847 17.469 8.883 1 98.94 91 ALA B CA 1
ATOM 2610 C C . ALA B 1 91 ? -3.268 17.109 9.305 1 98.94 91 ALA B C 1
ATOM 2612 O O . ALA B 1 91 ? -4.211 17.25 8.531 1 98.94 91 ALA B O 1
ATOM 2613 N N . VAL B 1 92 ? -3.465 16.656 10.539 1 98.94 92 VAL B N 1
ATOM 2614 C CA . VAL B 1 92 ? -4.727 16.125 11.031 1 98.94 92 VAL B CA 1
ATOM 2615 C C . VAL B 1 92 ? -5.773 17.219 11.086 1 98.94 92 VAL B C 1
ATOM 2617 O O . VAL B 1 92 ? -6.883 17.062 10.57 1 98.94 92 VAL B O 1
ATOM 2620 N N . GLU B 1 93 ? -5.406 18.375 11.656 1 98.88 93 GLU B N 1
ATOM 2621 C CA . GLU B 1 93 ? -6.379 19.453 11.812 1 98.88 93 GLU B CA 1
ATOM 2622 C C . GLU B 1 93 ? -6.691 20.125 10.477 1 98.88 93 GLU B C 1
ATOM 2624 O O . GLU B 1 93 ? -7.82 20.547 10.242 1 98.88 93 GLU B O 1
ATOM 2629 N N . PHE B 1 94 ? -5.652 20.25 9.672 1 98.88 94 PHE B N 1
ATOM 2630 C CA . PHE B 1 94 ? -5.891 20.828 8.352 1 98.88 94 PHE B CA 1
ATOM 2631 C C . PHE B 1 94 ? -6.824 19.938 7.535 1 98.88 94 PHE B C 1
ATOM 2633 O O . PHE B 1 94 ? -7.797 20.422 6.953 1 98.88 94 PHE B O 1
ATOM 2640 N N . ALA B 1 95 ? -6.617 18.656 7.488 1 98.94 95 ALA B N 1
ATOM 2641 C CA . ALA B 1 95 ? -7.465 17.703 6.762 1 98.94 95 ALA B CA 1
ATOM 2642 C C . ALA B 1 95 ? -8.883 17.703 7.328 1 98.94 95 ALA B C 1
ATOM 2644 O O . ALA B 1 95 ? -9.859 17.734 6.578 1 98.94 95 ALA B O 1
ATOM 2645 N N . THR B 1 96 ? -8.969 17.656 8.641 1 98.81 96 THR B N 1
ATOM 2646 C CA . THR B 1 96 ? -10.273 17.641 9.297 1 98.81 96 THR B CA 1
ATOM 2647 C C . THR B 1 96 ? -11.047 18.922 8.992 1 98.81 96 THR B C 1
ATOM 2649 O O . THR B 1 96 ? -12.25 18.875 8.727 1 98.81 96 THR B O 1
ATOM 2652 N N . GLY B 1 97 ? -10.32 20.031 9.039 1 98.88 97 GLY B N 1
ATOM 2653 C CA . GLY B 1 97 ? -10.945 21.312 8.766 1 98.88 97 GLY B CA 1
ATOM 2654 C C . GLY B 1 97 ? -11.477 21.438 7.352 1 98.88 97 GLY B C 1
ATOM 2655 O O . GLY B 1 97 ? -12.43 22.172 7.098 1 98.88 97 GLY B O 1
ATOM 2656 N N . LEU B 1 98 ? -10.898 20.719 6.43 1 98.88 98 LEU B N 1
ATOM 2657 C CA . LEU B 1 98 ? -11.273 20.812 5.023 1 98.88 98 LEU B CA 1
ATOM 2658 C C . LEU B 1 98 ? -12.336 19.781 4.672 1 98.88 98 LEU B C 1
ATOM 2660 O O . LEU B 1 98 ? -12.75 19.688 3.516 1 98.88 98 LEU B O 1
ATOM 2664 N N . ARG B 1 99 ? -12.812 18.969 5.586 1 98.69 99 ARG B N 1
ATOM 2665 C CA . ARG B 1 99 ? -13.742 17.875 5.324 1 98.69 99 ARG B CA 1
ATOM 2666 C C . ARG B 1 99 ? -14.992 18.391 4.609 1 98.69 99 ARG B C 1
ATOM 2668 O O . ARG B 1 99 ? -15.469 17.766 3.66 1 98.69 99 ARG B O 1
ATOM 2675 N N . PRO B 1 100 ? -15.555 19.594 5.047 1 98.69 100 PRO B N 1
ATOM 2676 C CA . PRO B 1 100 ? -16.734 20.078 4.32 1 98.69 100 PRO B CA 1
ATOM 2677 C C . PRO B 1 100 ? -16.453 20.312 2.836 1 98.69 100 PRO B C 1
ATOM 2679 O O . PRO B 1 100 ? -17.281 19.953 1.988 1 98.69 100 PRO B O 1
ATOM 2682 N N . ALA B 1 101 ? -15.328 20.891 2.496 1 98.88 101 ALA B N 1
ATOM 2683 C CA . ALA B 1 101 ? -14.961 21.141 1.102 1 98.88 101 ALA B CA 1
ATOM 2684 C C . ALA B 1 101 ? -14.711 19.812 0.37 1 98.88 101 ALA B C 1
ATOM 2686 O O . ALA B 1 101 ? -15.023 19.688 -0.817 1 98.88 101 ALA B O 1
ATOM 2687 N N . LEU B 1 102 ? -14.148 18.844 1.025 1 98.88 102 LEU B N 1
ATOM 2688 C CA . LEU B 1 102 ? -13.891 17.531 0.461 1 98.88 102 LEU B CA 1
ATOM 2689 C C . LEU B 1 102 ? -15.195 16.797 0.185 1 98.88 102 LEU B C 1
ATOM 2691 O O . LEU B 1 102 ? -15.352 16.172 -0.865 1 98.88 102 LEU B O 1
ATOM 2695 N N . GLU B 1 103 ? -16.078 16.922 1.16 1 98.69 103 GLU B N 1
ATOM 2696 C CA . GLU B 1 103 ? -17.375 16.266 1.02 1 98.69 103 GLU B CA 1
ATOM 2697 C C . GLU B 1 103 ? -18.125 16.766 -0.213 1 98.69 103 GLU B C 1
ATOM 2699 O O . GLU B 1 103 ? -18.781 15.992 -0.908 1 98.69 103 GLU B O 1
ATOM 2704 N N . ARG B 1 104 ? -18.016 17.969 -0.518 1 98.62 104 ARG B N 1
ATOM 2705 C CA . ARG B 1 104 ? -18.75 18.594 -1.615 1 98.62 104 ARG B CA 1
ATOM 2706 C C . ARG B 1 104 ? -18.25 18.078 -2.963 1 98.62 104 ARG B C 1
ATOM 2708 O O . ARG B 1 104 ? -18.969 18.172 -3.969 1 98.62 104 ARG B O 1
ATOM 2715 N N . ALA B 1 105 ? -17.062 17.516 -3.031 1 98.38 105 ALA B N 1
ATOM 2716 C CA . ALA B 1 105 ? -16.516 16.969 -4.273 1 98.38 105 ALA B CA 1
ATOM 2717 C C . ALA B 1 105 ? -17.172 15.633 -4.625 1 98.38 105 ALA B C 1
ATOM 2719 O O . ALA B 1 105 ? -17.078 15.172 -5.766 1 98.38 105 ALA B O 1
ATOM 2720 N N . GLU B 1 106 ? -17.859 14.93 -3.654 1 97.62 106 GLU B N 1
ATOM 2721 C CA . GLU B 1 106 ? -18.562 13.664 -3.828 1 97.62 106 GLU B CA 1
ATOM 2722 C C . GLU B 1 106 ? -17.625 12.57 -4.336 1 97.62 106 GLU B C 1
ATOM 2724 O O . GLU B 1 106 ? -17.953 11.852 -5.285 1 97.62 106 GLU B O 1
ATOM 2729 N N . GLY B 1 107 ? -16.562 12.43 -3.75 1 97.81 107 GLY B N 1
ATOM 2730 C CA . GLY B 1 107 ? -15.57 11.422 -4.113 1 97.81 107 GLY B CA 1
ATOM 2731 C C . GLY B 1 107 ? -14.141 11.898 -3.953 1 97.81 107 GLY B C 1
ATOM 2732 O O . GLY B 1 107 ? -13.312 11.688 -4.836 1 97.81 107 GLY B O 1
ATOM 2733 N N . ALA B 1 108 ? -13.836 12.68 -2.838 1 98.75 108 ALA B N 1
ATOM 2734 C CA . ALA B 1 108 ? -12.523 13.258 -2.598 1 98.75 108 ALA B CA 1
ATOM 2735 C C . ALA B 1 108 ? -11.562 12.227 -2.016 1 98.75 108 ALA B C 1
ATOM 2737 O O . ALA B 1 108 ? -11.992 11.172 -1.542 1 98.75 108 ALA B O 1
ATOM 2738 N N . SER B 1 109 ? -10.312 12.484 -2.168 1 98.81 109 SER B N 1
ATOM 2739 C CA . SER B 1 109 ? -9.258 11.633 -1.629 1 98.81 109 SER B CA 1
ATOM 2740 C C . SER B 1 109 ? -8.211 12.445 -0.882 1 98.81 109 SER B C 1
ATOM 2742 O O . SER B 1 109 ? -7.812 13.523 -1.336 1 98.81 109 SER B O 1
ATOM 2744 N N . VAL B 1 110 ? -7.855 11.984 0.294 1 98.94 110 VAL B N 1
ATOM 2745 C CA . VAL B 1 110 ? -6.832 12.617 1.125 1 98.94 110 VAL B CA 1
ATOM 2746 C C . VAL B 1 110 ? -5.645 11.672 1.279 1 98.94 110 VAL B C 1
ATOM 2748 O O . VAL B 1 110 ? -5.816 10.477 1.554 1 98.94 110 VAL B O 1
ATOM 2751 N N . VAL B 1 111 ? -4.457 12.172 1.016 1 99 111 VAL B N 1
ATOM 2752 C CA . VAL B 1 111 ? -3.217 11.422 1.225 1 99 111 VAL B CA 1
ATOM 2753 C C . VAL B 1 111 ? -2.316 12.188 2.195 1 99 111 VAL B C 1
ATOM 2755 O O . VAL B 1 111 ? -2.066 13.375 2.018 1 99 111 VAL B O 1
ATOM 2758 N N . VAL B 1 112 ? -1.876 11.547 3.27 1 98.94 112 VAL B N 1
ATOM 2759 C CA . VAL B 1 112 ? -0.886 12.125 4.172 1 98.94 112 VAL B CA 1
ATOM 2760 C C . VAL B 1 112 ? 0.455 11.422 3.99 1 98.94 112 VAL B C 1
ATOM 2762 O O . VAL B 1 112 ? 0.51 10.297 3.479 1 98.94 112 VAL B O 1
ATOM 2765 N N . ILE B 1 113 ? 1.544 12.062 4.391 1 98.81 113 ILE B N 1
ATOM 2766 C CA . ILE B 1 113 ? 2.887 11.516 4.23 1 98.81 113 ILE B CA 1
ATOM 2767 C C . ILE B 1 113 ? 3.4 11.016 5.582 1 98.81 113 ILE B C 1
ATOM 2769 O O . ILE B 1 113 ? 3.838 11.805 6.418 1 98.81 113 ILE B O 1
ATOM 2773 N N . SER B 1 114 ? 3.328 9.734 5.738 1 98.75 114 SER B N 1
ATOM 2774 C CA . SER B 1 114 ? 3.975 9.078 6.871 1 98.75 114 SER B CA 1
ATOM 2775 C C . SER B 1 114 ? 5.461 8.859 6.605 1 98.75 114 SER B C 1
ATOM 2777 O O . SER B 1 114 ? 6.148 9.75 6.109 1 98.75 114 SER B O 1
ATOM 2779 N N . SER B 1 115 ? 5.926 7.68 7.031 1 98.06 115 SER B N 1
ATOM 2780 C CA . SER B 1 115 ? 7.344 7.395 6.832 1 98.06 115 SER B CA 1
ATOM 2781 C C . SER B 1 115 ? 7.645 5.914 7.051 1 98.06 115 SER B C 1
ATOM 2783 O O . SER B 1 115 ? 7 5.258 7.871 1 98.06 115 SER B O 1
ATOM 2785 N N . SER B 1 116 ? 8.641 5.414 6.293 1 97.31 116 SER B N 1
ATOM 2786 C CA . SER B 1 116 ? 9.117 4.055 6.543 1 97.31 116 SER B CA 1
ATOM 2787 C C . SER B 1 116 ? 9.773 3.939 7.91 1 97.31 116 SER B C 1
ATOM 2789 O O . SER B 1 116 ? 9.922 2.838 8.445 1 97.31 116 SER B O 1
ATOM 2791 N N . SER B 1 117 ? 10.18 5.09 8.516 1 95.5 117 SER B N 1
ATOM 2792 C CA . SER B 1 117 ? 10.773 5.082 9.852 1 95.5 117 SER B CA 1
ATOM 2793 C C . SER B 1 117 ? 9.789 4.547 10.891 1 95.5 117 SER B C 1
ATOM 2795 O O . SER B 1 117 ? 10.188 4.16 11.984 1 95.5 117 SER B O 1
ATOM 2797 N N . THR B 1 118 ? 8.508 4.52 10.562 1 97.94 118 THR B N 1
ATOM 2798 C CA . THR B 1 118 ? 7.48 4.043 11.477 1 97.94 118 THR B CA 1
ATOM 2799 C C . THR B 1 118 ? 7.668 2.562 11.781 1 97.94 118 THR B C 1
ATOM 2801 O O . THR B 1 118 ? 7.156 2.059 12.781 1 97.94 118 THR B O 1
ATOM 2804 N N . THR B 1 119 ? 8.438 1.836 10.891 1 97.81 119 THR B N 1
ATOM 2805 C CA . THR B 1 119 ? 8.633 0.399 11.062 1 97.81 119 THR B CA 1
ATOM 2806 C C . THR B 1 119 ? 10.117 0.05 11.078 1 97.81 119 THR B C 1
ATOM 2808 O O . THR B 1 119 ? 10.484 -1.111 11.266 1 97.81 119 THR B O 1
ATOM 2811 N N . THR B 1 120 ? 10.984 1.045 10.875 1 95.06 120 THR B N 1
ATOM 2812 C CA . THR B 1 120 ? 12.375 0.68 10.625 1 95.06 120 THR B CA 1
ATOM 2813 C C . THR B 1 120 ? 13.305 1.433 11.57 1 95.06 120 THR B C 1
ATOM 2815 O O . THR B 1 120 ? 14.516 1.174 11.602 1 95.06 120 THR B O 1
ATOM 2818 N N . GLN B 1 121 ? 12.797 2.385 12.312 1 91.81 121 GLN B N 1
ATOM 2819 C CA . GLN B 1 121 ? 13.562 3.07 13.352 1 91.81 121 GLN B CA 1
ATOM 2820 C C . GLN B 1 121 ? 13.148 2.6 14.742 1 91.81 121 GLN B C 1
ATOM 2822 O O . GLN B 1 121 ? 11.961 2.633 15.086 1 91.81 121 GLN B O 1
ATOM 2827 N N . PRO B 1 122 ? 14.07 2.156 15.539 1 90.88 122 PRO B N 1
ATOM 2828 C CA . PRO B 1 122 ? 13.742 1.713 16.891 1 90.88 122 PRO B CA 1
ATOM 2829 C C . PRO B 1 122 ? 13.516 2.875 17.859 1 90.88 122 PRO B C 1
ATOM 2831 O O . PRO B 1 122 ? 13.852 4.02 17.547 1 90.88 122 PRO B O 1
ATOM 2834 N N . GLY B 1 123 ? 12.938 2.594 19 1 90.94 123 GLY B N 1
ATOM 2835 C CA . GLY B 1 123 ? 12.852 3.529 20.109 1 90.94 123 GLY B CA 1
ATOM 2836 C C . GLY B 1 123 ? 11.75 4.555 19.938 1 90.94 123 GLY B C 1
ATOM 2837 O O . GLY B 1 123 ? 11.852 5.676 20.453 1 90.94 123 GLY B O 1
ATOM 2838 N N . ILE B 1 124 ? 10.703 4.23 19.234 1 96 124 ILE B N 1
ATOM 2839 C CA . ILE B 1 124 ? 9.578 5.145 19.062 1 96 124 ILE B CA 1
ATOM 2840 C C . ILE B 1 124 ? 8.836 5.32 20.391 1 96 124 ILE B C 1
ATOM 2842 O O . ILE B 1 124 ? 8.477 4.336 21.031 1 96 124 ILE B O 1
ATOM 2846 N N . SER B 1 125 ? 8.641 6.566 20.812 1 96.94 125 SER B N 1
ATOM 2847 C CA . SER B 1 125 ? 7.969 6.871 22.078 1 96.94 125 SER B CA 1
ATOM 2848 C C . SER B 1 125 ? 6.477 6.566 22 1 96.94 125 SER B C 1
ATOM 2850 O O . SER B 1 125 ? 5.727 7.277 21.328 1 96.94 125 SER B O 1
ATOM 2852 N N . GLU B 1 126 ? 6.086 5.578 22.781 1 97.06 126 GLU B N 1
ATOM 2853 C CA . GLU B 1 126 ? 4.676 5.215 22.828 1 97.06 126 GLU B CA 1
ATOM 2854 C C . GLU B 1 126 ? 3.838 6.336 23.438 1 97.06 126 GLU B C 1
ATOM 2856 O O . GLU B 1 126 ? 2.689 6.547 23.031 1 97.06 126 GLU B O 1
ATOM 2861 N N . HIS B 1 127 ? 4.41 7.031 24.359 1 98.12 127 HIS B N 1
ATOM 2862 C CA . HIS B 1 127 ? 3.699 8.109 25.031 1 98.12 127 HIS B CA 1
ATOM 2863 C C . HIS B 1 127 ? 3.438 9.273 24.078 1 98.12 127 HIS B C 1
ATOM 2865 O O . HIS B 1 127 ? 2.363 9.875 24.125 1 98.12 127 HIS B O 1
ATOM 2871 N N . LEU B 1 128 ? 4.406 9.594 23.297 1 98.62 128 LEU B N 1
ATOM 2872 C CA . LEU B 1 128 ? 4.234 10.664 22.328 1 98.62 128 LEU B CA 1
ATOM 2873 C C . LEU B 1 128 ? 3.191 10.289 21.281 1 98.62 128 LEU B C 1
ATOM 2875 O O . LEU B 1 128 ? 2.326 11.102 20.938 1 98.62 128 LEU B O 1
ATOM 2879 N N . VAL B 1 129 ? 3.193 9.023 20.797 1 98.75 129 VAL B N 1
ATOM 2880 C CA . VAL B 1 129 ? 2.207 8.547 19.828 1 98.75 129 VAL B CA 1
ATOM 2881 C C . VAL B 1 129 ? 0.805 8.664 20.422 1 98.75 129 VAL B C 1
ATOM 2883 O O . VAL B 1 129 ? -0.113 9.172 19.781 1 98.75 129 VAL B O 1
ATOM 2886 N N . ALA B 1 130 ? 0.683 8.219 21.688 1 98.69 130 ALA B N 1
ATOM 2887 C CA . ALA B 1 130 ? -0.614 8.234 22.359 1 98.69 130 ALA B CA 1
ATOM 2888 C C . ALA B 1 130 ? -1.129 9.664 22.516 1 98.69 130 ALA B C 1
ATOM 2890 O O . ALA B 1 130 ? -2.314 9.93 22.297 1 98.69 130 ALA B O 1
ATOM 2891 N N . ALA B 1 131 ? -0.243 10.578 22.891 1 98.81 131 ALA B N 1
ATOM 2892 C CA . ALA B 1 131 ? -0.64 11.977 23.062 1 98.81 131 ALA B CA 1
ATOM 2893 C C . ALA B 1 131 ? -1.139 12.578 21.766 1 98.81 131 ALA B C 1
ATOM 2895 O O . ALA B 1 131 ? -2.094 13.359 21.75 1 98.81 131 ALA B O 1
ATOM 2896 N N . CYS B 1 132 ? -0.51 12.258 20.672 1 98.88 132 CYS B N 1
ATOM 2897 C CA . CYS B 1 132 ? -0.949 12.703 19.359 1 98.88 132 CYS B CA 1
ATOM 2898 C C . CYS B 1 132 ? -2.34 12.172 19.031 1 98.88 132 CYS B C 1
ATOM 2900 O O . CYS B 1 132 ? -3.246 12.945 18.719 1 98.88 132 CYS B O 1
ATOM 2902 N N . LEU B 1 133 ? -2.539 10.898 19.188 1 98.75 133 LEU B N 1
ATOM 2903 C CA . LEU B 1 133 ? -3.793 10.25 18.828 1 98.75 133 LEU B CA 1
ATOM 2904 C C . LEU B 1 133 ? -4.934 10.719 19.719 1 98.75 133 LEU B C 1
ATOM 2906 O O . LEU B 1 133 ? -6.094 10.742 19.297 1 98.75 133 LEU B O 1
ATOM 2910 N N . ASP B 1 134 ? -4.598 11.109 20.938 1 98.5 134 ASP B N 1
ATOM 2911 C CA . ASP B 1 134 ? -5.598 11.609 21.875 1 98.5 134 ASP B CA 1
ATOM 2912 C C . ASP B 1 134 ? -5.977 13.055 21.562 1 98.5 134 ASP B C 1
ATOM 2914 O O . ASP B 1 134 ? -6.91 13.602 22.141 1 98.5 134 ASP B O 1
ATOM 2918 N N . GLY B 1 135 ? -5.254 13.688 20.734 1 98.44 135 GLY B N 1
ATOM 2919 C CA . GLY B 1 135 ? -5.508 15.078 20.391 1 98.44 135 GLY B CA 1
ATOM 2920 C C . GLY B 1 135 ? -5.016 16.047 21.453 1 98.44 135 GLY B C 1
ATOM 2921 O O . GLY B 1 135 ? -5.43 17.219 21.469 1 98.44 135 GLY B O 1
ATOM 2922 N N . ASP B 1 136 ? -4.16 15.516 22.328 1 98.62 136 ASP B N 1
ATOM 2923 C CA . ASP B 1 136 ? -3.576 16.359 23.359 1 98.62 136 ASP B CA 1
ATOM 2924 C C . ASP B 1 136 ? -2.314 17.062 22.859 1 98.62 136 ASP B C 1
ATOM 2926 O O . ASP B 1 136 ? -1.199 16.641 23.172 1 98.62 136 ASP B O 1
ATOM 2930 N N . GLU B 1 137 ? -2.5 18.156 22.203 1 98.75 137 GLU B N 1
ATOM 2931 C CA . GLU B 1 137 ? -1.389 18.828 21.531 1 98.75 137 GLU B CA 1
ATOM 2932 C C . GLU B 1 137 ? -0.368 19.344 22.547 1 98.75 137 GLU B C 1
ATOM 2934 O O . GLU B 1 137 ? 0.839 19.188 22.344 1 98.75 137 GLU B O 1
ATOM 2939 N N . ALA B 1 138 ? -0.851 19.969 23.609 1 98.56 138 ALA B N 1
ATOM 2940 C CA . ALA B 1 138 ? 0.068 20.5 24.609 1 98.56 138 ALA B CA 1
ATOM 2941 C C . ALA B 1 138 ? 1.001 19.406 25.125 1 98.56 138 ALA B C 1
ATOM 2943 O O . ALA B 1 138 ? 2.219 19.594 25.188 1 98.56 138 ALA B O 1
ATOM 2944 N N . ARG B 1 139 ? 0.443 18.312 25.484 1 98.69 139 ARG B N 1
ATOM 2945 C CA . ARG B 1 139 ? 1.228 17.203 26 1 98.69 139 ARG B CA 1
ATOM 2946 C C . ARG B 1 139 ? 2.16 16.641 24.922 1 98.69 139 ARG B C 1
ATOM 2948 O O . ARG B 1 139 ? 3.318 16.328 25.203 1 98.69 139 ARG B O 1
ATOM 2955 N N . ALA B 1 140 ? 1.631 16.469 23.719 1 98.81 140 ALA B N 1
ATOM 2956 C CA . ALA B 1 140 ? 2.43 15.953 22.609 1 98.81 140 ALA B CA 1
ATOM 2957 C C . ALA B 1 140 ? 3.641 16.844 22.344 1 98.81 140 ALA B C 1
ATOM 2959 O O . ALA B 1 140 ? 4.742 16.344 22.109 1 98.81 140 ALA B O 1
ATOM 2960 N N . LEU B 1 141 ? 3.414 18.172 22.359 1 98.69 141 LEU B N 1
ATOM 2961 C CA . LEU B 1 141 ? 4.512 19.109 22.109 1 98.69 141 LEU B CA 1
ATOM 2962 C C . LEU B 1 141 ? 5.555 19.016 23.219 1 98.69 141 LEU B C 1
ATOM 2964 O O . LEU B 1 141 ? 6.758 19.078 22.953 1 98.69 141 LEU B O 1
ATOM 2968 N N . GLU B 1 142 ? 5.117 18.906 24.422 1 98.5 142 GLU B N 1
ATOM 2969 C CA . GLU B 1 142 ? 6.027 18.75 25.562 1 98.5 142 GLU B CA 1
ATOM 2970 C C . GLU B 1 142 ? 6.887 17.5 25.406 1 98.5 142 GLU B C 1
ATOM 2972 O O . GLU B 1 142 ? 8.109 17.562 25.547 1 98.5 142 GLU B O 1
ATOM 2977 N N . LEU B 1 143 ? 6.273 16.406 25.109 1 98.56 143 LEU B N 1
ATOM 2978 C CA . LEU B 1 143 ? 6.984 15.141 24.922 1 98.56 143 LEU B CA 1
ATOM 2979 C C . LEU B 1 143 ? 7.941 15.219 23.75 1 98.56 143 LEU B C 1
ATOM 2981 O O . LEU B 1 143 ? 9.055 14.688 23.797 1 98.56 143 LEU B O 1
ATOM 2985 N N . GLY B 1 144 ? 7.457 15.852 22.672 1 98.06 144 GLY B N 1
ATOM 2986 C CA . GLY B 1 144 ? 8.32 16.062 21.531 1 98.06 144 GLY B CA 1
ATOM 2987 C C . GLY B 1 144 ? 9.586 16.828 21.875 1 98.06 144 GLY B C 1
ATOM 2988 O O . GLY B 1 144 ? 10.68 16.469 21.438 1 98.06 144 GLY B O 1
ATOM 2989 N N . ASN B 1 145 ? 9.406 17.906 22.578 1 97.62 145 ASN B N 1
ATOM 2990 C CA . ASN B 1 145 ? 10.562 18.703 22.984 1 97.62 145 ASN B CA 1
ATOM 2991 C C . ASN B 1 145 ? 11.531 17.891 23.844 1 97.62 145 ASN B C 1
ATOM 2993 O O . ASN B 1 145 ? 12.75 18.031 23.703 1 97.62 145 ASN B O 1
ATOM 2997 N N . GLU B 1 146 ? 11.023 17.047 24.688 1 96.44 146 GLU B N 1
ATOM 2998 C CA . GLU B 1 146 ? 11.859 16.188 25.516 1 96.44 146 GLU B CA 1
ATOM 2999 C C . GLU B 1 146 ? 12.641 15.188 24.672 1 96.44 146 GLU B C 1
ATOM 3001 O O . GLU B 1 146 ? 13.805 14.898 24.953 1 96.44 146 GLU B O 1
ATOM 3006 N N . ALA B 1 147 ? 12.062 14.633 23.609 1 92.81 147 ALA B N 1
ATOM 3007 C CA . ALA B 1 147 ? 12.633 13.586 22.781 1 92.81 147 ALA B CA 1
ATOM 3008 C C . ALA B 1 147 ? 13.609 14.172 21.766 1 92.81 147 ALA B C 1
ATOM 3010 O O . ALA B 1 147 ? 14.469 13.453 21.234 1 92.81 147 ALA B O 1
ATOM 3011 N N . THR B 1 148 ? 13.492 15.5 21.359 1 90.5 148 THR B N 1
ATOM 3012 C CA . THR B 1 148 ? 14.203 16.156 20.266 1 90.5 148 THR B CA 1
ATOM 3013 C C . THR B 1 148 ? 13.672 15.672 18.906 1 90.5 148 THR B C 1
ATOM 3015 O O . THR B 1 148 ? 12.773 14.828 18.859 1 90.5 148 THR B O 1
ATOM 3018 N N . ALA B 1 149 ? 14.18 16.125 17.812 1 88.44 149 ALA B N 1
ATOM 3019 C CA . ALA B 1 149 ? 13.625 15.93 16.484 1 88.44 149 ALA B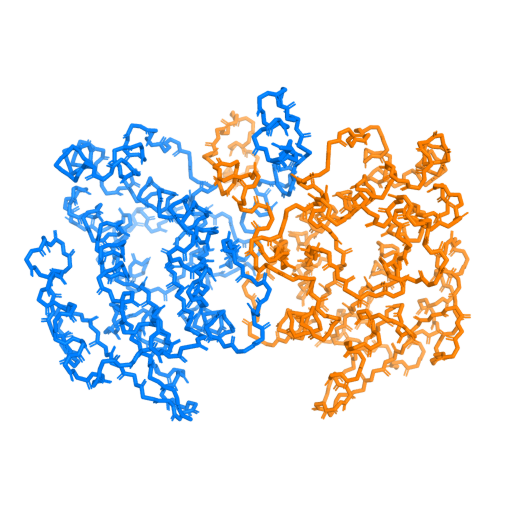 CA 1
ATOM 3020 C C . ALA B 1 149 ? 13.828 14.492 16 1 88.44 149 ALA B C 1
ATOM 3022 O O . ALA B 1 149 ? 12.93 13.891 15.414 1 88.44 149 ALA B O 1
ATOM 3023 N N . ILE B 1 150 ? 14.969 13.891 16.281 1 87.25 150 ILE B N 1
ATOM 3024 C CA . ILE B 1 150 ? 15.328 12.594 15.734 1 87.25 150 ILE B CA 1
ATOM 3025 C C . ILE B 1 150 ? 14.352 11.531 16.234 1 87.25 150 ILE B C 1
ATOM 3027 O O . ILE B 1 150 ? 13.711 10.844 15.438 1 87.25 150 ILE B O 1
ATOM 3031 N N . PRO B 1 151 ? 14.102 11.406 17.516 1 91.06 151 PRO B N 1
ATOM 3032 C CA . PRO B 1 151 ? 13.141 10.398 17.969 1 91.06 151 PRO B CA 1
ATOM 3033 C C . PRO B 1 151 ? 11.688 10.844 17.781 1 91.06 151 PRO B C 1
ATOM 3035 O O . PRO B 1 151 ? 10.789 10.008 17.656 1 91.06 151 PRO B O 1
ATOM 3038 N N . ALA B 1 152 ? 11.406 12.125 17.766 1 96.19 152 ALA B N 1
ATOM 3039 C CA . ALA B 1 152 ? 10.039 12.625 17.625 1 96.19 152 ALA B CA 1
ATOM 3040 C C . ALA B 1 152 ? 9.508 12.375 16.219 1 96.19 152 ALA B C 1
ATOM 3042 O O . ALA B 1 152 ? 8.297 12.227 16.016 1 96.19 152 ALA B O 1
ATOM 3043 N N . TYR B 1 153 ? 10.359 12.289 15.297 1 95.88 153 TYR B N 1
ATOM 3044 C CA . TYR B 1 153 ? 9.961 12.18 13.898 1 95.88 153 TYR B CA 1
ATOM 3045 C C . TYR B 1 153 ? 9.203 10.883 13.648 1 95.88 153 TYR B C 1
ATOM 3047 O O . TYR B 1 153 ? 8.023 10.906 13.289 1 95.88 153 TYR B O 1
ATOM 3055 N N . PRO B 1 154 ? 9.828 9.703 13.953 1 97.25 154 PRO B N 1
ATOM 3056 C CA . PRO B 1 154 ? 9.078 8.477 13.688 1 97.25 154 PRO B CA 1
ATOM 3057 C C . PRO B 1 154 ? 7.812 8.367 14.539 1 97.25 154 PRO B C 1
ATOM 3059 O O . PRO B 1 154 ? 6.816 7.781 14.102 1 97.25 154 PRO B O 1
ATOM 3062 N N . ALA B 1 155 ? 7.844 8.938 15.719 1 98.5 155 ALA B N 1
ATOM 3063 C CA . ALA B 1 155 ? 6.656 8.914 16.578 1 98.5 155 ALA B CA 1
ATOM 3064 C C . ALA B 1 155 ? 5.512 9.703 15.945 1 98.5 155 ALA B C 1
ATOM 3066 O O . ALA B 1 155 ? 4.371 9.242 15.914 1 98.5 155 ALA B O 1
ATOM 3067 N N . SER B 1 156 ? 5.82 10.883 15.453 1 98.75 156 SER B N 1
ATOM 3068 C CA . SER B 1 156 ? 4.805 11.719 14.82 1 98.75 156 SER B CA 1
ATOM 3069 C C . SER B 1 156 ? 4.246 11.062 13.57 1 98.75 156 SER B C 1
ATOM 3071 O O . SER B 1 156 ? 3.041 11.117 13.312 1 98.75 156 SER B O 1
ATOM 3073 N N . LYS B 1 157 ? 5.082 10.422 12.82 1 98.81 157 LYS B N 1
ATOM 3074 C CA . LYS B 1 157 ? 4.668 9.797 11.562 1 98.81 157 LYS B CA 1
ATOM 3075 C C . LYS B 1 157 ? 3.889 8.516 11.82 1 98.81 157 LYS B C 1
ATOM 3077 O O . LYS B 1 157 ? 2.979 8.172 11.062 1 98.81 157 LYS B O 1
ATOM 3082 N N . LEU B 1 158 ? 4.246 7.809 12.859 1 98.81 158 LEU B N 1
ATOM 3083 C CA . LEU B 1 158 ? 3.471 6.633 13.242 1 98.81 158 LEU B CA 1
ATOM 3084 C C . LEU B 1 158 ? 2.074 7.031 13.711 1 98.81 158 LEU B C 1
ATOM 3086 O O . LEU B 1 158 ? 1.082 6.422 13.305 1 98.81 158 LEU B O 1
ATOM 3090 N N . ALA B 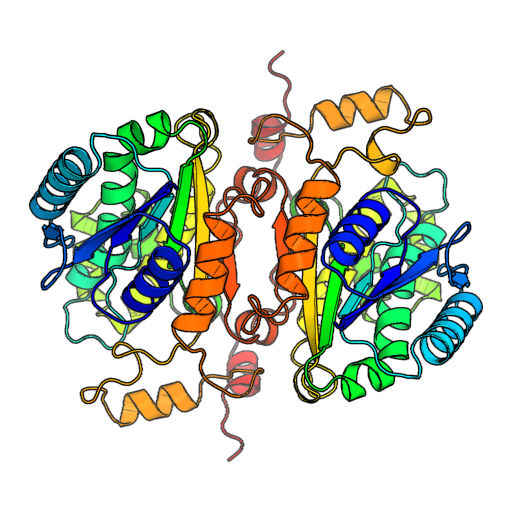1 159 ? 2.018 8.062 14.562 1 98.94 159 ALA B N 1
ATOM 3091 C CA . ALA B 1 159 ? 0.722 8.562 15.008 1 98.94 159 ALA B CA 1
ATOM 3092 C C . ALA B 1 159 ? -0.151 8.953 13.82 1 98.94 159 ALA B C 1
ATOM 3094 O O . ALA B 1 159 ? -1.352 8.672 13.805 1 98.94 159 ALA B O 1
ATOM 3095 N N . LEU B 1 160 ? 0.455 9.57 12.867 1 98.94 160 LEU B N 1
ATOM 3096 C CA . LEU B 1 160 ? -0.273 10.008 11.68 1 98.94 160 LEU B CA 1
ATOM 3097 C C . LEU B 1 160 ? -0.811 8.812 10.898 1 98.94 160 LEU B C 1
ATOM 3099 O O . LEU B 1 160 ? -1.963 8.82 10.461 1 98.94 160 LEU B O 1
ATOM 3103 N N . ALA B 1 161 ? -0.005 7.797 10.703 1 98.88 161 ALA B N 1
ATOM 3104 C CA . ALA B 1 161 ? -0.457 6.586 10.016 1 98.88 161 ALA B CA 1
ATOM 3105 C C . ALA B 1 161 ? -1.625 5.941 10.758 1 98.88 161 ALA B C 1
ATOM 3107 O O . ALA B 1 161 ? -2.607 5.527 10.141 1 98.88 161 ALA B O 1
ATOM 3108 N N . TRP B 1 162 ? -1.503 5.871 12.062 1 98.88 162 TRP B N 1
ATOM 3109 C CA . TRP B 1 162 ? -2.566 5.273 12.867 1 98.88 162 TRP B CA 1
ATOM 3110 C C . TRP B 1 162 ? -3.83 6.125 12.812 1 98.88 162 TRP B C 1
ATOM 3112 O O . TRP B 1 162 ? -4.945 5.598 12.797 1 98.88 162 TRP B O 1
ATOM 3122 N N . TRP B 1 163 ? -3.627 7.422 12.805 1 98.94 163 TRP B N 1
ATOM 3123 C CA . TRP B 1 163 ? -4.781 8.305 12.641 1 98.94 163 TRP B CA 1
ATOM 3124 C C . TRP B 1 163 ? -5.508 8.008 11.336 1 98.94 163 TRP B C 1
ATOM 3126 O O . TRP B 1 163 ? -6.734 7.914 11.305 1 98.94 163 TRP B O 1
ATOM 3136 N N . VAL B 1 164 ? -4.82 7.836 10.273 1 98.88 164 VAL B N 1
ATOM 3137 C CA . VAL B 1 164 ? -5.387 7.512 8.969 1 98.88 164 VAL B CA 1
ATOM 3138 C C . VAL B 1 164 ? -6.188 6.215 9.062 1 98.88 164 VAL B C 1
ATOM 3140 O O . VAL B 1 164 ? -7.352 6.164 8.656 1 98.88 164 VAL B O 1
ATOM 3143 N N . ARG B 1 165 ? -5.578 5.23 9.594 1 98.69 165 ARG B N 1
ATOM 3144 C CA . ARG B 1 165 ? -6.207 3.912 9.648 1 98.69 165 ARG B CA 1
ATOM 3145 C C . ARG B 1 165 ? -7.461 3.939 10.516 1 98.69 165 ARG B C 1
ATOM 3147 O O . ARG B 1 165 ? -8.469 3.309 10.18 1 98.69 165 ARG B O 1
ATOM 3154 N N . ARG B 1 166 ? -7.449 4.738 11.578 1 98.25 166 ARG B N 1
ATOM 3155 C CA . ARG B 1 166 ? -8.586 4.852 12.484 1 98.25 166 ARG B CA 1
ATOM 3156 C C . ARG B 1 166 ? -9.719 5.66 11.844 1 98.25 166 ARG B C 1
ATOM 3158 O O . ARG B 1 166 ? -10.883 5.27 11.922 1 98.25 166 ARG B O 1
ATOM 3165 N N . GLU B 1 167 ? -9.359 6.742 11.242 1 98.62 167 GLU B N 1
ATOM 3166 C CA . GLU B 1 167 ? -10.359 7.711 10.797 1 98.62 167 GLU B CA 1
ATOM 3167 C C . GLU B 1 167 ? -10.93 7.324 9.43 1 98.62 167 GLU B C 1
ATOM 3169 O O . GLU B 1 167 ? -12.102 7.574 9.148 1 98.62 167 GLU B O 1
ATOM 3174 N N . ALA B 1 168 ? -10.164 6.719 8.578 1 98.81 168 ALA B N 1
ATOM 3175 C CA . ALA B 1 168 ? -10.547 6.438 7.199 1 98.81 168 ALA B CA 1
ATOM 3176 C C . ALA B 1 168 ? -11.867 5.672 7.141 1 98.81 168 ALA B C 1
ATOM 3178 O O . ALA B 1 168 ? -12.672 5.879 6.23 1 98.81 168 ALA B O 1
ATOM 3179 N N . VAL B 1 169 ? -12.102 4.836 8.164 1 98 169 VAL B N 1
ATOM 3180 C CA . VAL B 1 169 ? -13.203 3.879 8.078 1 98 169 VAL B CA 1
ATOM 3181 C C . VAL B 1 169 ? -14.414 4.422 8.82 1 98 169 VAL B C 1
ATOM 3183 O O . VAL B 1 169 ? -15.414 3.717 8.984 1 98 169 VAL B O 1
ATOM 3186 N N . ARG B 1 170 ? -14.367 5.621 9.242 1 97.5 170 ARG B N 1
ATOM 3187 C CA . ARG B 1 170 ? -15.469 6.227 10 1 97.5 170 ARG B CA 1
ATOM 3188 C C . ARG B 1 170 ? -16.469 6.891 9.062 1 97.5 170 ARG B C 1
ATOM 3190 O O . ARG B 1 170 ? -16.141 7.238 7.926 1 97.5 170 ARG B O 1
ATOM 3197 N N . ALA B 1 171 ? -17.656 7.105 9.547 1 96.44 171 ALA B N 1
ATOM 3198 C CA . ALA B 1 171 ? -18.766 7.68 8.789 1 96.44 171 ALA B CA 1
ATOM 3199 C C . ALA B 1 171 ? -18.422 9.094 8.312 1 96.44 171 ALA B C 1
ATOM 3201 O O . ALA B 1 171 ? -18.859 9.508 7.234 1 96.44 171 ALA B O 1
ATOM 3202 N N . GLU B 1 172 ? -17.578 9.758 9.062 1 97.5 172 GLU B N 1
ATOM 3203 C CA . GLU B 1 172 ? -17.234 11.141 8.75 1 97.5 172 GLU B CA 1
ATOM 3204 C C . GLU B 1 172 ? -16.297 11.211 7.547 1 97.5 172 GLU B C 1
ATOM 3206 O O . GLU B 1 172 ? -16.125 12.281 6.949 1 97.5 172 GLU B O 1
ATOM 3211 N N . TRP B 1 173 ? -15.664 10.109 7.23 1 98.56 173 TRP B N 1
ATOM 3212 C CA . TRP B 1 173 ? -14.758 10.078 6.09 1 98.56 173 TRP B CA 1
ATOM 3213 C C . TRP B 1 173 ? -15.312 9.188 4.98 1 98.56 173 TRP B C 1
ATOM 3215 O O . TRP B 1 173 ? -16.078 9.648 4.129 1 98.56 173 TRP B O 1
ATOM 3225 N N . ILE B 1 174 ? -15.156 7.914 5.152 1 97.88 174 ILE B N 1
ATOM 3226 C CA . ILE B 1 174 ? -15.578 7.008 4.09 1 97.88 174 ILE B CA 1
ATOM 3227 C C . ILE B 1 174 ? -17.094 7.102 3.9 1 97.88 174 ILE B C 1
ATOM 3229 O O . ILE B 1 174 ? -17.594 6.957 2.783 1 97.88 174 ILE B O 1
ATOM 3233 N N . GLY B 1 175 ? -17.875 7.391 4.992 1 96.62 175 GLY B N 1
ATOM 3234 C CA . GLY B 1 175 ? -19.312 7.57 4.898 1 96.62 175 GLY B CA 1
ATOM 3235 C C . GLY B 1 175 ? -19.719 8.797 4.102 1 96.62 175 GLY B C 1
ATOM 3236 O O . GLY B 1 175 ? -20.859 8.914 3.654 1 96.62 175 GLY B O 1
ATOM 3237 N N . ARG B 1 176 ? -18.812 9.711 3.969 1 97.88 176 ARG B N 1
ATOM 3238 C CA . ARG B 1 176 ? -19.031 10.922 3.188 1 97.88 176 ARG B CA 1
ATOM 3239 C C . ARG B 1 176 ? -18.297 10.859 1.854 1 97.88 176 ARG B C 1
ATOM 3241 O O . ARG B 1 176 ? -18.062 11.883 1.212 1 97.88 176 ARG B O 1
ATOM 3248 N N . LYS B 1 177 ? -17.875 9.688 1.479 1 97.88 177 LYS B N 1
ATOM 3249 C CA . LYS B 1 177 ? -17.219 9.391 0.207 1 97.88 177 LYS B CA 1
ATOM 3250 C C . LYS B 1 177 ? -15.852 10.062 0.122 1 97.88 177 LYS B C 1
ATOM 3252 O O . LYS B 1 177 ? -15.445 10.523 -0.948 1 97.88 177 LYS B O 1
ATOM 3257 N N . ILE B 1 178 ? -15.172 10.211 1.275 1 98.75 178 ILE B N 1
ATOM 3258 C CA . ILE B 1 178 ? -13.805 10.711 1.33 1 98.75 178 ILE B CA 1
ATOM 3259 C C . ILE B 1 178 ? -12.852 9.57 1.676 1 98.75 178 ILE B C 1
ATOM 3261 O O . ILE B 1 178 ? -12.961 8.961 2.742 1 98.75 178 ILE B O 1
ATOM 3265 N N . ARG B 1 179 ? -11.977 9.227 0.775 1 98.75 179 ARG B N 1
ATOM 3266 C CA . ARG B 1 179 ? -10.945 8.234 1.071 1 98.75 179 ARG B CA 1
ATOM 3267 C C . ARG B 1 179 ? -9.742 8.883 1.746 1 98.75 179 ARG B C 1
ATOM 3269 O O . ARG B 1 179 ? -9.344 9.992 1.388 1 98.75 179 ARG B O 1
ATOM 3276 N N . LEU B 1 180 ? -9.266 8.258 2.738 1 98.88 180 LEU B N 1
ATOM 3277 C CA . LEU B 1 180 ? -8.109 8.703 3.514 1 98.88 180 LEU B CA 1
ATOM 3278 C C . LEU B 1 180 ? -7.031 7.625 3.537 1 98.88 180 LEU B C 1
ATOM 3280 O O . LEU B 1 180 ? -7.273 6.508 4.004 1 98.88 180 LEU B O 1
ATOM 3284 N N . ASN B 1 181 ? -5.82 7.93 2.947 1 98.94 181 ASN B N 1
ATOM 3285 C CA . ASN B 1 181 ? -4.711 6.984 2.887 1 98.94 181 ASN B CA 1
ATOM 3286 C C . ASN B 1 181 ? -3.381 7.664 3.203 1 98.94 181 ASN B C 1
ATOM 3288 O O . ASN B 1 181 ? -3.316 8.891 3.318 1 98.94 181 ASN B O 1
ATOM 3292 N N . ALA B 1 182 ? -2.363 6.852 3.436 1 98.94 182 ALA B N 1
ATOM 3293 C CA . ALA B 1 182 ? -1.027 7.363 3.725 1 98.94 182 ALA B CA 1
ATOM 3294 C C . ALA B 1 182 ? 0.012 6.742 2.795 1 98.94 182 ALA B C 1
ATOM 3296 O O . ALA B 1 182 ? -0.159 5.613 2.326 1 98.94 182 ALA B O 1
ATOM 3297 N N . VAL B 1 183 ? 1.042 7.484 2.488 1 98.88 183 VAL B N 1
ATOM 3298 C CA . VAL B 1 183 ? 2.275 6.973 1.901 1 98.88 183 VAL B CA 1
ATOM 3299 C C . VAL B 1 183 ? 3.385 6.965 2.951 1 98.88 183 VAL B C 1
ATOM 3301 O O . VAL B 1 183 ? 3.479 7.887 3.77 1 98.88 183 VAL B O 1
ATOM 3304 N N . ALA B 1 184 ? 4.129 5.93 2.979 1 98.81 184 ALA B N 1
ATOM 3305 C CA . ALA B 1 184 ? 5.301 5.832 3.84 1 98.81 184 ALA B CA 1
ATOM 3306 C C . ALA B 1 184 ? 6.586 5.793 3.016 1 98.81 184 ALA B C 1
ATOM 3308 O O . ALA B 1 184 ? 7.066 4.715 2.656 1 98.81 184 ALA B O 1
ATOM 3309 N N . PRO B 1 185 ? 7.18 6.977 2.797 1 98.31 185 PRO B N 1
ATOM 3310 C CA . PRO B 1 185 ? 8.406 7.035 2.006 1 98.31 185 PRO B CA 1
ATOM 3311 C C . PRO B 1 185 ? 9.633 6.531 2.773 1 98.31 185 PRO B C 1
ATOM 3313 O O . PRO B 1 185 ? 9.641 6.562 4.008 1 98.31 185 PRO B O 1
ATOM 3316 N N . GLY B 1 186 ? 10.594 6.027 2.01 1 96.12 186 GLY B N 1
ATOM 3317 C CA . GLY B 1 186 ? 11.922 5.789 2.555 1 96.12 186 GLY B CA 1
ATOM 3318 C C . GLY B 1 186 ? 12.805 7.023 2.525 1 96.12 186 GLY B C 1
ATOM 3319 O O . GLY B 1 186 ? 12.328 8.141 2.738 1 96.12 186 GLY B O 1
ATOM 3320 N N . MET B 1 187 ? 14.055 6.793 2.363 1 92.31 187 MET B N 1
ATOM 3321 C CA . MET B 1 187 ? 14.992 7.898 2.244 1 92.31 187 MET B CA 1
ATOM 3322 C C . MET B 1 187 ? 14.852 8.594 0.892 1 92.31 187 MET B C 1
ATOM 3324 O O . MET B 1 187 ? 15.18 8.008 -0.144 1 92.31 187 MET B O 1
ATOM 3328 N N . ILE B 1 188 ? 14.328 9.75 0.933 1 92.38 188 ILE B N 1
ATOM 3329 C CA . ILE B 1 188 ? 14.07 10.492 -0.296 1 92.38 188 ILE B CA 1
ATOM 3330 C C . ILE B 1 188 ? 15.055 11.648 -0.412 1 92.38 188 ILE B C 1
ATOM 3332 O O . ILE B 1 188 ? 15.32 12.344 0.572 1 92.38 188 ILE B O 1
ATOM 3336 N N . ASP B 1 189 ? 15.57 11.828 -1.589 1 87.75 189 ASP B N 1
ATOM 3337 C CA . ASP B 1 189 ? 16.469 12.945 -1.866 1 87.75 189 ASP B CA 1
ATOM 3338 C C . ASP B 1 189 ? 15.727 14.273 -1.861 1 87.75 189 ASP B C 1
ATOM 3340 O O . ASP B 1 189 ? 15.141 14.672 -2.875 1 87.75 189 ASP B O 1
ATOM 3344 N N . THR B 1 190 ? 15.656 14.922 -0.726 1 81.56 190 THR B N 1
ATOM 3345 C CA . THR B 1 190 ? 15.023 16.219 -0.499 1 81.56 190 THR B CA 1
ATOM 3346 C C . THR B 1 190 ? 15.906 17.109 0.367 1 81.56 190 THR B C 1
ATOM 3348 O O . THR B 1 190 ? 16.875 16.641 0.967 1 81.56 190 THR B O 1
ATOM 3351 N N . PRO B 1 191 ? 15.641 18.391 0.382 1 70.38 191 PRO B N 1
ATOM 3352 C CA . PRO B 1 191 ? 16.375 19.25 1.321 1 70.38 191 PRO B CA 1
ATOM 3353 C C . PRO B 1 191 ? 16.281 18.75 2.762 1 70.38 191 PRO B C 1
ATOM 3355 O O . PRO B 1 191 ? 17.188 19.016 3.566 1 70.38 191 PRO B O 1
ATOM 3358 N N . MET B 1 192 ? 15.312 18.016 3.057 1 69.38 192 MET B N 1
ATOM 3359 C CA . MET B 1 192 ? 15.141 17.438 4.387 1 69.38 192 MET B CA 1
ATOM 3360 C C . MET B 1 192 ? 16.234 16.406 4.688 1 69.38 192 MET B C 1
ATOM 3362 O O . MET B 1 192 ? 16.688 16.297 5.828 1 69.38 192 MET B O 1
ATOM 3366 N N . THR B 1 193 ? 16.688 15.688 3.66 1 70.56 193 THR B N 1
ATOM 3367 C CA . THR B 1 193 ? 17.609 14.578 3.879 1 70.56 193 THR B CA 1
ATOM 3368 C C . THR B 1 193 ? 18.984 14.898 3.305 1 70.56 193 THR B C 1
ATOM 3370 O O . THR B 1 193 ? 19.969 14.203 3.592 1 70.56 193 THR B O 1
ATOM 3373 N N . ASN B 1 194 ? 19.109 15.867 2.41 1 66.25 194 ASN B N 1
ATOM 3374 C CA . ASN B 1 194 ? 20.391 16.156 1.758 1 66.25 194 ASN B CA 1
ATOM 3375 C C . ASN B 1 194 ? 20.703 17.656 1.801 1 66.25 194 ASN B C 1
ATOM 3377 O O . ASN B 1 194 ? 21.516 18.141 1.017 1 66.25 194 ASN B O 1
ATOM 3381 N N . GLY B 1 195 ? 20.125 18.312 2.611 1 62.78 195 GLY B N 1
ATOM 3382 C CA . GLY B 1 195 ? 20.359 19.75 2.627 1 62.78 195 GLY B CA 1
ATOM 3383 C C . GLY B 1 195 ? 21.766 20.125 3.082 1 62.78 195 GLY B C 1
ATOM 3384 O O . GLY B 1 195 ? 22.453 19.312 3.697 1 62.78 195 GLY B O 1
ATOM 3385 N N . PRO B 1 196 ? 22.234 21.172 2.531 1 58.75 196 PRO B N 1
ATOM 3386 C CA . PRO B 1 196 ? 23.594 21.625 2.855 1 58.75 196 PRO B CA 1
ATOM 3387 C C . PRO B 1 196 ? 23.844 21.703 4.359 1 58.75 196 PRO B C 1
ATOM 3389 O O . PRO B 1 196 ? 25 21.688 4.801 1 58.75 196 PRO B O 1
ATOM 3392 N N . ASP B 1 197 ? 22.812 21.719 5.074 1 59.12 197 ASP B N 1
ATOM 3393 C CA . ASP B 1 197 ? 22.969 21.938 6.508 1 59.12 197 ASP B CA 1
ATOM 3394 C C . ASP B 1 197 ? 23 20.609 7.262 1 59.12 197 ASP B C 1
ATOM 3396 O O . ASP B 1 197 ? 23.047 20.594 8.492 1 59.12 197 ASP B O 1
ATOM 3400 N N . LEU B 1 198 ? 22.969 19.625 6.523 1 63.31 198 LEU B N 1
ATOM 3401 C CA . LEU B 1 198 ? 22.984 18.328 7.176 1 63.31 198 LEU B CA 1
ATOM 3402 C C . LEU B 1 198 ? 24.359 18.016 7.762 1 63.31 198 LEU B C 1
ATOM 3404 O O . LEU B 1 198 ? 25.391 18.234 7.105 1 63.31 198 LEU B O 1
ATOM 3408 N N . ASP B 1 199 ? 24.297 17.766 9.141 1 64.06 199 ASP B N 1
ATOM 3409 C CA . ASP B 1 199 ? 25.531 17.328 9.773 1 64.06 199 ASP B CA 1
ATOM 3410 C C . ASP B 1 199 ? 26.156 16.156 9.023 1 64.06 199 ASP B C 1
ATOM 3412 O O . ASP B 1 199 ? 25.484 15.172 8.719 1 64.06 199 ASP B O 1
ATOM 3416 N N . PRO B 1 200 ? 27.406 16.375 8.586 1 64.62 200 PRO B N 1
ATOM 3417 C CA . PRO B 1 200 ? 28.078 15.336 7.816 1 64.62 200 PRO B CA 1
ATOM 3418 C C . PRO B 1 200 ? 28.016 13.969 8.5 1 64.62 200 PRO B C 1
ATOM 3420 O O . PRO B 1 200 ? 27.891 12.945 7.82 1 64.62 200 PRO B O 1
ATOM 3423 N N . ALA B 1 201 ? 28.172 13.953 9.844 1 61.84 201 ALA B N 1
ATOM 3424 C CA . ALA B 1 201 ? 28.141 12.688 10.562 1 61.84 201 ALA B CA 1
ATOM 3425 C C . ALA B 1 201 ? 26.766 12.023 10.453 1 61.84 201 ALA B C 1
ATOM 3427 O O . ALA B 1 201 ? 26.672 10.805 10.312 1 61.84 201 ALA B O 1
ATOM 3428 N N . LEU B 1 202 ? 25.766 12.797 10.453 1 62.28 202 LEU B N 1
ATOM 3429 C CA . LEU B 1 202 ? 24.406 12.297 10.344 1 62.28 202 LEU B CA 1
ATOM 3430 C C . LEU B 1 202 ? 24.109 11.828 8.922 1 62.28 202 LEU B C 1
ATOM 3432 O O . LEU B 1 202 ? 23.469 10.797 8.727 1 62.28 202 LEU B O 1
ATOM 3436 N N . ALA B 1 203 ? 24.719 12.555 8.07 1 63.06 203 ALA B N 1
ATOM 3437 C CA . ALA B 1 203 ? 24.578 12.156 6.672 1 63.06 203 ALA B CA 1
ATOM 3438 C C . ALA B 1 203 ? 25.188 10.781 6.422 1 63.06 203 ALA B C 1
ATOM 3440 O O . ALA B 1 203 ? 24.609 9.961 5.707 1 63.06 203 ALA B O 1
ATOM 3441 N N . LYS B 1 204 ? 26.328 10.625 7.078 1 62.56 204 LYS B N 1
ATOM 3442 C CA . LYS B 1 204 ? 27.016 9.344 6.93 1 62.56 204 LYS B CA 1
ATOM 3443 C C . LYS B 1 204 ? 26.188 8.211 7.535 1 62.56 204 LYS B C 1
ATOM 3445 O O . LYS B 1 204 ? 26.125 7.113 6.977 1 62.56 204 LYS B O 1
ATOM 3450 N N . ALA B 1 205 ? 25.562 8.523 8.664 1 64.12 205 ALA B N 1
ATOM 3451 C CA . ALA B 1 205 ? 24.75 7.512 9.32 1 64.12 205 ALA B CA 1
ATOM 3452 C C . ALA B 1 205 ? 23.562 7.113 8.445 1 64.12 205 ALA B C 1
ATOM 3454 O O . ALA B 1 205 ? 23.188 5.938 8.391 1 64.12 205 ALA B O 1
ATOM 3455 N N . LEU B 1 206 ? 23.141 8.023 7.758 1 64.94 206 LEU B N 1
ATOM 3456 C CA . LEU B 1 206 ? 22.016 7.781 6.871 1 64.94 206 LEU B CA 1
ATOM 3457 C C . LEU B 1 206 ? 22.422 6.93 5.68 1 64.94 206 LEU B C 1
ATOM 3459 O O . LEU B 1 206 ? 21.625 6.148 5.156 1 64.94 206 LEU B O 1
ATOM 3463 N N . ASP B 1 207 ? 23.688 7.086 5.434 1 65.94 207 ASP B N 1
ATOM 3464 C CA . ASP B 1 207 ? 24.203 6.316 4.309 1 65.94 207 ASP B CA 1
ATOM 3465 C C . ASP B 1 207 ? 24.297 4.832 4.656 1 65.94 207 ASP B C 1
ATOM 3467 O O . ASP B 1 207 ? 24.359 3.982 3.766 1 65.94 207 ASP B O 1
ATOM 3471 N N . PHE B 1 208 ? 24.219 4.648 5.973 1 71 208 PHE B N 1
ATOM 3472 C CA . PHE B 1 208 ? 24.359 3.264 6.402 1 71 208 PHE B CA 1
ATOM 3473 C C . PHE B 1 208 ? 23 2.584 6.516 1 71 208 PHE B C 1
ATOM 3475 O O . PHE B 1 208 ? 22.922 1.371 6.727 1 71 208 PHE B O 1
ATOM 3482 N N . TYR B 1 209 ? 22.047 3.354 6.305 1 80.88 209 TYR B N 1
ATOM 3483 C CA . TYR B 1 209 ? 20.719 2.758 6.355 1 80.88 209 TYR B CA 1
ATOM 3484 C C . TYR B 1 209 ? 20.438 1.943 5.098 1 80.88 209 TYR B C 1
ATOM 3486 O O . TYR B 1 209 ? 20.625 2.432 3.98 1 80.88 209 TYR B O 1
ATOM 3494 N N . PRO B 1 210 ? 20.031 0.651 5.262 1 88.69 210 PRO B N 1
ATOM 3495 C CA . PRO B 1 210 ? 19.906 -0.218 4.09 1 88.69 210 PRO B CA 1
ATOM 3496 C C . PRO B 1 210 ? 18.734 0.156 3.193 1 88.69 210 PRO B C 1
ATOM 3498 O O . PRO B 1 210 ? 17.625 0.368 3.688 1 88.69 210 PRO B O 1
ATOM 3501 N N . VAL B 1 211 ? 19.031 0.275 1.938 1 93.5 211 VAL B N 1
ATOM 3502 C CA . VAL B 1 211 ? 18.031 0.456 0.892 1 93.5 211 VAL B CA 1
ATOM 3503 C C . VAL B 1 211 ? 18.266 -0.565 -0.221 1 93.5 211 VAL B C 1
ATOM 3505 O O . VAL B 1 211 ? 19.078 -0.344 -1.118 1 93.5 211 VAL B O 1
ATOM 3508 N N . PRO B 1 212 ? 17.5 -1.661 -0.26 1 96.12 212 PRO B N 1
ATOM 3509 C CA . PRO B 1 212 ? 17.703 -2.734 -1.234 1 96.12 212 PRO B CA 1
ATOM 3510 C C . PRO B 1 212 ? 17.703 -2.23 -2.676 1 96.12 212 PRO B C 1
ATOM 3512 O O . PRO B 1 212 ? 18.453 -2.742 -3.51 1 96.12 212 PRO B O 1
ATOM 3515 N N . LEU B 1 213 ? 16.953 -1.237 -2.945 1 95.94 213 LEU B N 1
ATOM 3516 C CA . LEU B 1 213 ? 16.906 -0.67 -4.289 1 95.94 213 LEU B CA 1
ATOM 3517 C C . LEU B 1 213 ? 18.266 -0.121 -4.699 1 95.94 213 LEU B C 1
ATOM 3519 O O . LEU B 1 213 ? 18.547 0.023 -5.887 1 95.94 213 LEU B O 1
ATOM 3523 N N . GLY B 1 214 ? 19.094 0.321 -3.734 1 93.19 214 GLY B N 1
ATOM 3524 C CA . GLY B 1 214 ? 20.453 0.706 -4.027 1 93.19 214 GLY B CA 1
ATOM 3525 C C . GLY B 1 214 ? 20.641 2.203 -4.195 1 93.19 214 GLY B C 1
ATOM 3526 O O . GLY B 1 214 ? 21.719 2.67 -4.547 1 93.19 214 GLY B O 1
ATOM 3527 N N . ARG B 1 215 ? 19.562 2.957 -4.016 1 92.12 215 ARG B N 1
ATOM 3528 C CA . ARG B 1 215 ? 19.609 4.414 -4.105 1 92.12 215 ARG B CA 1
ATOM 3529 C C . ARG B 1 215 ? 18.484 5.043 -3.295 1 92.12 215 ARG B C 1
ATOM 3531 O O . ARG B 1 215 ? 17.5 4.383 -2.973 1 92.12 215 ARG B O 1
ATOM 3538 N N . ARG B 1 216 ? 18.688 6.34 -2.98 1 92.88 216 ARG B N 1
ATOM 3539 C CA . ARG B 1 216 ? 17.594 7.125 -2.42 1 92.88 216 ARG B CA 1
ATOM 3540 C C . ARG B 1 216 ? 16.469 7.312 -3.439 1 92.88 216 ARG B C 1
ATOM 3542 O O . ARG B 1 216 ? 16.703 7.227 -4.648 1 92.88 216 ARG B O 1
ATOM 3549 N N . GLY B 1 217 ? 15.266 7.449 -2.943 1 96.19 217 GLY B N 1
ATOM 3550 C CA . GLY B 1 217 ? 14.172 7.828 -3.82 1 96.19 217 GLY B CA 1
ATOM 3551 C C . GLY B 1 217 ? 14.203 9.289 -4.219 1 96.19 217 GLY B C 1
ATOM 3552 O O . GLY B 1 217 ? 14.883 10.094 -3.586 1 96.19 217 GLY B O 1
ATOM 3553 N N . ARG B 1 218 ? 13.578 9.617 -5.32 1 97.31 218 ARG B N 1
ATOM 3554 C CA . ARG B 1 218 ? 13.391 11 -5.762 1 97.31 218 ARG B CA 1
ATOM 3555 C C . ARG B 1 218 ? 11.992 11.5 -5.402 1 97.31 218 ARG B C 1
ATOM 3557 O O . ARG B 1 218 ? 11.039 10.727 -5.359 1 97.31 218 ARG B O 1
ATOM 3564 N N . PRO B 1 219 ? 11.867 12.836 -5.129 1 98.06 219 PRO B N 1
ATOM 3565 C CA . PRO B 1 219 ? 10.547 13.375 -4.805 1 98.06 219 PRO B CA 1
ATOM 3566 C C . PRO B 1 219 ? 9.492 13.039 -5.859 1 98.06 219 PRO B C 1
ATOM 3568 O O . PRO B 1 219 ? 8.336 12.781 -5.52 1 98.06 219 PRO B O 1
ATOM 3571 N N . GLU B 1 220 ? 9.898 12.961 -7.117 1 98.5 220 GLU B N 1
ATOM 3572 C CA . GLU B 1 220 ? 8.984 12.688 -8.219 1 98.5 220 GLU B CA 1
ATOM 3573 C C . GLU B 1 220 ? 8.422 11.273 -8.133 1 98.5 220 GLU B C 1
ATOM 3575 O O . GLU B 1 220 ? 7.297 11.016 -8.57 1 98.5 220 GLU B O 1
ATOM 3580 N N . GLU B 1 221 ? 9.188 10.352 -7.59 1 98.69 221 GLU B N 1
ATOM 3581 C CA . GLU B 1 221 ? 8.727 8.977 -7.453 1 98.69 221 GLU B CA 1
ATOM 3582 C C . GLU B 1 221 ? 7.652 8.859 -6.375 1 98.69 221 GLU B C 1
ATOM 3584 O O . GLU B 1 221 ? 6.727 8.055 -6.504 1 98.69 221 GLU B O 1
ATOM 3589 N N . ILE B 1 222 ? 7.773 9.688 -5.336 1 98.81 222 ILE B N 1
ATOM 3590 C CA . ILE B 1 222 ? 6.715 9.734 -4.336 1 98.81 222 ILE B CA 1
ATOM 3591 C C . ILE B 1 222 ? 5.488 10.445 -4.91 1 98.81 222 ILE B C 1
ATOM 3593 O O . ILE B 1 222 ? 4.355 10.023 -4.672 1 98.81 222 ILE B O 1
ATOM 3597 N N . ALA B 1 223 ? 5.734 11.5 -5.684 1 98.88 223 ALA B N 1
ATOM 3598 C CA . ALA B 1 223 ? 4.641 12.219 -6.328 1 98.88 223 ALA B CA 1
ATOM 3599 C C . ALA B 1 223 ? 3.795 11.281 -7.184 1 98.88 223 ALA B C 1
ATOM 3601 O O . ALA B 1 223 ? 2.566 11.398 -7.211 1 98.88 223 ALA B O 1
ATOM 3602 N N . ALA B 1 224 ? 4.41 10.352 -7.855 1 98.81 224 ALA B N 1
ATOM 3603 C CA . ALA B 1 224 ? 3.695 9.383 -8.688 1 98.81 224 ALA B CA 1
ATOM 3604 C C . ALA B 1 224 ? 2.783 8.5 -7.844 1 98.81 224 ALA B C 1
ATOM 3606 O O . ALA B 1 224 ? 1.658 8.195 -8.242 1 98.81 224 ALA B O 1
ATOM 3607 N N . VAL B 1 225 ? 3.256 8.07 -6.672 1 98.88 225 VAL B N 1
ATOM 3608 C CA . VAL B 1 225 ? 2.447 7.27 -5.758 1 98.88 225 VAL B CA 1
ATOM 3609 C C . VAL B 1 225 ? 1.254 8.086 -5.27 1 98.88 225 VAL B C 1
ATOM 3611 O O . VAL B 1 225 ? 0.125 7.594 -5.238 1 98.88 225 VAL B O 1
ATOM 3614 N N . VAL B 1 226 ? 1.526 9.352 -4.941 1 98.88 226 VAL B N 1
ATOM 3615 C CA . VAL B 1 226 ? 0.483 10.25 -4.453 1 98.88 226 VAL B CA 1
ATOM 3616 C C . VAL B 1 226 ? -0.565 10.461 -5.543 1 98.88 226 VAL B C 1
ATOM 3618 O O . VAL B 1 226 ? -1.768 10.406 -5.277 1 98.88 226 VAL B O 1
ATOM 3621 N N . GLU B 1 227 ? -0.147 10.711 -6.781 1 98.69 227 GLU B N 1
ATOM 3622 C CA . GLU B 1 227 ? -1.072 10.906 -7.895 1 98.69 227 GLU B CA 1
ATOM 3623 C C . GLU B 1 227 ? -2 9.703 -8.055 1 98.69 227 GLU B C 1
ATOM 3625 O O . GLU B 1 227 ? -3.201 9.867 -8.281 1 98.69 227 GLU B O 1
ATOM 3630 N N . PHE B 1 228 ? -1.456 8.531 -7.941 1 98.75 228 PHE B N 1
ATOM 3631 C CA . PHE B 1 228 ? -2.262 7.316 -8 1 98.75 228 PHE B CA 1
ATOM 3632 C C . PHE B 1 228 ? -3.297 7.301 -6.883 1 98.75 228 PHE B C 1
ATOM 3634 O O . PHE B 1 228 ? -4.477 7.031 -7.125 1 98.75 228 PHE B O 1
ATOM 3641 N N . LEU B 1 229 ? -2.898 7.652 -5.652 1 98.81 229 LEU B N 1
ATOM 3642 C CA . LEU B 1 229 ? -3.748 7.539 -4.473 1 98.81 229 LEU B CA 1
ATOM 3643 C C . LEU B 1 229 ? -4.855 8.586 -4.496 1 98.81 229 LEU B C 1
ATOM 3645 O O . LEU B 1 229 ? -5.949 8.352 -3.973 1 98.81 229 LEU B O 1
ATOM 3649 N N . VAL B 1 230 ? -4.621 9.719 -5.094 1 98.44 230 VAL B N 1
ATOM 3650 C CA . VAL B 1 230 ? -5.668 10.734 -5.133 1 98.44 230 VAL B CA 1
ATOM 3651 C C . VAL B 1 230 ? -6.469 10.602 -6.426 1 98.44 230 VAL B C 1
ATOM 3653 O O . VAL B 1 230 ? -7.402 11.367 -6.668 1 98.44 230 VAL B O 1
ATOM 3656 N N . GLY B 1 231 ? -6.137 9.633 -7.273 1 96.75 231 GLY B N 1
ATOM 3657 C CA . GLY B 1 231 ? -6.793 9.453 -8.562 1 96.75 231 GLY B CA 1
ATOM 3658 C C . GLY B 1 231 ? -7.848 8.367 -8.547 1 96.75 231 GLY B C 1
ATOM 3659 O O . GLY B 1 231 ? -8.078 7.734 -7.512 1 96.75 231 GLY B O 1
ATOM 3660 N N . PRO B 1 232 ? -8.406 8.094 -9.656 1 95.62 232 PRO B N 1
ATOM 3661 C CA . PRO B 1 232 ? -9.547 7.176 -9.758 1 95.62 232 PRO B CA 1
ATOM 3662 C C . PRO B 1 232 ? -9.125 5.711 -9.68 1 95.62 232 PRO B C 1
ATOM 3664 O O . PRO B 1 232 ? -9.977 4.828 -9.531 1 95.62 232 PRO B O 1
ATOM 3667 N N . GLY B 1 233 ? -7.836 5.426 -9.766 1 97 233 GLY B N 1
ATOM 3668 C CA . GLY B 1 233 ? -7.375 4.051 -9.781 1 97 233 GLY B CA 1
ATOM 3669 C C . GLY B 1 233 ? -7.293 3.438 -8.391 1 97 233 GLY B C 1
ATOM 3670 O O . GLY B 1 233 ? -7.07 2.232 -8.25 1 97 233 GLY B O 1
ATOM 3671 N N . SER B 1 234 ? -7.535 4.227 -7.301 1 98.31 234 SER B N 1
ATOM 3672 C CA . SER B 1 234 ? -7.281 3.754 -5.941 1 98.31 234 SER B CA 1
ATOM 3673 C C . SER B 1 234 ? -8.578 3.674 -5.137 1 98.31 234 SER B C 1
ATOM 3675 O O . SER B 1 234 ? -8.57 3.885 -3.922 1 98.31 234 SER B O 1
ATOM 3677 N N . THR B 1 235 ? -9.703 3.295 -5.746 1 97.69 235 THR B N 1
ATOM 3678 C CA . THR B 1 235 ? -11.023 3.422 -5.156 1 97.69 235 THR B CA 1
ATOM 3679 C C . THR B 1 235 ? -11.203 2.434 -4.008 1 97.69 235 THR B C 1
ATOM 3681 O O . THR B 1 235 ? -12.055 2.633 -3.139 1 97.69 235 THR B O 1
ATOM 3684 N N . LEU B 1 236 ? -10.414 1.373 -3.998 1 98.44 236 LEU B N 1
ATOM 3685 C CA . LEU B 1 236 ? -10.57 0.364 -2.957 1 98.44 236 LEU B CA 1
ATOM 3686 C C . LEU B 1 236 ? -9.602 0.613 -1.809 1 98.44 236 LEU B C 1
ATOM 3688 O O . LEU B 1 236 ? -9.633 -0.095 -0.799 1 98.44 236 LEU B O 1
ATOM 3692 N N . LEU B 1 237 ? -8.719 1.597 -1.965 1 98.81 237 LEU B N 1
ATOM 3693 C CA . LEU B 1 237 ? -7.781 1.918 -0.897 1 98.81 237 LEU B CA 1
ATOM 3694 C C . LEU B 1 237 ? -8.406 2.881 0.107 1 98.81 237 LEU B C 1
ATOM 3696 O O . LEU B 1 237 ? -8.734 4.02 -0.239 1 98.81 237 LEU B O 1
ATOM 3700 N N . CYS B 1 238 ? -8.609 2.426 1.251 1 98.44 238 CYS B N 1
ATOM 3701 C CA . CYS B 1 238 ? -9.156 3.16 2.387 1 98.44 238 CYS B CA 1
ATOM 3702 C C . CYS B 1 238 ? -8.461 2.76 3.682 1 98.44 238 CYS B C 1
ATOM 3704 O O . CYS B 1 238 ? -8.57 1.612 4.121 1 98.44 238 CYS B O 1
ATOM 3706 N N . GLY B 1 239 ? -7.758 3.688 4.266 1 98.75 239 GLY B N 1
ATOM 3707 C CA . GLY B 1 239 ? -6.973 3.375 5.449 1 98.75 239 GLY B CA 1
ATOM 3708 C C . GLY B 1 239 ? -5.695 2.621 5.137 1 98.75 239 GLY B C 1
ATOM 3709 O O . GLY B 1 239 ? -5.148 1.93 6 1 98.75 239 GLY B O 1
ATOM 3710 N N . SER B 1 240 ? -5.25 2.662 3.924 1 98.62 240 SER B N 1
ATOM 3711 C CA . SER B 1 240 ? -4.039 1.965 3.498 1 98.62 240 SER B CA 1
ATOM 3712 C C . SER B 1 240 ? -2.795 2.805 3.762 1 98.62 240 SER B C 1
ATOM 3714 O O . SER B 1 240 ? -2.832 4.031 3.646 1 98.62 240 SER B O 1
ATOM 3716 N N . VAL B 1 241 ? -1.765 2.193 4.164 1 98.81 241 VAL B N 1
ATOM 3717 C CA . VAL B 1 241 ? -0.434 2.787 4.25 1 98.81 241 VAL B CA 1
ATOM 3718 C C . VAL B 1 241 ? 0.488 2.141 3.219 1 98.81 241 VAL B C 1
ATOM 3720 O O . VAL B 1 241 ? 0.862 0.974 3.355 1 98.81 241 VAL B O 1
ATOM 3723 N N . VAL B 1 242 ? 0.841 2.871 2.193 1 98.88 242 VAL B N 1
ATOM 3724 C CA . VAL B 1 242 ? 1.614 2.34 1.077 1 98.88 242 VAL B CA 1
ATOM 3725 C C . VAL B 1 242 ? 3.096 2.652 1.278 1 98.88 242 VAL B C 1
ATOM 3727 O O . VAL B 1 242 ? 3.502 3.816 1.231 1 98.88 242 VAL B O 1
ATOM 3730 N N . PHE B 1 243 ? 3.855 1.651 1.483 1 98.75 243 PHE B N 1
ATOM 3731 C CA . PHE B 1 243 ? 5.293 1.823 1.662 1 98.75 243 PHE B CA 1
ATOM 3732 C C . PHE B 1 243 ? 5.992 1.984 0.317 1 98.75 243 PHE B C 1
ATOM 3734 O O . PHE B 1 243 ? 5.875 1.122 -0.556 1 98.75 243 PHE B O 1
ATOM 3741 N N . ALA B 1 244 ? 6.613 3.062 0.132 1 98.75 244 ALA B N 1
ATOM 3742 C CA . ALA B 1 244 ? 7.453 3.385 -1.02 1 98.75 244 ALA B CA 1
ATOM 3743 C C . ALA B 1 244 ? 8.875 3.727 -0.582 1 98.75 244 ALA B C 1
ATOM 3745 O O . ALA B 1 244 ? 9.289 4.891 -0.63 1 98.75 244 ALA B O 1
ATOM 3746 N N . ASP B 1 245 ? 9.641 2.639 -0.2 1 98.12 245 ASP B N 1
ATOM 3747 C CA . ASP B 1 245 ? 10.883 2.891 0.524 1 98.12 245 ASP B CA 1
ATOM 3748 C C . ASP B 1 245 ? 12.039 2.1 -0.08 1 98.12 245 ASP B C 1
ATOM 3750 O O . ASP B 1 245 ? 13.055 1.862 0.585 1 98.12 245 ASP B O 1
ATOM 3754 N N . GLY B 1 246 ? 11.812 1.604 -1.263 1 97.81 246 GLY B N 1
ATOM 3755 C CA . GLY B 1 246 ? 12.875 0.87 -1.938 1 97.81 246 GLY B CA 1
ATOM 3756 C C . GLY B 1 246 ? 13.18 -0.466 -1.289 1 97.81 246 GLY B C 1
ATOM 3757 O O . GLY B 1 246 ? 14.281 -1.005 -1.456 1 97.81 246 GLY B O 1
ATOM 3758 N N . GLY B 1 247 ? 12.305 -0.966 -0.444 1 98.25 247 GLY B N 1
ATOM 3759 C CA . GLY B 1 247 ? 12.422 -2.32 0.072 1 98.25 247 GLY B CA 1
ATOM 3760 C C . GLY B 1 247 ? 12.953 -2.371 1.494 1 98.25 247 GLY B C 1
ATOM 3761 O O . GLY B 1 247 ? 13.141 -3.455 2.053 1 98.25 247 GLY B O 1
ATOM 3762 N N . THR B 1 248 ? 13.148 -1.206 2.172 1 96.94 248 THR B N 1
ATOM 3763 C CA . THR B 1 248 ? 13.734 -1.18 3.51 1 96.94 248 THR B CA 1
ATOM 3764 C C . THR B 1 248 ? 12.828 -1.892 4.508 1 96.94 248 THR B C 1
ATOM 3766 O O . THR B 1 248 ? 13.289 -2.727 5.289 1 96.94 248 THR B O 1
ATOM 3769 N N . ASP B 1 249 ? 11.562 -1.553 4.504 1 97.62 249 ASP B N 1
ATOM 3770 C CA . ASP B 1 249 ? 10.602 -2.203 5.391 1 97.62 249 ASP B CA 1
ATOM 3771 C C . ASP B 1 249 ? 10.562 -3.711 5.152 1 97.62 249 ASP B C 1
ATOM 3773 O O . ASP B 1 249 ? 10.531 -4.496 6.102 1 97.62 249 ASP B O 1
ATOM 3777 N N . ALA B 1 250 ? 10.555 -4.121 3.885 1 98.12 250 ALA B N 1
ATOM 3778 C CA . ALA B 1 250 ? 10.523 -5.539 3.535 1 98.12 250 ALA B CA 1
ATOM 3779 C C . ALA B 1 250 ? 11.789 -6.246 4.016 1 98.12 250 ALA B C 1
ATOM 3781 O O . ALA B 1 250 ? 11.742 -7.402 4.434 1 98.12 250 ALA B O 1
ATOM 3782 N N . LEU B 1 251 ? 12.883 -5.574 3.965 1 96.75 251 LEU B N 1
ATOM 3783 C CA . LEU B 1 251 ? 14.156 -6.145 4.387 1 96.75 251 LEU B CA 1
ATOM 3784 C C . LEU B 1 251 ? 14.188 -6.359 5.895 1 96.75 251 LEU B C 1
ATOM 3786 O O . LEU B 1 251 ? 14.547 -7.438 6.367 1 96.75 251 LEU B O 1
ATOM 3790 N N . LEU B 1 252 ? 13.75 -5.363 6.645 1 95.5 252 LEU B N 1
ATOM 3791 C CA . LEU B 1 252 ? 13.953 -5.379 8.086 1 95.5 252 LEU B CA 1
ATOM 3792 C C . LEU B 1 252 ? 12.797 -6.078 8.789 1 95.5 252 LEU B C 1
ATOM 3794 O O . LEU B 1 252 ? 12.953 -6.598 9.898 1 95.5 252 LEU B O 1
ATOM 3798 N N . ARG B 1 253 ? 11.594 -5.992 8.117 1 96.06 253 ARG B N 1
ATOM 3799 C CA . ARG B 1 253 ? 10.359 -6.48 8.727 1 96.06 253 ARG B CA 1
ATOM 3800 C C . ARG B 1 253 ? 9.695 -7.535 7.852 1 96.06 253 ARG B C 1
ATOM 3802 O O . ARG B 1 253 ? 8.5 -7.438 7.559 1 96.06 253 ARG B O 1
ATOM 3809 N N . GLN B 1 254 ? 10.391 -8.57 7.438 1 95 254 GLN B N 1
ATOM 3810 C CA . GLN B 1 254 ? 10.031 -9.484 6.359 1 95 254 GLN B CA 1
ATOM 3811 C C . GLN B 1 254 ? 8.727 -10.203 6.66 1 95 254 GLN B C 1
ATOM 3813 O O . GLN B 1 254 ? 7.898 -10.406 5.766 1 95 254 GLN B O 1
ATOM 3818 N N . GLN B 1 255 ? 8.562 -10.648 7.852 1 95.75 255 GLN B N 1
ATOM 3819 C CA . GLN B 1 255 ? 7.402 -11.484 8.164 1 95.75 255 GLN B CA 1
ATOM 3820 C C . GLN B 1 255 ? 6.555 -10.859 9.266 1 95.75 255 GLN B C 1
ATOM 3822 O O . GLN B 1 255 ? 5.777 -11.555 9.922 1 95.75 255 GLN B O 1
ATOM 3827 N N . ASP B 1 256 ? 6.762 -9.539 9.547 1 96.44 256 ASP B N 1
ATOM 3828 C CA . ASP B 1 256 ? 6.016 -8.867 10.617 1 96.44 256 ASP B CA 1
ATOM 3829 C C . ASP B 1 256 ? 4.609 -8.492 10.148 1 96.44 256 ASP B C 1
ATOM 3831 O O . ASP B 1 256 ? 3.686 -8.406 10.961 1 96.44 256 ASP B O 1
ATOM 3835 N N . TRP B 1 257 ? 4.535 -8.211 8.781 1 97.06 257 TRP B N 1
ATOM 3836 C CA . TRP B 1 257 ? 3.252 -7.852 8.18 1 97.06 257 TRP B CA 1
ATOM 3837 C C . TRP B 1 257 ? 3.227 -8.211 6.699 1 97.06 257 TRP B C 1
ATOM 3839 O O . TRP B 1 257 ? 4.199 -7.977 5.98 1 97.06 257 TRP B O 1
ATOM 3849 N N . PRO B 1 258 ? 2.051 -8.734 6.203 1 98.12 258 PRO B N 1
ATOM 3850 C CA . PRO B 1 258 ? 0.834 -9.078 6.941 1 98.12 258 PRO B CA 1
ATOM 3851 C C . PRO B 1 258 ? 1.067 -10.164 7.992 1 98.12 258 PRO B C 1
ATOM 3853 O O . PRO B 1 258 ? 2.064 -10.883 7.93 1 98.12 258 PRO B O 1
ATOM 3856 N N . ALA B 1 259 ? 0.156 -10.172 8.984 1 97.56 259 ALA B N 1
ATOM 3857 C CA . ALA B 1 259 ? 0.226 -11.148 10.07 1 97.56 259 ALA B CA 1
ATOM 3858 C C . ALA B 1 259 ? -1.165 -11.656 10.438 1 97.56 259 ALA B C 1
ATOM 3860 O O . ALA B 1 259 ? -2.127 -10.883 10.469 1 97.56 259 ALA B O 1
ATOM 3861 N N . ALA B 1 260 ? -1.19 -12.898 10.82 1 94.69 260 ALA B N 1
ATOM 3862 C CA . ALA B 1 260 ? -2.439 -13.555 11.195 1 94.69 260 ALA B CA 1
ATOM 3863 C C . ALA B 1 260 ? -3.156 -12.789 12.305 1 94.69 260 ALA B C 1
ATOM 3865 O O . ALA B 1 260 ? -2.514 -12.258 13.211 1 94.69 260 ALA B O 1
ATOM 3866 N N . TRP B 1 261 ? -4.488 -12.805 12.211 1 93.38 261 TRP B N 1
ATOM 3867 C CA . TRP B 1 261 ? -5.348 -12.125 13.172 1 93.38 261 TRP B CA 1
ATOM 3868 C C . TRP B 1 261 ? -5.77 -13.07 14.289 1 93.38 261 TRP B C 1
ATOM 3870 O O . TRP B 1 261 ? -6.281 -14.164 14.023 1 93.38 261 TRP B O 1
ATOM 3880 N N . THR B 1 262 ? -5.48 -12.789 15.516 1 92.5 262 THR B N 1
ATOM 3881 C CA . THR B 1 262 ? -5.93 -13.523 16.688 1 92.5 262 THR B CA 1
ATOM 3882 C C . THR B 1 262 ? -6.883 -12.68 17.531 1 92.5 262 THR B C 1
ATOM 3884 O O . THR B 1 262 ? -6.488 -12.133 18.562 1 92.5 262 THR B O 1
ATOM 3887 N N . PRO B 1 263 ? -8.102 -12.68 17.078 1 90.25 263 PRO B N 1
ATOM 3888 C CA . PRO B 1 263 ? -9.047 -11.781 17.75 1 90.25 263 PRO B CA 1
ATOM 3889 C C . PRO B 1 263 ? -9.453 -12.289 19.125 1 90.25 263 PRO B C 1
ATOM 3891 O O . PRO B 1 263 ? -9.523 -13.5 19.344 1 90.25 263 PRO B O 1
ATOM 3894 N N . THR B 1 264 ? -9.75 -11.359 20.031 1 90.25 264 THR B N 1
ATOM 3895 C CA . THR B 1 264 ? -10.398 -11.672 21.297 1 90.25 264 THR B CA 1
ATOM 3896 C C . THR B 1 264 ? -11.906 -11.82 21.109 1 90.25 264 THR B C 1
ATOM 3898 O O . THR B 1 264 ? -12.461 -11.406 20.094 1 90.25 264 THR B O 1
ATOM 3901 N N . PRO B 1 265 ? -12.531 -12.445 22.062 1 87 265 PRO B N 1
ATOM 3902 C CA . PRO B 1 265 ? -13.992 -12.5 21.984 1 87 265 PRO B CA 1
ATOM 3903 C C . PRO B 1 265 ? -14.625 -11.109 21.875 1 87 265 PRO B C 1
ATOM 3905 O O . PRO B 1 265 ? -15.633 -10.945 21.188 1 87 265 PRO B O 1
ATOM 3908 N N . GLU B 1 266 ? -13.992 -10.188 22.516 1 85.88 266 GLU B N 1
ATOM 3909 C CA . GLU B 1 266 ? -14.484 -8.812 22.453 1 85.88 266 GLU B CA 1
ATOM 3910 C C . GLU B 1 266 ? -14.375 -8.25 21.031 1 85.88 266 GLU B C 1
ATOM 3912 O O . GLU B 1 266 ? -15.281 -7.562 20.562 1 85.88 266 GLU B O 1
ATOM 3917 N N . ASP B 1 267 ? -13.273 -8.609 20.359 1 83.69 267 ASP B N 1
ATOM 3918 C CA . ASP B 1 267 ? -13.094 -8.188 18.969 1 83.69 267 ASP B CA 1
ATOM 3919 C C . ASP B 1 267 ? -14.195 -8.734 18.078 1 83.69 267 ASP B C 1
ATOM 3921 O O . ASP B 1 267 ? -14.766 -8 17.266 1 83.69 267 ASP B O 1
ATOM 3925 N N . LEU B 1 268 ? -14.43 -9.961 18.266 1 82.69 268 LEU B N 1
ATOM 3926 C CA . LEU B 1 268 ? -15.398 -10.648 17.422 1 82.69 268 LEU B CA 1
ATOM 3927 C C . LEU B 1 268 ? -16.812 -10.102 17.656 1 82.69 268 LEU B C 1
ATOM 3929 O O . LEU B 1 268 ? -17.562 -9.914 16.703 1 82.69 268 LEU B O 1
ATOM 3933 N N . THR B 1 269 ? -17.109 -9.8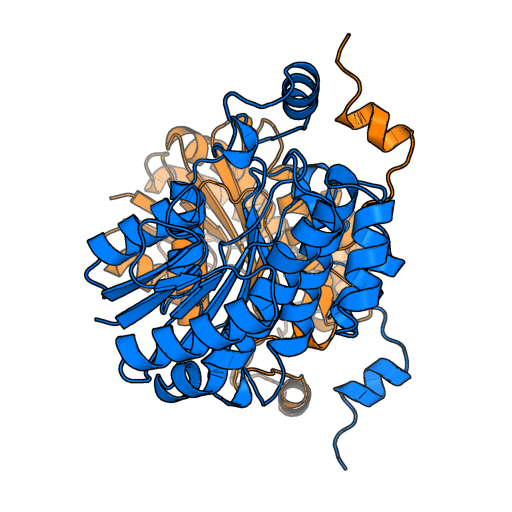12 18.906 1 81.31 269 THR B N 1
ATOM 3934 C CA . THR B 1 269 ? -18.422 -9.25 19.234 1 81.31 269 THR B CA 1
ATOM 3935 C C . THR B 1 269 ? -18.562 -7.84 18.672 1 81.31 269 THR B C 1
ATOM 3937 O O . THR B 1 269 ? -19.609 -7.484 18.125 1 81.31 269 THR B O 1
ATOM 3940 N N . ARG B 1 270 ? -17.5 -7.102 18.703 1 81.19 270 ARG B N 1
ATOM 3941 C CA . ARG B 1 270 ? -17.516 -5.707 18.281 1 81.19 270 ARG B CA 1
ATOM 3942 C C . ARG B 1 270 ? -17.734 -5.598 16.766 1 81.19 270 ARG B C 1
ATOM 3944 O O . ARG B 1 270 ? -18.469 -4.719 16.312 1 81.19 270 ARG B O 1
ATOM 3951 N N . HIS B 1 271 ? -17.203 -6.531 16.078 1 81.06 271 HIS B N 1
ATOM 3952 C CA . HIS B 1 271 ? -17.156 -6.309 14.641 1 81.06 271 HIS B CA 1
ATOM 3953 C C . HIS B 1 271 ? -18.125 -7.223 13.914 1 81.06 271 HIS B C 1
ATOM 3955 O O . HIS B 1 271 ? -18.5 -6.961 12.766 1 81.06 271 HIS B O 1
ATOM 3961 N N . PHE B 1 272 ? -18.5 -8.336 14.484 1 73.94 272 PHE B N 1
ATOM 3962 C CA . PHE B 1 272 ? -19.281 -9.312 13.742 1 73.94 272 PHE B CA 1
ATOM 3963 C C . PHE B 1 272 ? -20.656 -9.516 14.398 1 73.94 272 PHE B C 1
ATOM 3965 O O . PHE B 1 272 ? -21.5 -10.227 13.859 1 73.94 272 PHE B O 1
ATOM 3972 N N . GLN B 1 273 ? -20.875 -9.266 15.633 1 62.22 273 GLN B N 1
ATOM 3973 C CA . GLN B 1 273 ? -22.172 -9.5 16.25 1 62.22 273 GLN B CA 1
ATOM 3974 C C . GLN B 1 273 ? -23.25 -8.617 15.633 1 62.22 273 GLN B C 1
ATOM 3976 O O . GLN B 1 273 ? -23.031 -7.434 15.383 1 62.22 273 GLN B O 1
ATOM 3981 N N . SER B 1 274 ? -23.938 -9.297 14.672 1 48.25 274 SER B N 1
ATOM 3982 C CA . SER B 1 274 ? -25.188 -8.82 14.094 1 48.25 274 SER B CA 1
ATOM 3983 C C . SER B 1 274 ? -25.938 -7.922 15.07 1 48.25 274 SER B C 1
ATOM 3985 O O . SER B 1 274 ? -25.984 -8.203 16.266 1 48.25 274 SER B O 1
ATOM 3987 N N . ARG B 1 275 ? -25.938 -6.582 14.859 1 39.06 275 ARG B N 1
ATOM 3988 C CA . ARG B 1 275 ? -27.031 -5.852 15.484 1 39.06 275 ARG B CA 1
ATOM 3989 C C . ARG B 1 275 ? -28.328 -6.676 15.484 1 39.06 275 ARG B C 1
ATOM 3991 O O . ARG B 1 275 ? -28.938 -6.875 14.43 1 39.06 275 ARG B O 1
ATOM 3998 N N . THR B 1 276 ? -28.391 -7.773 16 1 29.19 276 THR B N 1
ATOM 3999 C CA . THR B 1 276 ? -29.734 -8.242 16.312 1 29.19 276 THR B CA 1
ATOM 4000 C C . THR B 1 276 ? -30.516 -7.164 17.062 1 29.19 276 THR B C 1
ATOM 4002 O O . THR B 1 276 ? -29.984 -6.469 17.922 1 29.19 276 THR B O 1
#

Sequence (552 aa):
MATYVITGAASGIGAATDQLLTSAGHTVIGVDLANTDVVADLSTPEGRSAAVAAVTEVSDGVVHGLVCCAGLGPLSHAPGGTLVAVNYFGAVEFATGLRPALERAEGASVVVISSSSTTTQPGISEHLVAACLDGDEARALELGNEATAIPAYPASKLALAWWVRREAVRAEWIGRKIRLNAVAPGMIDTPMTNGPDLDPALAKALDFYPVPLGRRGRPEEIAAVVEFLVGPGSTLLCGSVVFADGGTDALLRQQDWPAAWTPTPEDLTRHFQSRTMATYVITGAASGIGAATDQLLTSAGHTVIGVDLANTDVVADLSTPEGRSAAVAAVTEVSDGVVHGLVCCAGLGPLSHAPGGTLVAVNYFGAVEFATGLRPALERAEGASVVVISSSSTTTQPGISEHLVAACLDGDEARALELGNEATAIPAYPASKLALAWWVRREAVRAEWIGRKIRLNAVAPGMIDTPMTNGPDLDPALAKALDFYPVPLGRRGRPEEIAAVVEFLVGPGSTLLCGSVVFADGGTDALLRQQDWPAAWTPTPEDLTRHFQSRT

Nearest PDB structures (foldseek):
  2dkn-assembly1_A  TM=9.575E-01  e=4.237E-27  Pseudomonas sp. B-0831
  2dkn-assembly1_B  TM=9.557E-01  e=1.091E-23  Pseudomonas sp. B-0831
  1fk8-assembly1_A  TM=9.200E-01  e=1.080E-22  Comamonas testosteroni
  1fk8-assembly1_B  TM=9.120E-01  e=1.070E-21  Comamonas testosteroni
  4fc7-assembly1_D  TM=7.433E-01  e=5.858E-13  Homo sapiens

pLDDT: mean 93.78, std 10.77, range [28.92, 99.0]

Radius of gyration: 22.9 Å; Cα contacts (8 Å, |Δi|>4): 1317; chains: 2; bounding box: 64×64×54 Å

InterPro domains:
  IPR002347 Short-chain dehydrogenase/reductase SDR [PF00106] (4-118)
  IPR002347 Short-chain dehydrogenase/reductase SDR [PF13561] (151-248)
  IPR002347 Short-chain dehydrogenase/reductase SDR [PR00081] (3-20)
  IPR002347 Short-chain dehydrogenase/reductase SDR [PR00081] (61-72)
  IPR002347 Short-chain dehydrogenase/reductase SDR [PR00081] (102-118)
  IPR002347 Short-chain dehydrogenase/reductase SDR [PR00081] (153-172)
  IPR002347 Short-chain dehydrogenase/reductase SDR [PR00081] (176-193)
  IPR002347 Short-chain dehydrogenase/reductase SDR [PR00081] (212-232)
  IPR036291 NAD(P)-binding domain superfamily [SSF51735] (2-250)

Secondary structure (DSSP, 8-state):
--EEEEESTTSHHHHHHHHHHHHTT-EEEEEESSSSSEE--TTSHHHHHHHHHHHHHHTTT--SEEEE-----TT-SS-HHHHHIIIIIIHHHHHHHTHHHHHTTTSEEEEEE--THHHHSB---HHHHHHHHTT-HHHHHHHHHHH-HHHHHHHHHHHHHHHHHHHHTSTTTGGGTEEEEEEEE-SB-SHHHH-TTS-HHHHHHHHTS--TTSSPBPHHHHHHHHHHHTSGGGTT-SS-EEEESTTHHHHHSTTTSS--B---HHHHHHHHS---/--EEEEESTTSHHHHHHHHHHHHTT-EEEEEESSSSSEE--TTSHHHHHHHHHHHHHHTTT--SEEEE-----TT-SS-HHHHHIIIIIIHHHHHHHTHHHHHHTTSEEEEEE--THHHHSB---HHHHHHHHTT-HHHHHHHHHHH-HHHHHHHHHHHHHHHHHHHHTSTTTGGGTEEEEEEEE-SB-SHHHH-TTS-HHHHHHHHTS--TTSSPBPHHHHHHHHHHHTSGGGTT-SS-EEEESTTHHHHHSTTTSS--B---HHHHHHHHS---

Foldseek 3Di:
DFEEEEEVCPWFLNVLLVVVQVVVPYHYFYEYCDDTNHHFQQLDPVRLLSRLVSCCVVVVLAHQEYEYPFAAALQDPDAQLSRLSGQQVSQVSNVVSSLRNNLVNQAHEYEYEAAPCLQQPPDADPQLLVCSLVVVSVSNSVVRNVVTSNNSRSSSRNSRLVNQLVPQPDCSAVVSNYAGEYEHEAAEPICNLDNPPGDPVVNVVSVPQDAQQPDHHYSNVVSVVVCCRRDPNNSVDHSYYHYHYNCSSCVVVVAVPPDDDDDDPVRCCVPPVPPD/DFEEEEEPCPWFLNVLLVVVQVVVPYHYFYEYCDDTNHHFDQLDPVRLLSSLVSCCVVVVLAHQEYEYPFAAALQDPDAQLSRLSGQQVSQVSNCVSSLRNNLVNQAHEYEYEAAPCLQQPPDADPQLLVCSLVVVSVVNSVVRNVVTRNNSRSSSRNSRLVNQLVPQPDCSAVVSNYAGEYEHEAAEPICNLDNPPGDPVVNVVSVPQDAQQPDHHYSNVVSVVVCCRRDPNNSVDHSYYHYHYNCSSCVVVVAVPPDDDDDDPVRCCVPPVPPD

Solvent-accessible surface area (backbone atoms only — not comparable to full-atom values): 26233 Å² total; per-residue (Å²): 127,50,37,32,37,29,29,25,27,68,44,49,47,20,27,34,31,48,51,54,46,41,74,72,60,30,48,71,47,28,26,17,78,52,92,40,82,39,66,33,50,39,59,37,74,66,29,30,54,51,41,36,54,51,50,39,60,78,45,74,42,40,29,33,24,38,38,40,46,40,62,60,43,43,75,44,90,54,54,6,18,52,35,34,26,24,43,26,52,25,40,53,52,35,52,60,62,38,40,69,23,25,41,68,46,70,58,12,18,34,39,37,62,36,35,37,42,23,46,66,38,65,75,53,44,63,65,42,23,49,26,50,71,68,66,36,57,71,59,22,27,54,46,13,46,73,56,29,23,56,47,26,34,35,18,26,28,37,29,42,46,35,48,32,11,54,46,15,53,30,62,85,24,34,64,44,40,26,36,24,31,31,36,14,41,38,64,43,62,25,66,68,69,61,28,91,79,53,53,66,71,58,49,52,54,56,67,54,54,69,36,54,63,71,59,70,42,48,28,56,52,54,20,36,46,49,51,44,56,51,39,85,46,32,78,35,38,25,20,29,68,43,51,37,30,25,14,30,54,17,64,78,40,32,73,69,59,76,42,71,29,83,75,50,74,68,52,49,48,73,65,56,55,68,86,117,127,50,38,34,37,28,28,24,27,68,44,48,47,19,28,33,31,50,51,52,44,42,73,72,60,30,48,71,46,28,26,16,79,52,92,40,82,38,66,33,49,39,60,38,74,66,29,32,53,51,41,37,51,51,50,37,58,77,47,74,40,40,29,34,24,39,36,38,46,41,62,61,42,43,74,45,90,55,55,6,19,52,34,34,27,23,44,26,52,24,41,54,51,36,52,59,63,38,42,69,23,24,40,66,47,68,58,11,20,36,39,37,63,38,34,37,42,23,46,66,37,64,77,53,44,64,66,42,22,49,25,51,70,68,65,36,57,72,60,21,28,53,45,13,47,73,56,28,23,56,46,26,35,36,19,25,28,36,28,43,48,36,47,31,12,54,46,16,52,31,61,86,22,34,64,42,40,26,35,24,31,31,37,13,41,39,64,44,64,25,65,70,69,63,28,91,79,54,52,65,70,57,49,52,54,55,68,54,53,69,36,55,63,72,60,69,42,49,28,55,52,51,21,36,45,49,52,44,56,52,37,85,46,30,79,35,38,24,20,32,69,44,54,38,29,24,14,30,55,18,64,77,39,32,73,70,60,77,42,71,29,82,74,49,74,66,51,47,48,72,65,54,55,69,87,118